Protein AF-0000000087131738 (afdb_homodimer)

Sequence (538 aa):
MLSARPMPAEVEIRDVWETNLEETMKMIREVVTRGCYVAMDTEYPGVVARPIGSFTTSSDYQYQTLRCNVDLLRIIQLGVAFFNEDGSYMEDLPVWQFNFKFSLSEDMYAQDSIEILKQAGIDFAKHEEQGIEVARFGELLVPSGLVLGDHVKWVSFHGSSDFGYLLKVLTCAPLPAEEDTFFDLLHTYFPATYDLKHMGMDFDKVGGLSRLAEDLKVERIGTMHQAGSDALLTAATFFKMVEFFFEGKVENVGKYSGQLYGLGNSIAAMLSARPMPAEVEIRDVWETNLEETMKMIREVVTRGCYVAMDTEYPGVVARPIGSFTTSSDYQYQTLRCNVDLLRIIQLGVAFFNEDGSYMEDLPVWQFNFKFSLSEDMYAQDSIEILKQAGIDFAKHEEQGIEVARFGELLVPSGLVLGDHVKWVSFHGSSDFGYLLKVLTCAPLPAEEDTFFDLLHTYFPATYDLKHMGMDFDKVGGLSRLAEDLKVERIGTMHQAGSDALLTAATFFKMVEFFFEGKVENVGKYSGQLYGLGNSIAA

Organism: NCBI:txid53985

Solvent-accessible surface area (backbone atoms only — not comparable to full-atom values): 28116 Å² total; per-residue (Å²): 113,37,60,74,57,78,74,68,93,74,75,54,72,42,81,31,36,47,89,44,40,67,63,50,43,53,54,46,33,63,57,48,75,70,37,27,32,38,12,36,29,59,37,54,37,62,67,38,43,40,64,56,82,89,63,93,44,71,41,54,45,46,48,46,29,49,42,53,29,50,61,63,41,60,63,38,29,40,6,39,24,55,23,37,81,58,54,36,70,43,80,94,50,61,23,37,24,39,34,24,42,42,42,90,73,64,48,67,61,23,67,69,45,47,51,54,32,44,75,42,64,54,54,54,70,54,19,51,74,43,23,22,54,62,68,61,54,29,66,46,42,59,80,22,52,72,37,63,35,72,51,36,32,37,35,25,63,57,29,52,62,46,50,47,49,48,47,26,41,64,65,74,41,73,57,58,75,45,69,67,58,40,50,53,50,43,46,51,43,42,51,29,27,40,18,49,50,42,59,27,54,81,70,72,53,72,80,54,72,68,52,50,22,51,76,70,70,46,79,77,57,79,51,69,78,30,24,28,25,46,2,43,38,42,42,54,36,49,44,48,44,28,40,72,74,37,77,14,35,73,79,69,50,57,87,48,48,68,47,36,42,66,35,76,85,64,56,79,113,113,35,62,75,57,76,74,69,92,74,74,54,71,42,79,30,36,48,89,45,39,66,62,48,44,55,53,46,33,65,56,47,76,71,36,27,32,37,11,36,28,58,38,55,38,61,68,38,44,41,65,56,82,88,62,93,44,70,42,52,44,47,48,46,31,50,41,54,28,50,61,62,40,61,65,38,30,40,7,39,24,53,23,37,81,60,56,36,70,42,79,92,50,59,23,36,24,40,35,24,43,41,42,87,75,64,48,67,61,23,68,70,45,48,52,54,34,45,74,42,63,55,54,56,68,54,19,51,73,43,23,22,55,61,67,60,54,28,66,44,41,59,80,22,52,72,36,64,35,73,49,38,32,38,34,26,62,57,30,52,61,46,52,46,49,48,49,26,40,64,66,74,43,73,57,57,74,45,68,68,58,41,50,52,50,42,45,51,42,42,50,30,27,39,16,49,51,41,60,27,54,82,69,74,52,71,80,52,72,68,52,51,21,52,75,69,71,48,79,77,59,78,50,69,78,30,24,28,26,45,2,43,39,42,41,56,36,48,44,47,47,29,40,72,74,37,77,14,34,73,79,69,52,57,86,47,48,69,45,36,42,65,36,75,85,63,57,78,111

Nearest PDB structures (foldseek):
  4gmj-assembly2_D  TM=9.550E-01  e=2.743E-32  Homo sapiens
  4gmj-assembly3_F  TM=9.461E-01  e=2.322E-32  Homo sapiens
  3g10-assembly1_A  TM=9.714E-01  e=1.569E-30  Schizosaccharomyces pombe
  4b8c-assembly2_E  TM=9.133E-01  e=2.543E-22  Saccharomyces cerevisiae S288C
  1uoc-assembly1_A  TM=8.845E-01  e=3.341E-20  Saccharomyces cerevisiae

Foldseek 3Di:
DLPLPDDDPDADEAEDWQVCLVVVLVVLLVVLVQQWEKFKDWQWQDQDDADDDDDPDQQLRVVVSLLVRLQQTATAKMWIFIGHPSLHGPRVDHIYMAGAADDPVPTDHDPVSVVVLVVLPDDNVCSNVTHHHLLVSLVSCVVSVCWQDPSYAYFYALCSNVLLNNLCSNVVDRQDSDLVVNLVSCCRTHVWYAYVNLVCVVVVDDDGLVSLCVVLVHDFDGTPSRTNRSRVSRSSSVQSCCVPPVVSDPVSCRVRTSDGPSHDPSPPD/DLPLPDDDPDADEAEDWQVCLVVVLVVLLVVLVQQWEKFKDWQWQDQDDADDDDDPDQQLRVVVSLLVRLQQTATAKMWIFIGHPSLHGPRVDHIYMAGAADDPVPTDHDPVSVVVLVVLPDDNVCSNVTHHHLLVSLVSCVVSVCWQDPSYAYFYALCSNVLLNNLCSNVVDRQDSDLVVNLVSCCRTHVWYAYVNLVCVVVVDDDDLVSLCVVLVHDFDGTPSRTNRSRVSRSSSVQSCCVPPVVSDPVSCRVRTSDGPSHDPSPPD

Radius of gyration: 27.45 Å; Cα contacts (8 Å, |Δi|>4): 1074; chains: 2; bounding box: 44×85×59 Å

Structure (mmCIF, N/CA/C/O backbone):
data_AF-0000000087131738-model_v1
#
loop_
_entity.id
_entity.type
_entity.pdbx_description
1 polymer 'poly(A)-specific ribonuclease'
#
loop_
_atom_site.group_PDB
_atom_site.id
_atom_site.type_symbol
_atom_site.label_atom_id
_atom_site.label_alt_id
_atom_site.label_comp_id
_atom_site.label_asym_id
_atom_site.label_entity_id
_atom_site.label_seq_id
_atom_site.pdbx_PDB_ins_code
_atom_site.Cartn_x
_atom_site.Cartn_y
_atom_site.Cartn_z
_atom_site.occupancy
_atom_site.B_iso_or_equiv
_atom_site.auth_seq_id
_atom_site.auth_comp_id
_atom_site.auth_asym_id
_atom_site.auth_atom_id
_atom_site.pdbx_PDB_model_num
ATOM 1 N N . MET A 1 1 ? 1.944 42.781 17.547 1 39.94 1 MET A N 1
ATOM 2 C CA . MET A 1 1 ? 1.61 41.875 18.641 1 39.94 1 MET A CA 1
ATOM 3 C C . MET A 1 1 ? 0.359 41.062 18.328 1 39.94 1 MET A C 1
ATOM 5 O O . MET A 1 1 ? -0.637 41.625 17.844 1 39.94 1 MET A O 1
ATOM 9 N N . LEU A 1 2 ? 0.578 39.781 18.062 1 53.62 2 LEU A N 1
ATOM 10 C CA . LEU A 1 2 ? -0.597 38.969 17.734 1 53.62 2 LEU A CA 1
ATOM 11 C C . LEU A 1 2 ? -1.648 39.094 18.844 1 53.62 2 LEU A C 1
ATOM 13 O O . LEU A 1 2 ? -1.345 38.875 20.016 1 53.62 2 LEU A O 1
ATOM 17 N N . SER A 1 3 ? -2.367 40.25 18.922 1 47.22 3 SER A N 1
ATOM 18 C CA . SER A 1 3 ? -3.504 40.156 19.828 1 47.22 3 SER A CA 1
ATOM 19 C C . SER A 1 3 ? -4.457 39.031 19.391 1 47.22 3 SER A C 1
ATOM 21 O O . SER A 1 3 ? -4.875 39 18.234 1 47.22 3 SER A O 1
ATOM 23 N N . ALA A 1 4 ? -4.332 37.906 19.984 1 54.97 4 ALA A N 1
ATOM 24 C CA . ALA A 1 4 ? -5.246 36.812 19.672 1 54.97 4 ALA A CA 1
ATOM 25 C C . ALA A 1 4 ? -6.691 37.281 19.625 1 54.97 4 ALA A C 1
ATOM 27 O O . ALA A 1 4 ? -7.266 37.688 20.641 1 54.97 4 ALA A O 1
ATOM 28 N N . ARG A 1 5 ? -7.117 37.906 18.531 1 61.69 5 ARG A N 1
ATOM 29 C CA . ARG A 1 5 ? -8.523 38.25 18.406 1 61.69 5 ARG A CA 1
ATOM 30 C C . ARG A 1 5 ? -9.414 37.031 18.594 1 61.69 5 ARG A C 1
ATOM 32 O O . ARG A 1 5 ? -9.039 35.906 18.219 1 61.69 5 ARG A O 1
ATOM 39 N N . PRO A 1 6 ? -10.375 37.219 19.391 1 66.38 6 PRO A N 1
ATOM 40 C CA . PRO A 1 6 ? -11.32 36.125 19.625 1 66.38 6 PRO A CA 1
ATOM 41 C C . PRO A 1 6 ? -11.914 35.562 18.344 1 66.38 6 PRO A C 1
ATOM 43 O O . PRO A 1 6 ? -12.062 36.281 17.359 1 66.38 6 PRO A O 1
ATOM 46 N N . MET A 1 7 ? -11.984 34.281 18.266 1 75.12 7 MET A N 1
ATOM 47 C CA . MET A 1 7 ? -12.664 33.625 17.156 1 75.12 7 MET A CA 1
ATOM 48 C C . MET A 1 7 ? -14.102 34.125 17.031 1 75.12 7 MET A C 1
ATOM 50 O O . MET A 1 7 ? -14.766 34.344 18.047 1 75.12 7 MET A O 1
ATOM 54 N N . PRO A 1 8 ? -14.422 34.406 15.758 1 75.38 8 PRO A N 1
ATOM 55 C CA . PRO A 1 8 ? -15.836 34.75 15.617 1 75.38 8 PRO A CA 1
ATOM 56 C C . PRO A 1 8 ? -16.766 33.688 16.172 1 75.38 8 PRO A C 1
ATOM 58 O O . PRO A 1 8 ? -16.391 32.5 16.266 1 75.38 8 PRO A O 1
ATOM 61 N N . ALA A 1 9 ? -17.906 34.156 16.656 1 69.06 9 ALA A N 1
ATOM 62 C CA . ALA A 1 9 ? -18.891 33.281 17.297 1 69.06 9 ALA A CA 1
ATOM 63 C C . ALA A 1 9 ? -19.375 32.219 16.312 1 69.06 9 ALA A C 1
ATOM 65 O O . ALA A 1 9 ? -19.672 31.094 16.734 1 69.06 9 ALA A O 1
ATOM 66 N N . GLU A 1 10 ? -19.391 32.688 15.109 1 80.38 10 GLU A N 1
ATOM 67 C CA . GLU A 1 10 ? -19.906 31.719 14.141 1 80.38 10 GLU A CA 1
ATOM 68 C C . GLU A 1 10 ? -18.922 31.516 12.992 1 80.38 10 GLU A C 1
ATOM 70 O O . GLU A 1 10 ? -18.5 32.5 12.359 1 80.38 10 GLU A O 1
ATOM 75 N N . VAL A 1 11 ? -18.406 30.344 12.883 1 88.25 11 VAL A N 1
ATOM 76 C CA . VAL A 1 11 ? -17.531 29.984 11.781 1 88.25 11 VAL A CA 1
ATOM 77 C C . VAL A 1 11 ? -18.188 28.938 10.891 1 88.25 11 VAL A C 1
ATOM 79 O O . VAL A 1 11 ? -18.75 27.953 11.398 1 88.25 11 VAL A O 1
ATOM 82 N N . GLU A 1 12 ? -18.188 29.234 9.656 1 91.38 12 GLU A N 1
ATOM 83 C CA . GLU A 1 12 ? -18.75 28.266 8.719 1 91.38 12 GLU A CA 1
ATOM 84 C C . GLU A 1 12 ? -17.734 27.188 8.352 1 91.38 12 GLU A C 1
ATOM 86 O O . GLU A 1 12 ? -16.625 27.5 7.902 1 91.38 12 GLU A O 1
ATOM 91 N N . ILE A 1 13 ? -18.094 26 8.594 1 94 13 ILE A N 1
ATOM 92 C CA . ILE A 1 13 ? -17.344 24.859 8.062 1 94 13 ILE A CA 1
ATOM 93 C C . ILE A 1 13 ? -18.062 24.297 6.844 1 94 13 ILE A C 1
ATOM 95 O O . ILE A 1 13 ? -19.172 23.781 6.957 1 94 13 ILE A O 1
ATOM 99 N N . ARG A 1 14 ? -17.406 24.406 5.727 1 96.5 14 ARG A N 1
ATOM 100 C CA . ARG A 1 14 ? -18.047 24.062 4.465 1 96.5 14 ARG A CA 1
ATOM 101 C C . ARG A 1 14 ? -17.484 22.75 3.912 1 96.5 14 ARG A C 1
ATOM 103 O O . ARG A 1 14 ? -16.281 22.609 3.74 1 96.5 14 ARG A O 1
ATOM 110 N N . ASP A 1 15 ? -18.375 21.844 3.602 1 97.62 15 ASP A N 1
ATOM 111 C CA . ASP A 1 15 ? -17.984 20.578 2.988 1 97.62 15 ASP A CA 1
ATOM 112 C C . ASP A 1 15 ? -17.594 20.781 1.526 1 97.62 15 ASP A C 1
ATOM 114 O O . ASP A 1 15 ? -18.25 21.531 0.799 1 97.62 15 ASP A O 1
ATOM 118 N N . VAL A 1 16 ? -16.547 20.219 1.163 1 98.69 16 VAL A N 1
ATOM 119 C CA . VAL A 1 16 ? -16.141 20.156 -0.233 1 98.69 16 VAL A CA 1
ATOM 120 C C . VAL A 1 16 ? -16.219 18.719 -0.739 1 98.69 16 VAL A C 1
ATOM 122 O O . VAL A 1 16 ? -15.602 17.812 -0.17 1 98.69 16 VAL A O 1
ATOM 125 N N . TRP A 1 17 ? -17.016 18.5 -1.669 1 98.75 17 TRP A N 1
ATOM 126 C CA . TRP A 1 17 ? -17.188 17.219 -2.346 1 98.75 17 TRP A CA 1
ATOM 127 C C . TRP A 1 17 ? -16.703 17.297 -3.789 1 98.75 17 TRP A C 1
ATOM 129 O O . TRP A 1 17 ? -16.156 18.328 -4.215 1 98.75 17 TRP A O 1
ATOM 139 N N . GLU A 1 18 ? -16.828 16.234 -4.52 1 98.5 18 GLU A N 1
ATOM 140 C CA . GLU A 1 18 ? -16.359 16.219 -5.906 1 98.5 18 GLU A CA 1
ATOM 141 C C . GLU A 1 18 ? -17.016 17.328 -6.719 1 98.5 18 GLU A C 1
ATOM 143 O O . GLU A 1 18 ? -16.359 17.953 -7.562 1 98.5 18 GLU A O 1
ATOM 148 N N . THR A 1 19 ? -18.188 17.703 -6.449 1 98.19 19 THR A N 1
ATOM 149 C CA . THR A 1 19 ? -19 18.609 -7.258 1 98.19 19 THR A CA 1
ATOM 150 C C . THR A 1 19 ? -18.547 20.047 -7.086 1 98.19 19 THR A C 1
ATOM 152 O O . THR A 1 19 ? -18.781 20.891 -7.965 1 98.19 19 THR A O 1
ATOM 155 N N . ASN A 1 20 ? -17.969 20.375 -6.008 1 98.44 20 ASN A N 1
ATOM 156 C CA . ASN A 1 20 ? -17.609 21.766 -5.793 1 98.44 20 ASN A CA 1
ATOM 157 C C . ASN A 1 20 ? -16.109 21.938 -5.543 1 98.44 20 ASN A C 1
ATOM 159 O O . ASN A 1 20 ? -15.68 22.953 -5.012 1 98.44 20 ASN A O 1
ATOM 163 N N . LEU A 1 21 ? -15.359 20.906 -5.879 1 98.56 21 LEU A N 1
ATOM 164 C CA . LEU A 1 21 ? -13.914 20.938 -5.668 1 98.56 21 LEU A CA 1
ATOM 165 C C . LEU A 1 21 ? -13.273 22.062 -6.473 1 98.56 21 LEU A C 1
ATOM 167 O O . LEU A 1 21 ? -12.516 22.875 -5.926 1 98.56 21 LEU A O 1
ATOM 171 N N . GLU A 1 22 ? -13.562 22.188 -7.699 1 97.81 22 GLU A N 1
ATOM 172 C CA . GLU A 1 22 ? -12.93 23.156 -8.586 1 97.81 22 GLU A CA 1
ATOM 173 C C . GLU A 1 22 ? -13.234 24.594 -8.148 1 97.81 22 GLU A C 1
ATOM 175 O O . GLU A 1 22 ? -12.336 25.438 -8.117 1 97.81 22 GLU A O 1
ATOM 180 N N . GLU A 1 23 ? -14.461 24.797 -7.875 1 97.5 23 GLU A N 1
ATOM 181 C CA . GLU A 1 23 ? -14.859 26.109 -7.406 1 97.5 23 GLU A CA 1
ATOM 182 C C . GLU A 1 23 ? -14.133 26.484 -6.113 1 97.5 23 GLU A C 1
ATOM 184 O O . GLU A 1 23 ? -13.672 27.609 -5.953 1 97.5 23 GLU A O 1
ATOM 189 N N . THR A 1 24 ? -14.07 25.547 -5.262 1 97.81 24 THR A N 1
ATOM 190 C CA . THR A 1 24 ? -13.398 25.781 -3.986 1 97.81 24 THR A CA 1
ATOM 191 C C . THR A 1 24 ? -11.922 26.094 -4.199 1 97.81 24 THR A C 1
ATOM 193 O O . THR A 1 24 ? -11.398 27.047 -3.631 1 97.81 24 THR A O 1
ATOM 196 N N . MET A 1 25 ? -11.297 25.344 -5.035 1 97.44 25 MET A N 1
ATOM 197 C CA . MET A 1 25 ? -9.867 25.531 -5.273 1 97.44 25 MET A CA 1
ATOM 198 C C . MET A 1 25 ? -9.594 26.875 -5.949 1 97.44 25 MET A C 1
ATOM 200 O O . MET A 1 25 ? -8.562 27.5 -5.715 1 97.44 25 MET A O 1
ATOM 204 N N . LYS A 1 26 ? -10.492 27.297 -6.73 1 96 26 LYS A N 1
ATOM 205 C CA . LYS A 1 26 ? -10.383 28.625 -7.328 1 96 26 LYS A CA 1
ATOM 206 C C . LYS A 1 26 ? -10.422 29.719 -6.262 1 96 26 LYS A C 1
ATOM 208 O O . LYS A 1 26 ? -9.656 30.672 -6.316 1 96 26 LYS A O 1
ATOM 213 N N . MET A 1 27 ? -11.289 29.547 -5.387 1 95.5 27 MET A N 1
ATOM 214 C CA . MET A 1 27 ? -11.383 30.516 -4.289 1 95.5 27 MET A CA 1
ATOM 215 C C . MET A 1 27 ? -10.094 30.516 -3.465 1 95.5 27 MET A C 1
ATOM 217 O O . MET A 1 27 ? -9.602 31.578 -3.092 1 95.5 27 MET A O 1
ATOM 221 N N . ILE A 1 28 ? -9.625 29.359 -3.201 1 95.5 28 ILE A N 1
ATOM 222 C CA . ILE A 1 28 ? -8.414 29.219 -2.4 1 95.5 28 ILE A CA 1
ATOM 223 C C . ILE A 1 28 ? -7.242 29.906 -3.107 1 95.5 28 ILE A C 1
ATOM 225 O O . ILE A 1 28 ? -6.434 30.578 -2.469 1 95.5 28 ILE A O 1
ATOM 229 N N . ARG A 1 29 ? -7.141 29.781 -4.379 1 94.31 29 ARG A N 1
ATOM 230 C CA . ARG A 1 29 ? -6.078 30.391 -5.172 1 94.31 29 ARG A CA 1
ATOM 231 C C . ARG A 1 29 ? -6.043 31.906 -4.98 1 94.31 29 ARG A C 1
ATOM 233 O O . ARG A 1 29 ? -4.969 32.5 -4.977 1 94.31 29 ARG A O 1
ATOM 240 N N . GLU A 1 30 ? -7.129 32.438 -4.816 1 92.69 30 GLU A N 1
ATOM 241 C CA . GLU A 1 30 ? -7.223 33.906 -4.648 1 92.69 30 GLU A CA 1
ATOM 242 C C . GLU A 1 30 ? -6.805 34.312 -3.24 1 92.69 30 GLU A C 1
ATOM 244 O O . GLU A 1 30 ? -6.191 35.375 -3.059 1 92.69 30 GLU A O 1
ATOM 249 N N . VAL A 1 31 ? -7.078 33.531 -2.328 1 90.81 31 VAL A N 1
ATOM 250 C CA . VAL A 1 31 ? -6.848 33.844 -0.922 1 90.81 31 VAL A CA 1
ATOM 251 C C . VAL A 1 31 ? -5.355 33.75 -0.61 1 90.81 31 VAL A C 1
ATOM 253 O O . VAL A 1 31 ? -4.809 34.562 0.112 1 90.81 31 VAL A O 1
ATOM 256 N N . VAL A 1 32 ? -4.645 32.781 -1.096 1 91 32 VAL A N 1
ATOM 257 C CA . VAL A 1 32 ? -3.295 32.406 -0.671 1 91 32 VAL A CA 1
ATOM 258 C C . VAL A 1 32 ? -2.307 33.469 -1.16 1 91 32 VAL A C 1
ATOM 260 O O . VAL A 1 32 ? -1.191 33.594 -0.642 1 91 32 VAL A O 1
ATOM 263 N N . THR A 1 33 ? -2.652 34.25 -2.158 1 86.5 33 THR A N 1
ATOM 264 C CA . THR A 1 33 ? -1.776 35.312 -2.688 1 86.5 33 THR A CA 1
ATOM 265 C C . THR A 1 33 ? -1.483 36.344 -1.623 1 86.5 33 THR A C 1
ATOM 267 O O . THR A 1 33 ? -0.504 37.094 -1.729 1 86.5 33 THR A O 1
ATOM 270 N N . ARG A 1 34 ? -2.227 36.438 -0.541 1 84.81 34 ARG A N 1
ATOM 271 C CA . ARG A 1 34 ? -2.094 37.406 0.532 1 84.81 34 ARG A CA 1
ATOM 272 C C . ARG A 1 34 ? -1.06 36.969 1.56 1 84.81 34 ARG A C 1
ATOM 274 O O . ARG A 1 34 ? -0.673 37.75 2.438 1 84.81 34 ARG A O 1
ATOM 281 N N . GLY A 1 35 ? -0.497 35.812 1.396 1 88.19 35 GLY A N 1
ATOM 282 C CA . GLY A 1 35 ? 0.264 35.281 2.506 1 88.19 35 GLY A CA 1
ATOM 283 C C . GLY A 1 35 ? -0.594 34.938 3.713 1 88.19 35 GLY A C 1
ATOM 284 O O . GLY A 1 35 ? -1.409 35.75 4.145 1 88.19 35 GLY A O 1
ATOM 285 N N . CYS A 1 36 ? -0.557 33.781 4.195 1 93.25 36 CYS A N 1
ATOM 286 C CA . CYS A 1 36 ? -1.455 33.406 5.273 1 93.25 36 CYS A CA 1
ATOM 287 C C . CYS A 1 36 ? -0.94 32.156 5.988 1 93.25 36 CYS A C 1
ATOM 289 O O . CYS A 1 36 ? 0.063 31.562 5.574 1 93.25 36 CYS A O 1
ATOM 291 N N . TYR A 1 37 ? -1.481 31.953 7.125 1 95.44 37 TYR A N 1
ATOM 292 C CA . TYR A 1 37 ? -1.332 30.672 7.824 1 95.44 37 TYR A CA 1
ATOM 293 C C . TYR A 1 37 ? -2.461 29.719 7.465 1 95.44 37 TYR A C 1
ATOM 295 O O . TYR A 1 37 ? -3.621 30.125 7.359 1 95.44 37 TYR A O 1
ATOM 303 N N . VAL A 1 38 ? -2.078 28.531 7.227 1 97 38 VAL A N 1
ATOM 304 C CA . VAL A 1 38 ? -3.049 27.484 6.926 1 97 38 VAL A CA 1
ATOM 305 C C . VAL A 1 38 ? -2.939 26.375 7.961 1 97 38 VAL A C 1
ATOM 307 O O . VAL A 1 38 ? -1.912 25.688 8.047 1 97 38 VAL A O 1
ATOM 310 N N . ALA A 1 39 ? -3.967 26.234 8.734 1 97.56 39 ALA A N 1
ATOM 311 C CA . ALA A 1 39 ? -4.027 25.109 9.656 1 97.56 39 ALA A CA 1
ATOM 312 C C . ALA A 1 39 ? -4.715 23.906 9.016 1 97.56 39 ALA A C 1
ATOM 314 O O . ALA A 1 39 ? -5.711 24.062 8.305 1 97.56 39 ALA A O 1
ATOM 315 N N . MET A 1 40 ? -4.145 22.719 9.297 1 98.06 40 MET A N 1
ATOM 316 C CA . MET A 1 40 ? -4.746 21.547 8.68 1 98.06 40 MET A CA 1
ATOM 317 C C . MET A 1 40 ? -4.945 20.438 9.703 1 98.06 40 MET A C 1
ATOM 319 O O . MET A 1 40 ? -4.309 20.438 10.758 1 98.06 40 MET A O 1
ATOM 323 N N . ASP A 1 41 ? -5.789 19.594 9.383 1 97.88 41 ASP A N 1
ATOM 324 C CA . ASP A 1 41 ? -5.996 18.297 10.023 1 97.88 41 ASP A CA 1
ATOM 325 C C . ASP A 1 41 ? -6.527 17.266 9.031 1 97.88 41 ASP A C 1
ATOM 327 O O . ASP A 1 41 ? -7.305 17.609 8.133 1 97.88 41 ASP A O 1
ATOM 331 N N . THR A 1 42 ? -6.051 16.078 9.156 1 97.81 42 THR A N 1
ATOM 332 C CA . THR A 1 42 ? -6.512 15 8.281 1 97.81 42 THR A CA 1
ATOM 333 C C . THR A 1 42 ? -7.172 13.891 9.094 1 97.81 42 THR A C 1
ATOM 335 O O . THR A 1 42 ? -6.742 13.586 10.211 1 97.81 42 THR A O 1
ATOM 338 N N . GLU A 1 43 ? -8.25 13.391 8.547 1 97.75 43 GLU A N 1
ATOM 339 C CA . GLU A 1 43 ? -8.805 12.125 9.023 1 97.75 43 GLU A CA 1
ATOM 340 C C . GLU A 1 43 ? -8.438 10.977 8.086 1 97.75 43 GLU A C 1
ATOM 342 O O . GLU A 1 43 ? -8.625 11.07 6.875 1 97.75 43 GLU A O 1
ATOM 347 N N . TYR A 1 44 ? -7.875 9.961 8.664 1 96.56 44 TYR A N 1
ATOM 348 C CA . TYR A 1 44 ? -7.43 8.797 7.906 1 96.56 44 TYR A CA 1
ATOM 349 C C . TYR A 1 44 ? -7.797 7.504 8.625 1 96.56 44 TYR A C 1
ATOM 351 O O . TYR A 1 44 ? -8.242 7.531 9.773 1 96.56 44 TYR A O 1
ATOM 359 N N . PRO A 1 45 ? -7.766 6.332 7.957 1 95.12 45 PRO A N 1
ATOM 360 C CA . PRO A 1 45 ? -8.375 5.094 8.445 1 95.12 45 PRO A CA 1
ATOM 361 C C . PRO A 1 45 ? -7.594 4.461 9.594 1 95.12 45 PRO A C 1
ATOM 363 O O . PRO A 1 45 ? -7.887 3.33 9.992 1 95.12 45 PRO A O 1
ATOM 366 N N . GLY A 1 46 ? -6.598 5.051 10.094 1 94.12 46 GLY A N 1
ATOM 367 C CA . GLY A 1 46 ? -5.867 4.52 11.234 1 94.12 46 GLY A CA 1
ATOM 368 C C . GLY A 1 46 ? -4.578 3.818 10.844 1 94.12 46 GLY A C 1
ATOM 369 O O . GLY A 1 46 ? -3.922 4.211 9.875 1 94.12 46 GLY A O 1
ATOM 370 N N . VAL A 1 47 ? -4.156 2.963 11.719 1 94.5 47 VAL A N 1
ATOM 371 C CA . VAL A 1 47 ? -2.963 2.15 11.523 1 94.5 47 VAL A CA 1
ATOM 372 C C . VAL A 1 47 ? -3.359 0.688 11.328 1 94.5 47 VAL A C 1
ATOM 374 O O . VAL A 1 47 ? -3.996 0.093 12.203 1 94.5 47 VAL A O 1
ATOM 377 N N . VAL A 1 48 ? -2.947 0.137 10.164 1 94.94 48 VAL A N 1
ATOM 378 C CA . VAL A 1 48 ? -3.439 -1.205 9.867 1 94.94 48 VAL A CA 1
ATOM 379 C C . VAL A 1 48 ? -2.27 -2.184 9.805 1 94.94 48 VAL A C 1
ATOM 381 O O . VAL A 1 48 ? -2.469 -3.4 9.797 1 94.94 48 VAL A O 1
ATOM 384 N N . ALA A 1 49 ? -1.056 -1.658 9.781 1 94.88 49 ALA A N 1
ATOM 385 C CA . ALA A 1 49 ? 0.093 -2.547 9.625 1 94.88 49 ALA A CA 1
ATOM 386 C C . ALA A 1 49 ? 1.32 -1.989 10.336 1 94.88 49 ALA A C 1
ATOM 388 O O . ALA A 1 49 ? 1.437 -0.776 10.531 1 94.88 49 ALA A O 1
ATOM 389 N N . ARG A 1 50 ? 2.156 -2.883 10.672 1 95.12 50 ARG A N 1
ATOM 390 C CA . ARG A 1 50 ? 3.455 -2.541 11.242 1 95.12 50 ARG A CA 1
ATOM 391 C C . ARG A 1 50 ? 4.59 -3.127 10.406 1 95.12 50 ARG A C 1
ATOM 393 O O . ARG A 1 50 ? 4.488 -4.25 9.914 1 95.12 50 ARG A O 1
ATOM 400 N N . PRO A 1 51 ? 5.617 -2.301 10.281 1 93.88 51 PRO A N 1
ATOM 401 C CA . PRO A 1 51 ? 6.738 -2.799 9.484 1 93.88 51 PRO A CA 1
ATOM 402 C C . PRO A 1 51 ? 7.5 -3.93 10.172 1 93.88 51 PRO A C 1
ATOM 404 O O . PRO A 1 51 ? 7.613 -3.943 11.398 1 93.88 51 PRO A O 1
ATOM 407 N N . ILE A 1 52 ? 7.961 -4.832 9.312 1 91.19 52 ILE A N 1
ATOM 408 C CA . ILE A 1 52 ? 8.812 -5.926 9.766 1 91.19 52 ILE A CA 1
ATOM 409 C C . ILE A 1 52 ? 10.266 -5.637 9.398 1 91.19 52 ILE A C 1
ATOM 411 O O . ILE A 1 52 ? 10.547 -5.16 8.297 1 91.19 52 ILE A O 1
ATOM 415 N N . GLY A 1 53 ? 11.227 -5.859 10.375 1 83.38 53 GLY A N 1
ATOM 416 C CA . GLY A 1 53 ? 12.633 -5.691 10.07 1 83.38 53 GLY A CA 1
ATOM 417 C C . GLY A 1 53 ? 13.445 -5.164 11.234 1 83.38 53 GLY A C 1
ATOM 418 O O . GLY A 1 53 ? 12.961 -5.141 12.375 1 83.38 53 GLY A O 1
ATOM 419 N N . SER A 1 54 ? 14.656 -4.934 10.891 1 84.81 54 SER A N 1
ATOM 420 C CA . SER A 1 54 ? 15.562 -4.336 11.867 1 84.81 54 SER A CA 1
ATOM 421 C C . SER A 1 54 ? 15.672 -2.826 11.664 1 84.81 54 SER A C 1
ATOM 423 O O . SER A 1 54 ? 15.914 -2.359 10.555 1 84.81 54 SER A O 1
ATOM 425 N N . PHE A 1 55 ? 15.359 -2.135 12.742 1 86.81 55 PHE A N 1
ATOM 426 C CA . PHE A 1 55 ? 15.414 -0.679 12.695 1 86.81 55 PHE A CA 1
ATOM 427 C C . PHE A 1 55 ? 16.5 -0.144 13.617 1 86.81 55 PHE A C 1
ATOM 429 O O . PHE A 1 55 ? 16.625 -0.581 14.758 1 86.81 55 PHE A O 1
ATOM 436 N N . THR A 1 56 ? 17.266 0.742 13.141 1 86.06 56 THR A N 1
ATOM 437 C CA . THR A 1 56 ? 18.438 1.254 13.859 1 86.06 56 THR A CA 1
ATOM 438 C C . THR A 1 56 ? 18.016 2.184 14.992 1 86.06 56 THR A C 1
ATOM 440 O O . THR A 1 56 ? 18.688 2.264 16.016 1 86.06 56 THR A O 1
ATOM 443 N N . THR A 1 57 ? 16.984 2.988 14.82 1 88.31 57 THR A N 1
ATOM 444 C CA . THR A 1 57 ? 16.5 3.947 15.812 1 88.31 57 THR A CA 1
ATOM 445 C C . THR A 1 57 ? 14.984 3.877 15.93 1 88.31 57 THR A C 1
ATOM 447 O O . THR A 1 57 ? 14.312 3.303 15.062 1 88.31 57 THR A O 1
ATOM 450 N N . SER A 1 58 ? 14.469 4.426 16.984 1 88.31 58 SER A N 1
ATOM 451 C CA . SER A 1 58 ? 13.023 4.551 17.156 1 88.31 58 SER A CA 1
ATOM 452 C C . SER A 1 58 ? 12.398 5.414 16.062 1 88.31 58 SER A C 1
ATOM 454 O O . SER A 1 58 ? 11.289 5.141 15.609 1 88.31 58 SER A O 1
ATOM 456 N N . SER A 1 59 ? 13.125 6.465 15.719 1 89.44 59 SER A N 1
ATOM 457 C CA . SER A 1 59 ? 12.641 7.352 14.672 1 89.44 59 SER A CA 1
ATOM 458 C C . SER A 1 59 ? 12.492 6.613 13.344 1 89.44 59 SER A C 1
ATOM 460 O O . SER A 1 59 ? 11.531 6.832 12.609 1 89.44 59 SER A O 1
ATOM 462 N N . ASP A 1 60 ? 13.445 5.766 13.117 1 91.69 60 ASP A N 1
ATOM 463 C CA . ASP A 1 60 ? 13.383 4.973 11.891 1 91.69 60 ASP A CA 1
ATOM 464 C C . ASP A 1 60 ? 12.164 4.051 11.898 1 91.69 60 ASP A C 1
ATOM 466 O O . ASP A 1 60 ? 11.469 3.93 10.883 1 91.69 60 ASP A O 1
ATOM 470 N N . TYR A 1 61 ? 11.969 3.473 12.969 1 93.75 61 TYR A N 1
ATOM 471 C CA . TYR A 1 61 ? 10.805 2.611 13.117 1 93.75 61 TYR A CA 1
ATOM 472 C C . TYR A 1 61 ? 9.516 3.404 12.93 1 93.75 61 TYR A C 1
ATOM 474 O O . TYR A 1 61 ? 8.594 2.953 12.25 1 93.75 61 TYR A O 1
ATOM 482 N N . GLN A 1 62 ? 9.445 4.535 13.508 1 94.5 62 GLN A N 1
ATOM 483 C CA . GLN A 1 62 ? 8.258 5.383 13.414 1 94.5 62 GLN A CA 1
ATOM 484 C C . GLN A 1 62 ? 8.016 5.816 11.969 1 94.5 62 GLN A C 1
ATOM 486 O O . GLN A 1 62 ? 6.879 5.805 11.5 1 94.5 62 GLN A O 1
ATOM 491 N N . TYR A 1 63 ? 9.094 6.211 11.328 1 96.19 63 TYR A N 1
ATOM 492 C CA . TYR A 1 63 ? 8.938 6.648 9.945 1 96.19 63 TYR A CA 1
ATOM 493 C C . TYR A 1 63 ? 8.461 5.504 9.062 1 96.19 63 TYR A C 1
ATOM 495 O O . TYR A 1 63 ? 7.598 5.691 8.195 1 96.19 63 TYR A O 1
ATOM 503 N N . GLN A 1 64 ? 9.016 4.336 9.219 1 95.19 64 GLN A N 1
ATOM 504 C CA . GLN A 1 64 ? 8.602 3.203 8.398 1 95.19 64 GLN A CA 1
ATOM 505 C C . GLN A 1 64 ? 7.152 2.814 8.688 1 95.19 64 GLN A C 1
ATOM 507 O O . GLN A 1 64 ? 6.434 2.377 7.785 1 95.19 64 GLN A O 1
ATOM 512 N N . THR A 1 65 ? 6.77 2.936 9.922 1 96.06 65 THR A N 1
ATOM 513 C CA . THR A 1 65 ? 5.367 2.707 10.273 1 96.06 65 THR A CA 1
ATOM 514 C C . THR A 1 65 ? 4.465 3.701 9.547 1 96.06 65 THR A C 1
ATOM 516 O O . THR A 1 65 ? 3.441 3.316 8.977 1 96.06 65 THR A O 1
ATOM 519 N N . LEU A 1 66 ? 4.879 4.957 9.609 1 97.19 66 LEU A N 1
ATOM 520 C CA . LEU A 1 66 ? 4.145 5.992 8.891 1 97.19 66 LEU A CA 1
ATOM 521 C C . LEU A 1 66 ? 4.074 5.668 7.398 1 97.19 66 LEU A C 1
ATOM 523 O O . LEU A 1 66 ? 2.994 5.684 6.805 1 97.19 66 LEU A O 1
ATOM 527 N N . ARG A 1 67 ? 5.215 5.387 6.82 1 96.44 67 ARG A N 1
ATOM 528 C CA . ARG A 1 67 ? 5.34 5.125 5.387 1 96.44 67 ARG A CA 1
ATOM 529 C C . ARG A 1 67 ? 4.449 3.961 4.965 1 96.44 67 ARG A C 1
ATOM 531 O O . ARG A 1 67 ? 3.682 4.074 4.008 1 96.44 67 ARG A O 1
ATOM 538 N N . CYS A 1 68 ? 4.473 2.863 5.688 1 95.5 68 CYS A N 1
ATOM 539 C CA . CYS A 1 68 ? 3.703 1.674 5.348 1 95.5 68 CYS A CA 1
ATOM 540 C C . CYS A 1 68 ? 2.209 1.972 5.352 1 95.5 68 CYS A C 1
ATOM 542 O O . CYS A 1 68 ? 1.49 1.585 4.43 1 95.5 68 CYS A O 1
ATOM 544 N N . ASN A 1 69 ? 1.77 2.611 6.336 1 97.25 69 ASN A N 1
ATOM 545 C CA . ASN A 1 69 ? 0.336 2.848 6.473 1 97.25 69 ASN A CA 1
ATOM 546 C C . ASN A 1 69 ? -0.151 3.914 5.496 1 97.25 69 ASN A C 1
ATOM 548 O O . ASN A 1 69 ? -1.218 3.771 4.895 1 97.25 69 ASN A O 1
ATOM 552 N N . VAL A 1 70 ? 0.646 4.969 5.336 1 97.62 70 VAL A N 1
ATOM 553 C CA . VAL A 1 70 ? 0.266 6.008 4.383 1 97.62 70 VAL A CA 1
ATOM 554 C C . VAL A 1 70 ? 0.189 5.418 2.977 1 97.62 70 VAL A C 1
ATOM 556 O O . VAL A 1 70 ? -0.73 5.73 2.217 1 97.62 70 VAL A O 1
ATOM 559 N N . ASP A 1 71 ? 1.097 4.578 2.676 1 95.38 71 ASP A N 1
ATOM 560 C CA . ASP A 1 71 ? 1.147 4.012 1.332 1 95.38 71 ASP A CA 1
ATOM 561 C C . ASP A 1 71 ? 0.01 3.02 1.111 1 95.38 71 ASP A C 1
ATOM 563 O O . ASP A 1 71 ? -0.459 2.844 -0.016 1 95.38 71 ASP A O 1
ATOM 567 N N . LEU A 1 72 ? -0.4 2.387 2.193 1 94.62 72 LEU A N 1
ATOM 568 C CA . LEU A 1 72 ? -1.442 1.368 2.109 1 94.62 72 LEU A CA 1
ATOM 569 C C . LEU A 1 72 ? -2.828 2.006 2.125 1 94.62 72 LEU A C 1
ATOM 571 O O . LEU A 1 72 ? -3.76 1.488 1.507 1 94.62 72 LEU A O 1
ATOM 575 N N . LEU A 1 73 ? -2.965 3.07 2.824 1 96.56 73 LEU A N 1
ATOM 576 C CA . LEU A 1 73 ? -4.297 3.574 3.143 1 96.56 73 LEU A CA 1
ATOM 577 C C . LEU A 1 73 ? -4.609 4.836 2.344 1 96.56 73 LEU A C 1
ATOM 579 O O . LEU A 1 73 ? -3.736 5.371 1.655 1 96.56 73 LEU A O 1
ATOM 583 N N . ARG A 1 74 ? -5.887 5.23 2.436 1 95.88 74 ARG A N 1
ATOM 584 C CA . ARG A 1 74 ? -6.367 6.418 1.744 1 95.88 74 ARG A CA 1
ATOM 585 C C . ARG A 1 74 ? -6.855 7.469 2.736 1 95.88 74 ARG A C 1
ATOM 587 O O . ARG A 1 74 ? -7.496 7.141 3.734 1 95.88 74 ARG A O 1
ATOM 594 N N . ILE A 1 75 ? -6.504 8.664 2.43 1 97.94 75 ILE A N 1
ATOM 595 C CA . ILE A 1 75 ? -6.984 9.773 3.24 1 97.94 75 ILE A CA 1
ATOM 596 C C . ILE A 1 75 ? -8.508 9.867 3.137 1 97.94 75 ILE A C 1
ATOM 598 O O . ILE A 1 75 ? -9.078 9.617 2.074 1 97.94 75 ILE A O 1
ATOM 602 N N . ILE A 1 76 ? -9.18 10.258 4.207 1 98.44 76 ILE A N 1
ATOM 603 C CA . ILE A 1 76 ? -10.641 10.297 4.238 1 98.44 76 ILE A CA 1
ATOM 604 C C . ILE A 1 76 ? -11.117 11.742 4.188 1 98.44 76 ILE A C 1
ATOM 606 O O . ILE A 1 76 ? -12.031 12.07 3.426 1 98.44 76 ILE A O 1
ATOM 610 N N . GLN A 1 77 ? -10.516 12.555 4.98 1 98.69 77 GLN A N 1
ATOM 611 C CA . GLN A 1 77 ? -10.938 13.953 5.055 1 98.69 77 GLN A CA 1
ATOM 612 C C . GLN A 1 77 ? -9.758 14.867 5.34 1 98.69 77 GLN A C 1
ATOM 614 O O . GLN A 1 77 ? -8.812 14.484 6.035 1 98.69 77 GLN A O 1
ATOM 619 N N . LEU A 1 78 ? -9.766 16.062 4.824 1 98.56 78 LEU A N 1
ATOM 620 C CA . LEU A 1 78 ? -8.781 17.109 5.078 1 98.56 78 LEU A CA 1
ATOM 621 C C . LEU A 1 78 ? -9.469 18.422 5.434 1 98.56 78 LEU A C 1
ATOM 623 O O . LEU A 1 78 ? -10.305 18.922 4.672 1 98.56 78 LEU A O 1
ATOM 627 N N . GLY A 1 79 ? -9.219 18.953 6.59 1 98.19 79 GLY A N 1
ATOM 628 C CA . GLY A 1 79 ? -9.664 20.281 6.98 1 98.19 79 GLY A CA 1
ATOM 629 C C . GLY A 1 79 ? -8.594 21.344 6.82 1 98.19 79 GLY A C 1
ATOM 630 O O . GLY A 1 79 ? -7.422 21.094 7.113 1 98.19 79 GLY A O 1
ATOM 631 N N . VAL A 1 80 ? -9.062 22.516 6.328 1 97.69 80 VAL A N 1
ATOM 632 C CA . VAL A 1 80 ? -8.133 23.625 6.176 1 97.69 80 VAL A CA 1
ATOM 633 C C . VAL A 1 80 ? -8.789 24.906 6.676 1 97.69 80 VAL A C 1
ATOM 635 O O . VAL A 1 80 ? -9.914 25.234 6.293 1 97.69 80 VAL A O 1
ATOM 638 N N . ALA A 1 81 ? -8.125 25.594 7.512 1 95.94 81 ALA A N 1
ATOM 639 C CA . ALA A 1 81 ? -8.547 26.891 8.023 1 95.94 81 ALA A CA 1
ATOM 640 C C . ALA A 1 81 ? -7.508 27.969 7.723 1 95.94 81 ALA A C 1
ATOM 642 O O . ALA A 1 81 ? -6.305 27.734 7.871 1 95.94 81 ALA A O 1
ATOM 643 N N . PHE A 1 82 ? -7.945 29.109 7.332 1 95.25 82 PHE A N 1
ATOM 644 C CA . PHE A 1 82 ? -7.059 30.188 6.902 1 95.25 82 PHE A CA 1
ATOM 645 C C . PHE A 1 82 ? -7.02 31.297 7.938 1 95.25 82 PHE A C 1
ATOM 647 O O . PHE A 1 82 ? -8.062 31.703 8.461 1 95.25 82 PHE A O 1
ATOM 654 N N . PHE A 1 83 ? -5.863 31.734 8.188 1 92.75 83 PHE A N 1
ATOM 655 C CA . PHE A 1 83 ? -5.625 32.844 9.117 1 92.75 83 PHE A CA 1
ATOM 656 C C . PHE A 1 83 ? -4.664 33.844 8.523 1 92.75 83 PHE A C 1
ATOM 658 O O . PHE A 1 83 ? -3.758 33.5 7.77 1 92.75 83 PHE A O 1
ATOM 665 N N . ASN A 1 84 ? -4.891 35.031 8.906 1 89.75 84 ASN A N 1
ATOM 666 C CA . ASN A 1 84 ? -3.975 36.094 8.492 1 89.75 84 ASN A CA 1
ATOM 667 C C . ASN A 1 84 ? -2.623 35.969 9.195 1 89.75 84 ASN A C 1
ATOM 669 O O . ASN A 1 84 ? -2.496 35.25 10.188 1 89.75 84 ASN A O 1
ATOM 673 N N . GLU A 1 85 ? -1.657 36.656 8.719 1 83.44 85 GLU A N 1
ATOM 674 C CA . GLU A 1 85 ? -0.31 36.625 9.281 1 83.44 85 GLU A CA 1
ATOM 675 C C . GLU A 1 85 ? -0.296 37.156 10.719 1 83.44 85 GLU A C 1
ATOM 677 O O . GLU A 1 85 ? 0.562 36.75 11.516 1 83.44 85 GLU A O 1
ATOM 682 N N . ASP A 1 86 ? -1.251 37.969 11.016 1 81.19 86 ASP A N 1
ATOM 683 C CA . ASP A 1 86 ? -1.276 38.531 12.352 1 81.19 86 ASP A CA 1
ATOM 684 C C . ASP A 1 86 ? -1.998 37.625 13.336 1 81.19 86 ASP A C 1
ATOM 686 O O . ASP A 1 86 ? -2.158 37.969 14.516 1 81.19 86 ASP A O 1
ATOM 690 N N . GLY A 1 87 ? -2.51 36.469 12.766 1 81.44 87 GLY A N 1
ATOM 691 C CA . GLY A 1 87 ? -3.119 35.5 13.648 1 81.44 87 GLY A CA 1
ATOM 692 C C . GLY A 1 87 ? -4.633 35.594 13.695 1 81.44 87 GLY A C 1
ATOM 693 O O . GLY A 1 87 ? -5.293 34.781 14.344 1 81.44 87 GLY A O 1
ATOM 694 N N . SER A 1 88 ? -5.117 36.562 13.023 1 86.5 88 SER A N 1
ATOM 695 C CA . SER A 1 88 ? -6.57 36.719 13.016 1 86.5 88 SER A CA 1
ATOM 696 C C . SER A 1 88 ? -7.207 35.781 12 1 86.5 88 SER A C 1
ATOM 698 O O . SER A 1 88 ? -6.641 35.531 10.938 1 86.5 88 SER A O 1
ATOM 700 N N . TYR A 1 89 ? -8.32 35.25 12.383 1 88.31 89 TYR A N 1
ATOM 701 C CA . TYR A 1 89 ? -9.094 34.375 11.508 1 88.31 89 TYR A CA 1
ATOM 702 C C . TYR A 1 89 ? -9.609 35.156 10.289 1 88.31 89 TYR A C 1
ATOM 704 O O . TYR A 1 89 ? -10.055 36.281 10.414 1 88.31 89 TYR A O 1
ATOM 712 N N . MET A 1 90 ? -9.5 34.562 9.133 1 89.56 90 MET A N 1
ATOM 713 C CA . MET A 1 90 ? -10.055 35.156 7.93 1 89.56 90 MET A CA 1
ATOM 714 C C . MET A 1 90 ? -11.57 34.969 7.879 1 89.56 90 MET A C 1
ATOM 716 O O . MET A 1 90 ? -12.055 34 7.289 1 89.56 90 MET A O 1
ATOM 720 N N . GLU A 1 91 ? -12.273 35.875 8.266 1 85.06 91 GLU A N 1
ATOM 721 C CA . GLU A 1 91 ? -13.703 35.75 8.5 1 85.06 91 GLU A CA 1
ATOM 722 C C . GLU A 1 91 ? -14.477 35.656 7.188 1 85.06 91 GLU A C 1
ATOM 724 O O . GLU A 1 91 ? -15.617 35.188 7.168 1 85.06 91 GLU A O 1
ATOM 729 N N . ASP A 1 92 ? -13.938 36.094 6.16 1 84.12 92 ASP A N 1
ATOM 730 C CA . ASP A 1 92 ? -14.633 36.094 4.879 1 84.12 92 ASP A CA 1
ATOM 731 C C . ASP A 1 92 ? -14.547 34.75 4.199 1 84.12 92 ASP A C 1
ATOM 733 O O . ASP A 1 92 ? -15.156 34.5 3.152 1 84.12 92 ASP A O 1
ATOM 737 N N . LEU A 1 93 ? -13.797 33.906 4.844 1 89.88 93 LEU A N 1
ATOM 738 C CA . LEU A 1 93 ? -13.625 32.562 4.266 1 89.88 93 LEU A CA 1
ATOM 739 C C . LEU A 1 93 ? -14.172 31.484 5.203 1 89.88 93 LEU A C 1
ATOM 741 O O . LEU A 1 93 ? -14.086 31.625 6.426 1 89.88 93 LEU A O 1
ATOM 745 N N . PRO A 1 94 ? -14.766 30.531 4.652 1 91.56 94 PRO A N 1
ATOM 746 C CA . PRO A 1 94 ? -15.109 29.391 5.5 1 91.56 94 PRO A CA 1
ATOM 747 C C . PRO A 1 94 ? -13.906 28.5 5.809 1 91.56 94 PRO A C 1
ATOM 749 O O . PRO A 1 94 ? -12.836 28.688 5.23 1 91.56 94 PRO A O 1
ATOM 752 N N . VAL A 1 95 ? -14.055 27.641 6.797 1 95.25 95 VAL A N 1
ATOM 753 C CA . VAL A 1 95 ? -13.188 26.484 6.945 1 95.25 95 VAL A CA 1
ATOM 754 C C . VAL A 1 95 ? -13.617 25.375 5.977 1 95.25 95 VAL A C 1
ATOM 756 O O . VAL A 1 95 ? -14.797 25.016 5.93 1 95.25 95 VAL A O 1
ATOM 759 N N . TRP A 1 96 ? -12.711 24.984 5.215 1 97.31 96 TRP A N 1
ATOM 760 C CA . TRP A 1 96 ? -13.094 23.969 4.227 1 97.31 96 TRP A CA 1
ATOM 761 C C . TRP A 1 96 ? -12.773 22.562 4.73 1 97.31 96 TRP A C 1
ATOM 763 O O . TRP A 1 96 ? -11.742 22.344 5.367 1 97.31 96 TRP A O 1
ATOM 773 N N . GLN A 1 97 ? -13.633 21.703 4.473 1 97.62 97 GLN A N 1
ATOM 774 C CA . GLN A 1 97 ? -13.508 20.281 4.781 1 97.62 97 GLN A CA 1
ATOM 775 C C . GLN A 1 97 ? -13.633 19.422 3.521 1 97.62 97 GLN A C 1
ATOM 777 O O . GLN A 1 97 ? -14.742 19.172 3.049 1 97.62 97 GLN A O 1
ATOM 782 N N . PHE A 1 98 ? -12.508 18.969 3.014 1 98.75 98 PHE A N 1
ATOM 783 C CA . PHE A 1 98 ? -12.484 18.156 1.81 1 98.75 98 PHE A CA 1
ATOM 784 C C . PHE A 1 98 ? -12.805 16.703 2.137 1 98.75 98 PHE A C 1
ATOM 786 O O . PHE A 1 98 ? -12.148 16.094 2.984 1 98.75 98 PHE A O 1
ATOM 793 N N . ASN A 1 99 ? -13.82 16.156 1.488 1 98.81 99 ASN A N 1
ATOM 794 C CA . ASN A 1 99 ? -14.242 14.773 1.686 1 98.81 99 ASN A CA 1
ATOM 795 C C . ASN A 1 99 ? -13.812 13.883 0.52 1 98.81 99 ASN A C 1
ATOM 797 O O . ASN A 1 99 ? -14.32 14.031 -0.596 1 98.81 99 ASN A O 1
ATOM 801 N N . PHE A 1 100 ? -12.93 12.914 0.82 1 98.81 100 PHE A N 1
ATOM 802 C CA . PHE A 1 100 ? -12.352 12.117 -0.256 1 98.81 100 PHE A CA 1
ATOM 803 C C . PHE A 1 100 ? -13.125 10.812 -0.434 1 98.81 100 PHE A C 1
ATOM 805 O O . PHE A 1 100 ? -13.758 10.328 0.506 1 98.81 100 PHE A O 1
ATOM 812 N N . LYS A 1 101 ? -13.031 10.336 -1.61 1 98.56 101 LYS A N 1
ATOM 813 C CA . LYS A 1 101 ? -13.656 9.055 -1.912 1 98.56 101 LYS A CA 1
ATOM 814 C C . LYS A 1 101 ? -13.07 7.938 -1.051 1 98.56 101 LYS A C 1
ATOM 816 O O . LYS A 1 101 ? -11.844 7.812 -0.938 1 98.56 101 LYS A O 1
ATOM 821 N N . PHE A 1 102 ? -13.922 7.125 -0.45 1 97.81 102 PHE A N 1
ATOM 822 C CA . PHE A 1 102 ? -13.523 6.039 0.439 1 97.81 102 PHE A CA 1
ATOM 823 C C . PHE A 1 102 ? -14.609 4.969 0.506 1 97.81 102 PHE A C 1
ATOM 825 O O . PHE A 1 102 ? -15.789 5.281 0.629 1 97.81 102 PHE A O 1
ATOM 832 N N . SER A 1 103 ? -14.188 3.754 0.409 1 96.06 103 SER A N 1
ATOM 833 C CA . SER A 1 103 ? -15.109 2.627 0.417 1 96.06 103 SER A CA 1
ATOM 834 C C . SER A 1 103 ? -14.789 1.657 1.55 1 96.06 103 SER A C 1
ATOM 836 O O . SER A 1 103 ? -13.688 1.106 1.609 1 96.06 103 SER A O 1
ATOM 838 N N . LEU A 1 104 ? -15.789 1.413 2.371 1 94.06 104 LEU A N 1
ATOM 839 C CA . LEU A 1 104 ? -15.602 0.478 3.475 1 94.06 104 LEU A CA 1
ATOM 840 C C . LEU A 1 104 ? -15.484 -0.953 2.961 1 94.06 104 LEU A C 1
ATOM 842 O O . LEU A 1 104 ? -15 -1.835 3.672 1 94.06 104 LEU A O 1
ATOM 846 N N . SER A 1 105 ? -15.898 -1.189 1.745 1 90.06 105 SER A N 1
ATOM 847 C CA . SER A 1 105 ? -15.852 -2.537 1.187 1 90.06 105 SER A CA 1
ATOM 848 C C . SER A 1 105 ? -14.555 -2.773 0.426 1 90.06 105 SER A C 1
ATOM 850 O O . SER A 1 105 ? -14.086 -3.908 0.326 1 90.06 105 SER A O 1
ATOM 852 N N . GLU A 1 106 ? -13.922 -1.702 -0.02 1 88.06 106 GLU A N 1
ATOM 853 C CA . GLU A 1 106 ? -12.766 -1.854 -0.903 1 88.06 106 GLU A CA 1
ATOM 854 C C . GLU A 1 106 ? -11.477 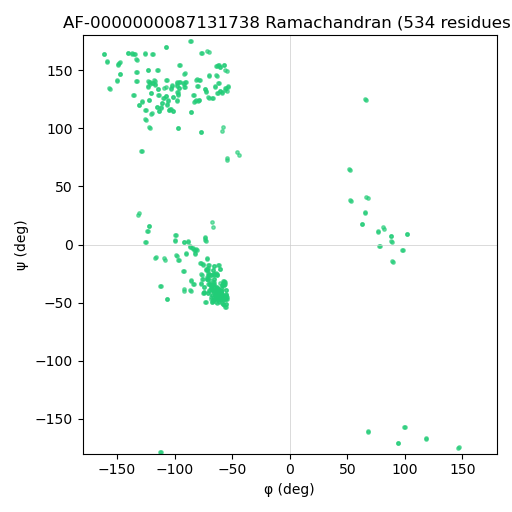-1.411 -0.213 1 88.06 106 GLU A C 1
ATOM 856 O O . GLU A 1 106 ? -10.43 -2.031 -0.39 1 88.06 106 GLU A O 1
ATOM 861 N N . ASP A 1 107 ? -11.633 -0.405 0.576 1 93.56 107 ASP A N 1
ATOM 862 C CA . ASP A 1 107 ? -10.438 0.194 1.156 1 93.56 107 ASP A CA 1
ATOM 863 C C . ASP A 1 107 ? -10.102 -0.446 2.5 1 93.56 107 ASP A C 1
ATOM 865 O O . ASP A 1 107 ? -10.984 -0.953 3.193 1 93.56 107 ASP A O 1
ATOM 869 N N . MET A 1 108 ? -8.781 -0.513 2.785 1 91.88 108 MET A N 1
ATOM 870 C CA . MET A 1 108 ? -8.305 -1.019 4.07 1 91.88 108 MET A CA 1
ATOM 871 C C . MET A 1 108 ? -8.438 0.042 5.156 1 91.88 108 MET A C 1
ATOM 873 O O . MET A 1 108 ? -8.234 1.229 4.902 1 91.88 108 MET A O 1
ATOM 877 N N . TYR A 1 109 ? -8.805 -0.436 6.312 1 94.69 109 TYR A N 1
ATOM 878 C CA . TYR A 1 109 ? -8.953 0.477 7.441 1 94.69 109 TYR A CA 1
ATOM 879 C C . TYR A 1 109 ? -8.875 -0.274 8.766 1 94.69 109 TYR A C 1
ATOM 881 O O . TYR A 1 109 ? -9.055 -1.492 8.805 1 94.69 109 TYR A O 1
ATOM 889 N N . ALA A 1 110 ? -8.531 0.458 9.812 1 93.69 110 ALA A N 1
ATOM 890 C CA . ALA A 1 110 ? -8.664 -0.044 11.172 1 93.69 110 ALA A CA 1
ATOM 891 C C . ALA A 1 110 ? -10.086 0.149 11.695 1 93.69 110 ALA A C 1
ATOM 893 O O . ALA A 1 110 ? -10.602 1.27 11.711 1 93.69 110 ALA A O 1
ATOM 894 N N . GLN A 1 111 ? -10.656 -0.854 12.188 1 91.56 111 GLN A N 1
ATOM 895 C CA . GLN A 1 111 ? -12.062 -0.845 12.586 1 91.56 111 GLN A CA 1
ATOM 896 C C . GLN A 1 111 ? -12.32 0.217 13.648 1 91.56 111 GLN A C 1
ATOM 898 O O . GLN A 1 111 ? -13.305 0.955 13.57 1 91.56 111 GLN A O 1
ATOM 903 N N . ASP A 1 112 ? -11.492 0.31 14.633 1 93.25 112 ASP A N 1
ATOM 904 C CA . ASP A 1 112 ? -11.664 1.264 15.719 1 93.25 112 ASP A CA 1
ATOM 905 C C . ASP A 1 112 ? -11.664 2.699 15.203 1 93.25 112 ASP A C 1
ATOM 907 O O . ASP A 1 112 ? -12.445 3.533 15.664 1 93.25 112 ASP A O 1
ATOM 911 N N . SER A 1 113 ? -10.773 2.953 14.297 1 93.94 113 SER A N 1
ATOM 912 C CA . SER A 1 113 ? -10.695 4.293 13.719 1 93.94 113 SER A CA 1
ATOM 913 C C . SER A 1 113 ? -11.977 4.652 12.969 1 93.94 113 SER A C 1
ATOM 915 O O . SER A 1 113 ? -12.477 5.77 13.094 1 93.94 113 SER A O 1
ATOM 917 N N . ILE A 1 114 ? -12.539 3.746 12.219 1 95.56 114 ILE A N 1
ATOM 918 C CA . ILE A 1 114 ? -13.742 3.988 11.43 1 95.56 114 ILE A CA 1
ATOM 919 C C . ILE A 1 114 ? -14.93 4.219 12.359 1 95.56 114 ILE A C 1
ATOM 921 O O . ILE A 1 114 ? -15.773 5.078 12.102 1 95.56 114 ILE A O 1
ATOM 925 N N . GLU A 1 115 ? -14.961 3.465 13.414 1 96 115 GLU A N 1
ATOM 926 C CA . GLU A 1 115 ? -16.047 3.645 14.375 1 96 115 GLU A CA 1
ATOM 927 C C . GLU A 1 115 ? -16.016 5.043 14.984 1 96 115 GLU A C 1
ATOM 929 O O . GLU A 1 115 ? -17.062 5.676 15.156 1 96 115 GLU A O 1
ATOM 934 N N . ILE A 1 116 ? -14.883 5.484 15.297 1 95.81 116 ILE A N 1
ATOM 935 C CA . ILE A 1 116 ? -14.711 6.828 15.844 1 95.81 116 ILE A CA 1
ATOM 936 C C . ILE A 1 116 ? -15.195 7.863 14.828 1 95.81 116 ILE A C 1
ATOM 938 O O . ILE A 1 116 ? -15.906 8.805 15.188 1 95.81 116 ILE A O 1
ATOM 942 N N . LEU A 1 117 ? -14.836 7.684 13.594 1 96.88 117 LEU A N 1
ATOM 943 C CA . LEU A 1 117 ? -15.195 8.633 12.555 1 96.88 117 LEU A CA 1
ATOM 944 C C . LEU A 1 117 ? -16.703 8.602 12.289 1 96.88 117 LEU A C 1
ATOM 946 O O . LEU A 1 117 ? -17.312 9.648 12.047 1 96.88 117 LEU A O 1
ATOM 950 N N . LYS A 1 118 ? -17.281 7.418 12.328 1 96.38 118 LYS A N 1
ATOM 951 C CA . LYS A 1 118 ? -18.734 7.305 12.188 1 96.38 118 LYS A CA 1
ATOM 952 C C . LYS A 1 118 ? -19.453 8.055 13.305 1 96.38 118 LYS A C 1
ATOM 954 O O . LYS A 1 118 ? -20.406 8.781 13.055 1 96.38 118 LYS A O 1
ATOM 959 N N . GLN A 1 119 ? -18.953 7.91 14.469 1 96.19 119 GLN A N 1
ATOM 960 C CA . GLN A 1 119 ? -19.547 8.586 15.625 1 96.19 119 GLN A CA 1
ATOM 961 C C . GLN A 1 119 ? -19.406 10.102 15.5 1 96.19 119 GLN A C 1
ATOM 963 O O . GLN A 1 119 ? -20.266 10.844 15.977 1 96.19 119 GLN A O 1
ATOM 968 N N . ALA A 1 120 ? -18.359 10.492 14.836 1 94.94 120 ALA A N 1
ATOM 969 C CA . ALA A 1 120 ? -18.109 11.922 14.656 1 94.94 120 ALA A CA 1
ATOM 970 C C . ALA A 1 120 ? -18.938 12.492 13.516 1 94.94 120 ALA A C 1
ATOM 972 O O . ALA A 1 120 ? -18.906 13.688 13.25 1 94.94 120 ALA A O 1
ATOM 973 N N . GLY A 1 121 ? -19.672 11.594 12.852 1 95.12 121 GLY A N 1
ATOM 974 C CA . GLY A 1 121 ? -20.625 12.078 11.867 1 95.12 121 GLY A CA 1
ATOM 975 C C . GLY A 1 121 ? -20.141 11.938 10.438 1 95.12 121 GLY A C 1
ATOM 976 O O . GLY A 1 121 ? -20.766 12.453 9.508 1 95.12 121 GLY A O 1
ATOM 977 N N . ILE A 1 122 ? -19.062 11.266 10.242 1 96.31 122 ILE A N 1
ATOM 978 C CA . ILE A 1 122 ? -18.578 11.031 8.883 1 96.31 122 ILE A CA 1
ATOM 979 C C . ILE A 1 122 ? -19.516 10.055 8.172 1 96.31 122 ILE A C 1
ATOM 981 O O . ILE A 1 122 ? -19.812 8.977 8.695 1 96.31 122 ILE A O 1
ATOM 985 N N . ASP A 1 123 ? -19.969 10.469 7.043 1 97 123 ASP A N 1
ATOM 986 C CA . ASP A 1 123 ? -20.875 9.664 6.227 1 97 123 ASP A CA 1
ATOM 987 C C . ASP A 1 123 ? -20.109 8.906 5.145 1 97 123 ASP A C 1
ATOM 989 O O . ASP A 1 123 ? -19.953 9.398 4.023 1 97 123 ASP A O 1
ATOM 993 N N . PHE A 1 124 ? -19.875 7.66 5.402 1 97.69 124 PHE A N 1
ATOM 994 C CA . PHE A 1 124 ? -19.016 6.895 4.5 1 97.69 124 PHE A CA 1
ATOM 995 C C . PHE A 1 124 ? -19.766 6.531 3.225 1 97.69 124 PHE A C 1
ATOM 997 O O . PHE A 1 124 ? -19.156 6.352 2.168 1 97.69 124 PHE A O 1
ATOM 1004 N N . ALA A 1 125 ? -21.031 6.383 3.324 1 97.94 125 ALA A N 1
ATOM 1005 C CA . ALA A 1 125 ? -21.812 6.176 2.104 1 97.94 125 ALA A CA 1
ATOM 1006 C C . ALA A 1 125 ? -21.672 7.359 1.154 1 97.94 125 ALA A C 1
ATOM 1008 O O . ALA A 1 125 ? -21.516 7.18 -0.055 1 97.94 125 ALA A O 1
ATOM 1009 N N . LYS A 1 126 ? -21.781 8.539 1.707 1 98.31 126 LYS A N 1
ATOM 1010 C CA . LYS A 1 126 ? -21.625 9.742 0.898 1 98.31 126 LYS A CA 1
ATOM 1011 C C . LYS A 1 126 ? -20.203 9.859 0.36 1 98.31 126 LYS A C 1
ATOM 1013 O O . LYS A 1 126 ? -20 10.289 -0.777 1 98.31 126 LYS A O 1
ATOM 1018 N N . HIS A 1 127 ? -19.188 9.539 1.183 1 98.5 127 HIS A N 1
ATOM 1019 C CA . HIS A 1 127 ? -17.812 9.508 0.72 1 98.5 127 HIS A CA 1
ATOM 1020 C C . HIS A 1 127 ? -17.656 8.602 -0.495 1 98.5 127 HIS A C 1
ATOM 1022 O O . HIS A 1 127 ? -16.953 8.945 -1.449 1 98.5 127 HIS A O 1
ATOM 1028 N N . GLU A 1 128 ? -18.234 7.477 -0.448 1 97.75 128 GLU A N 1
ATOM 1029 C CA . GLU A 1 128 ? -18.125 6.512 -1.538 1 97.75 128 GLU A CA 1
ATOM 1030 C C . GLU A 1 128 ? -18.797 7.027 -2.805 1 97.75 128 GLU A C 1
ATOM 1032 O O . GLU A 1 128 ? -18.281 6.836 -3.91 1 97.75 128 GLU A O 1
ATOM 1037 N N . GLU A 1 129 ? -19.828 7.738 -2.707 1 98.12 129 GLU A N 1
ATOM 1038 C CA . GLU A 1 129 ? -20.641 8.148 -3.848 1 98.12 129 GLU A CA 1
ATOM 1039 C C . GLU A 1 129 ? -20.188 9.5 -4.391 1 98.12 129 GLU A C 1
ATOM 1041 O O . GLU A 1 129 ? -20.156 9.703 -5.605 1 98.12 129 GLU A O 1
ATOM 1046 N N . GLN A 1 130 ? -19.828 10.383 -3.514 1 98.62 130 GLN A N 1
ATOM 1047 C CA . GLN A 1 130 ? -19.625 11.766 -3.932 1 98.62 130 GLN A CA 1
ATOM 1048 C C . GLN A 1 130 ? -18.234 12.258 -3.539 1 98.62 130 GLN A C 1
ATOM 1050 O O . GLN A 1 130 ? -17.906 13.43 -3.752 1 98.62 130 GLN A O 1
ATOM 1055 N N . GLY A 1 131 ? -17.453 11.406 -2.965 1 98.75 131 GLY A N 1
ATOM 1056 C CA . GLY A 1 131 ? -16.141 11.812 -2.494 1 98.75 131 GLY A CA 1
ATOM 1057 C C . GLY A 1 131 ? -15.234 12.289 -3.609 1 98.75 131 GLY A C 1
ATOM 1058 O O . GLY A 1 131 ? -15.406 11.906 -4.77 1 98.75 131 GLY A O 1
ATOM 1059 N N . ILE A 1 132 ? -14.297 13.109 -3.25 1 98.81 132 ILE A N 1
ATOM 1060 C CA . ILE A 1 132 ? -13.297 13.656 -4.156 1 98.81 132 ILE A CA 1
ATOM 1061 C C . ILE A 1 132 ? -12.289 12.57 -4.523 1 98.81 132 ILE A C 1
ATOM 1063 O O . ILE A 1 132 ? -11.773 11.867 -3.65 1 98.81 132 ILE A O 1
ATOM 1067 N N . GLU A 1 133 ? -12.016 12.445 -5.781 1 97.88 133 GLU A N 1
ATOM 1068 C CA . GLU A 1 133 ? -10.875 11.625 -6.188 1 97.88 133 GLU A CA 1
ATOM 1069 C C . GLU A 1 133 ? -9.555 12.266 -5.758 1 97.88 133 GLU A C 1
ATOM 1071 O O . GLU A 1 133 ? -9.258 13.398 -6.141 1 97.88 133 GLU A O 1
ATOM 1076 N N . VAL A 1 134 ? -8.797 11.484 -5.062 1 96.75 134 VAL A N 1
ATOM 1077 C CA . VAL A 1 134 ? -7.562 12 -4.473 1 96.75 134 VAL A CA 1
ATOM 1078 C C . VAL A 1 134 ? -6.641 12.523 -5.574 1 96.75 134 VAL A C 1
ATOM 1080 O O . VAL A 1 134 ? -5.977 13.547 -5.402 1 96.75 134 VAL A O 1
ATOM 1083 N N . ALA A 1 135 ? -6.562 11.836 -6.672 1 95.19 135 ALA A N 1
ATOM 1084 C CA . ALA A 1 135 ? -5.727 12.25 -7.793 1 95.19 135 ALA A CA 1
ATOM 1085 C C . ALA A 1 135 ? -6.148 13.617 -8.32 1 95.19 135 ALA A C 1
ATOM 1087 O O . ALA A 1 135 ? -5.305 14.438 -8.68 1 95.19 135 ALA A O 1
ATOM 1088 N N . ARG A 1 136 ? -7.391 13.828 -8.422 1 97.25 136 ARG A N 1
ATOM 1089 C CA . ARG A 1 136 ? -7.902 15.109 -8.898 1 97.25 136 ARG A CA 1
ATOM 1090 C C . ARG A 1 136 ? -7.539 16.234 -7.941 1 97.25 136 ARG A C 1
ATOM 1092 O O . ARG A 1 136 ? -7.133 17.312 -8.375 1 97.25 136 ARG A O 1
ATOM 1099 N N . PHE A 1 137 ? -7.742 16 -6.695 1 98 137 PHE A N 1
ATOM 1100 C CA . PHE A 1 137 ? -7.32 16.969 -5.688 1 98 137 PHE A CA 1
ATOM 1101 C C . PHE A 1 137 ? -5.836 17.281 -5.828 1 98 137 PHE A C 1
ATOM 1103 O O . PHE A 1 137 ? -5.441 18.453 -5.793 1 98 137 PHE A O 1
ATOM 1110 N N . GLY A 1 138 ? -5.039 16.25 -5.957 1 97 138 GLY A N 1
ATOM 1111 C CA . GLY A 1 138 ? -3.605 16.422 -6.129 1 97 138 GLY A CA 1
ATOM 1112 C C . GLY A 1 138 ? -3.25 17.312 -7.301 1 97 138 GLY A C 1
ATOM 1113 O O . GLY A 1 138 ? -2.336 18.141 -7.207 1 97 138 GLY A O 1
ATOM 1114 N N . GLU A 1 139 ? -3.951 17.172 -8.328 1 96.69 139 GLU A N 1
ATOM 1115 C CA . GLU A 1 139 ? -3.723 17.953 -9.539 1 96.69 139 GLU A CA 1
ATOM 1116 C C . GLU A 1 139 ? -3.959 19.453 -9.281 1 96.69 139 GLU A C 1
ATOM 1118 O O . GLU A 1 139 ? -3.342 20.297 -9.922 1 96.69 139 GLU A O 1
ATOM 1123 N N . LEU A 1 140 ? -4.754 19.75 -8.352 1 97.38 140 LEU A N 1
ATOM 1124 C CA . LEU A 1 140 ? -5.184 21.125 -8.141 1 97.38 140 LEU A CA 1
ATOM 1125 C C . LEU A 1 140 ? -4.371 21.781 -7.035 1 97.38 140 LEU A C 1
ATOM 1127 O O . LEU A 1 140 ? -4.422 23 -6.863 1 97.38 140 LEU A O 1
ATOM 1131 N N . LEU A 1 141 ? -3.564 21.016 -6.316 1 95.88 141 LEU A N 1
ATOM 1132 C CA . LEU A 1 141 ? -2.844 21.547 -5.164 1 95.88 141 LEU A CA 1
ATOM 1133 C C . LEU A 1 141 ? -1.776 22.547 -5.605 1 95.88 141 LEU A C 1
ATOM 1135 O O . LEU A 1 141 ? -1.712 23.656 -5.09 1 95.88 141 LEU A O 1
ATOM 1139 N N . VAL A 1 142 ? -1.011 22.203 -6.59 1 94.31 142 VAL A N 1
ATOM 1140 C CA . VAL A 1 142 ? 0.077 23.078 -7.027 1 94.31 142 VAL A CA 1
ATOM 1141 C C . VAL A 1 142 ? -0.495 24.344 -7.648 1 94.31 142 VAL A C 1
ATOM 1143 O O . VAL A 1 142 ? -0.166 25.453 -7.219 1 94.31 142 VAL A O 1
ATOM 1146 N N . PRO A 1 143 ? -1.439 24.219 -8.562 1 95.06 143 PRO A N 1
ATOM 1147 C CA . PRO A 1 143 ? -1.996 25.438 -9.164 1 95.06 143 PRO A CA 1
ATOM 1148 C C . PRO A 1 143 ? -2.764 26.297 -8.156 1 95.06 143 PRO A C 1
ATOM 1150 O O . PRO A 1 143 ? -3.023 27.469 -8.406 1 95.06 143 PRO A O 1
ATOM 1153 N N . SER A 1 144 ? -3.152 25.734 -7.074 1 94.38 144 SER A N 1
ATOM 1154 C CA . SER A 1 144 ? -3.881 26.484 -6.062 1 94.38 144 SER A CA 1
ATOM 1155 C C . SER A 1 144 ? -2.973 27.5 -5.371 1 94.38 144 SER A C 1
ATOM 1157 O O . SER A 1 144 ? -3.453 28.422 -4.719 1 94.38 144 SER A O 1
ATOM 1159 N N . GLY A 1 145 ? -1.632 27.219 -5.363 1 94.44 145 GLY A N 1
ATOM 1160 C CA . GLY A 1 145 ? -0.692 28.094 -4.684 1 94.44 145 GLY A CA 1
ATOM 1161 C C . GLY A 1 145 ? -0.481 27.734 -3.227 1 94.44 145 GLY A C 1
ATOM 1162 O O . GLY A 1 145 ? 0.314 28.359 -2.529 1 94.44 145 GLY A O 1
ATOM 1163 N N . LEU A 1 146 ? -1.102 26.688 -2.752 1 95.81 146 LEU A N 1
ATOM 1164 C CA . LEU A 1 146 ? -1.028 26.281 -1.354 1 95.81 146 LEU A CA 1
ATOM 1165 C C . LEU A 1 146 ? 0.341 25.688 -1.033 1 95.81 146 LEU A C 1
ATOM 1167 O O . LEU A 1 146 ? 0.732 25.625 0.134 1 95.81 146 LEU A O 1
ATOM 1171 N N . VAL A 1 147 ? 1.022 25.25 -2.066 1 96.69 147 VAL A N 1
ATOM 1172 C CA . VAL A 1 147 ? 2.273 24.547 -1.834 1 96.69 147 VAL A CA 1
ATOM 1173 C C . VAL A 1 147 ? 3.402 25.203 -2.619 1 96.69 147 VAL A C 1
ATOM 1175 O O . VAL A 1 147 ? 3.16 26.109 -3.426 1 96.69 147 VAL A O 1
ATOM 1178 N N . LEU A 1 148 ? 4.676 24.906 -2.285 1 94.88 148 LEU A N 1
ATOM 1179 C CA . LEU A 1 148 ? 5.895 25.297 -2.986 1 94.88 148 LEU A CA 1
ATOM 1180 C C . LEU A 1 148 ? 6.266 26.734 -2.676 1 94.88 148 LEU A C 1
ATOM 1182 O O . LEU A 1 148 ? 7.285 27.234 -3.158 1 94.88 148 LEU A O 1
ATOM 1186 N N . GLY A 1 149 ? 5.492 27.453 -1.882 1 91.38 149 GLY A N 1
ATOM 1187 C CA . GLY A 1 149 ? 5.797 28.828 -1.532 1 91.38 149 GLY A CA 1
ATOM 1188 C C . GLY A 1 149 ? 5.898 29.062 -0.036 1 91.38 149 GLY A C 1
ATOM 1189 O O . GLY A 1 149 ? 5.184 28.438 0.744 1 91.38 149 GLY A O 1
ATOM 1190 N N . ASP A 1 150 ? 6.73 30.031 0.283 1 88.06 150 ASP A N 1
ATOM 1191 C CA . ASP A 1 150 ? 6.914 30.297 1.706 1 88.06 150 ASP A CA 1
ATOM 1192 C C . ASP A 1 150 ? 5.934 31.359 2.197 1 88.06 150 ASP A C 1
ATOM 1194 O O . ASP A 1 150 ? 5.934 31.703 3.379 1 88.06 150 ASP A O 1
ATOM 1198 N N . HIS A 1 151 ? 5.066 31.828 1.286 1 91.25 151 HIS A N 1
ATOM 1199 C CA . HIS A 1 151 ? 4.051 32.781 1.691 1 91.25 151 HIS A CA 1
ATOM 1200 C C . HIS A 1 151 ? 2.906 32.094 2.43 1 91.25 151 HIS A C 1
ATOM 1202 O O . HIS A 1 151 ? 2.076 32.781 3.053 1 91.25 151 HIS A O 1
ATOM 1208 N N . VAL A 1 152 ? 2.824 30.828 2.311 1 94.88 152 VAL A N 1
ATOM 1209 C CA . VAL A 1 152 ? 1.856 30.031 3.057 1 94.88 152 VAL A CA 1
ATOM 1210 C C . VAL A 1 152 ? 2.566 29.25 4.168 1 94.88 152 VAL A C 1
ATOM 1212 O O . VAL A 1 152 ? 3.514 28.516 3.904 1 94.88 152 VAL A O 1
ATOM 1215 N N . LYS A 1 153 ? 2.178 29.484 5.371 1 96.19 153 LYS A N 1
ATOM 1216 C CA . LYS A 1 153 ? 2.721 28.766 6.523 1 96.19 153 LYS A CA 1
ATOM 1217 C C . LYS A 1 153 ? 1.724 27.75 7.059 1 96.19 153 LYS A C 1
ATOM 1219 O O . LYS A 1 153 ? 0.61 28.094 7.449 1 96.19 153 LYS A O 1
ATOM 1224 N N . TRP A 1 154 ? 2.16 26.5 7.133 1 97.75 154 TRP A N 1
ATOM 1225 C CA . TRP A 1 154 ? 1.264 25.422 7.516 1 97.75 154 TRP A CA 1
ATOM 1226 C C . TRP A 1 154 ? 1.389 25.109 9 1 97.75 154 TRP A C 1
ATOM 1228 O O . TRP A 1 154 ? 2.494 25.078 9.547 1 97.75 154 TRP A O 1
ATOM 1238 N N . VAL A 1 155 ? 0.26 24.969 9.617 1 97.56 155 VAL A N 1
ATOM 1239 C CA . VAL A 1 155 ? 0.2 24.625 11.031 1 97.56 155 VAL A CA 1
ATOM 1240 C C . VAL A 1 155 ? -0.554 23.312 11.219 1 97.56 155 VAL A C 1
ATOM 1242 O O . VAL A 1 155 ? -1.616 23.109 10.625 1 97.56 155 VAL A O 1
ATOM 1245 N N . SER A 1 156 ? 0.006 22.391 11.969 1 97.94 156 SER A N 1
ATOM 1246 C CA . SER A 1 156 ? -0.616 21.094 12.234 1 97.94 156 SER A CA 1
ATOM 1247 C C . SER A 1 156 ? -0.395 20.672 13.68 1 97.94 156 SER A C 1
ATOM 1249 O O . SER A 1 156 ? 0.327 21.328 14.43 1 97.94 156 SER A O 1
ATOM 1251 N N . PHE A 1 157 ? -1.117 19.719 14.133 1 97.38 157 PHE A N 1
ATOM 1252 C CA . PHE A 1 157 ? -0.886 19.016 15.391 1 97.38 157 PHE A CA 1
ATOM 1253 C C . PHE A 1 157 ? -0.551 17.547 15.141 1 97.38 157 PHE A C 1
ATOM 1255 O O . PHE A 1 157 ? -1.395 16.781 14.672 1 97.38 157 PHE A O 1
ATOM 1262 N N . HIS A 1 158 ? 0.667 17.141 15.555 1 94.56 158 HIS A N 1
ATOM 1263 C CA . HIS A 1 158 ? 1.135 15.805 15.203 1 94.56 158 HIS A CA 1
ATOM 1264 C C . HIS A 1 158 ? 1.016 15.562 13.695 1 94.56 158 HIS A C 1
ATOM 1266 O O . HIS A 1 158 ? 0.378 14.602 13.266 1 94.56 158 HIS A O 1
ATOM 1272 N N . GLY A 1 159 ? 1.772 16.328 12.961 1 96.81 159 GLY A N 1
ATOM 1273 C CA . GLY A 1 159 ? 1.511 16.562 11.547 1 96.81 159 GLY A CA 1
ATOM 1274 C C . GLY A 1 159 ? 2.176 15.531 10.648 1 96.81 159 GLY A C 1
ATOM 1275 O O . GLY A 1 159 ? 2.018 15.57 9.43 1 96.81 159 GLY A O 1
ATOM 1276 N N . SER A 1 160 ? 2.865 14.539 11.156 1 96.69 160 SER A N 1
ATOM 1277 C CA . SER A 1 160 ? 3.58 13.578 10.32 1 96.69 160 SER A CA 1
ATOM 1278 C C . SER A 1 160 ? 2.631 12.852 9.375 1 96.69 160 SER A C 1
ATOM 1280 O O . SER A 1 160 ? 2.916 12.727 8.18 1 96.69 160 SER A O 1
ATOM 1282 N N . SER A 1 161 ? 1.517 12.445 9.883 1 96.81 161 SER A N 1
ATOM 1283 C CA . SER A 1 161 ? 0.547 11.742 9.047 1 96.81 161 SER A CA 1
ATOM 1284 C C . SER A 1 161 ? -0.113 12.695 8.055 1 96.81 161 SER A C 1
ATOM 1286 O O . SER A 1 161 ? -0.297 12.352 6.887 1 96.81 161 SER A O 1
ATOM 1288 N N . ASP A 1 162 ? -0.427 13.844 8.555 1 98 162 ASP A N 1
ATOM 1289 C CA . ASP A 1 162 ? -1.045 14.828 7.668 1 98 162 ASP A CA 1
ATOM 1290 C C . ASP A 1 162 ? -0.177 15.086 6.438 1 98 162 ASP A C 1
ATOM 1292 O O . ASP A 1 162 ? -0.642 14.953 5.305 1 98 162 ASP A O 1
ATOM 1296 N N . PHE A 1 163 ? 1.04 15.414 6.688 1 98.31 163 PHE A N 1
ATOM 1297 C CA . PHE A 1 163 ? 1.946 15.75 5.594 1 98.31 163 PHE A CA 1
ATOM 1298 C C . PHE A 1 163 ? 2.301 14.508 4.785 1 98.31 163 PHE A C 1
ATOM 1300 O O . PHE A 1 163 ? 2.512 14.594 3.574 1 98.31 163 PHE A O 1
ATOM 1307 N N . GLY A 1 164 ? 2.387 13.359 5.477 1 98.19 164 GLY A N 1
ATOM 1308 C CA . GLY A 1 164 ? 2.602 12.117 4.738 1 98.19 164 GLY A CA 1
ATOM 1309 C C . GLY A 1 164 ? 1.561 11.875 3.662 1 98.19 164 GLY A C 1
ATOM 1310 O O . GLY A 1 164 ? 1.903 11.633 2.504 1 98.19 164 GLY A O 1
ATOM 1311 N N . TYR A 1 165 ? 0.281 11.961 4.02 1 98.31 165 TYR A N 1
ATOM 1312 C CA . TYR A 1 165 ? -0.8 11.75 3.062 1 98.31 165 TYR A CA 1
ATOM 1313 C C . TYR A 1 165 ? -0.772 12.805 1.962 1 98.31 165 TYR A C 1
ATOM 1315 O O . TYR A 1 165 ? -0.988 12.492 0.789 1 98.31 165 TYR A O 1
ATOM 1323 N N . LEU A 1 166 ? -0.47 14.062 2.326 1 98.19 166 LEU A N 1
ATOM 1324 C CA . LEU A 1 166 ? -0.479 15.125 1.328 1 98.19 166 LEU A CA 1
ATOM 1325 C C . LEU A 1 166 ? 0.685 14.969 0.355 1 98.19 166 LEU A C 1
ATOM 1327 O O . LEU A 1 166 ? 0.544 15.25 -0.838 1 98.19 166 LEU A O 1
ATOM 1331 N N . LEU A 1 167 ? 1.846 14.578 0.875 1 98.12 167 LEU A N 1
ATOM 1332 C CA . LEU A 1 167 ? 2.988 14.367 -0.005 1 98.12 167 LEU A CA 1
ATOM 1333 C C . LEU A 1 167 ? 2.723 13.227 -0.976 1 98.12 167 LEU A C 1
ATOM 1335 O O . LEU A 1 167 ? 3.096 13.297 -2.148 1 98.12 167 LEU A O 1
ATOM 1339 N N . LYS A 1 168 ? 2.131 12.156 -0.448 1 97.12 168 LYS A N 1
ATOM 1340 C CA . LYS A 1 168 ? 1.737 11.062 -1.328 1 97.12 168 LYS A CA 1
ATOM 1341 C C . LYS A 1 168 ? 0.831 11.562 -2.451 1 97.12 168 LYS A C 1
ATOM 1343 O O . LYS A 1 168 ? 1.02 11.195 -3.615 1 97.12 168 LYS A O 1
ATOM 1348 N N . VAL A 1 169 ? -0.097 12.406 -2.102 1 96.75 169 VAL A N 1
ATOM 1349 C CA . VAL A 1 169 ? -1.054 12.945 -3.061 1 96.75 169 VAL A CA 1
ATOM 1350 C C . VAL A 1 169 ? -0.331 13.852 -4.059 1 96.75 169 VAL A C 1
ATOM 1352 O O . VAL A 1 169 ? -0.576 13.773 -5.266 1 96.75 169 VAL A O 1
ATOM 1355 N N . LEU A 1 170 ? 0.556 14.68 -3.568 1 96.44 170 LEU A N 1
ATOM 1356 C CA . LEU A 1 170 ? 1.255 15.68 -4.371 1 96.44 170 LEU A CA 1
ATOM 1357 C C . LEU A 1 170 ? 2.215 15.016 -5.352 1 96.44 170 LEU A C 1
ATOM 1359 O O . LEU A 1 170 ? 2.354 15.461 -6.492 1 96.44 170 LEU A O 1
ATOM 1363 N N . THR A 1 171 ? 2.818 13.969 -4.93 1 94.88 171 THR A N 1
ATOM 1364 C CA . THR A 1 171 ? 3.867 13.367 -5.746 1 94.88 171 THR A CA 1
ATOM 1365 C C . THR A 1 171 ? 3.309 12.211 -6.566 1 94.88 171 THR A C 1
ATOM 1367 O O . THR A 1 171 ? 3.969 11.719 -7.488 1 94.88 171 THR A O 1
ATOM 1370 N N . CYS A 1 172 ? 2.066 11.734 -6.227 1 91.94 172 CYS A N 1
ATOM 1371 C CA . CYS A 1 172 ? 1.465 10.57 -6.875 1 91.94 172 CYS A CA 1
ATOM 1372 C C . CYS A 1 172 ? 2.402 9.367 -6.828 1 91.94 172 CYS A C 1
ATOM 1374 O O . CYS A 1 172 ? 2.576 8.672 -7.828 1 91.94 172 CYS A O 1
ATOM 1376 N N . ALA A 1 173 ? 3.074 9.25 -5.734 1 91.44 173 ALA A N 1
ATOM 1377 C CA . ALA A 1 173 ? 4.047 8.18 -5.512 1 91.44 173 ALA A CA 1
ATOM 1378 C C . ALA A 1 173 ? 4.09 7.77 -4.043 1 91.44 173 ALA A C 1
ATOM 1380 O O . ALA A 1 173 ? 3.654 8.523 -3.17 1 91.44 173 ALA A O 1
ATOM 1381 N N . PRO A 1 174 ? 4.547 6.523 -3.775 1 93 174 PRO A N 1
ATOM 1382 C CA . PRO A 1 174 ? 4.773 6.156 -2.377 1 93 174 PRO A CA 1
ATOM 1383 C C . PRO A 1 174 ? 5.754 7.09 -1.671 1 93 174 PRO A C 1
ATOM 1385 O O . PRO A 1 174 ? 6.562 7.754 -2.326 1 93 174 PRO A O 1
ATOM 1388 N N . LEU A 1 175 ? 5.621 7.168 -0.381 1 96.94 175 LEU A N 1
ATOM 1389 C CA . LEU A 1 175 ? 6.574 7.949 0.401 1 96.94 175 LEU A CA 1
ATOM 1390 C C . LEU A 1 175 ? 7.984 7.398 0.243 1 96.94 175 LEU A C 1
ATOM 1392 O O . LEU A 1 175 ? 8.164 6.199 0.017 1 96.94 175 LEU A O 1
ATOM 1396 N N . PRO A 1 176 ? 8.977 8.281 0.398 1 95.62 176 PRO A N 1
ATOM 1397 C CA . PRO A 1 176 ? 10.367 7.848 0.238 1 95.62 176 PRO A CA 1
ATOM 1398 C C . PRO A 1 176 ? 10.789 6.816 1.283 1 95.62 176 PRO A C 1
ATOM 1400 O O . PRO A 1 176 ? 10.266 6.82 2.402 1 95.62 176 PRO A O 1
ATOM 1403 N N . ALA A 1 177 ? 11.758 6.012 0.921 1 92.19 177 ALA A N 1
ATOM 1404 C CA . ALA A 1 177 ? 12.281 4.988 1.823 1 92.19 177 ALA A CA 1
ATOM 1405 C C . ALA A 1 177 ? 13.031 5.621 2.99 1 92.19 177 ALA A C 1
ATOM 1407 O O . ALA A 1 177 ? 12.969 5.129 4.117 1 92.19 177 ALA A O 1
ATOM 1408 N N . GLU A 1 178 ? 13.672 6.699 2.658 1 92.75 178 GLU A N 1
ATOM 1409 C CA . GLU A 1 178 ? 14.5 7.348 3.672 1 92.75 178 GLU A CA 1
ATOM 1410 C C . GLU A 1 178 ? 13.797 8.57 4.258 1 92.75 178 GLU A C 1
ATOM 1412 O O . GLU A 1 178 ? 13.289 9.414 3.52 1 92.75 178 GLU A O 1
ATOM 1417 N N . GLU A 1 179 ? 13.875 8.672 5.52 1 94.75 179 GLU A N 1
ATOM 1418 C CA . GLU A 1 179 ? 13.258 9.781 6.23 1 94.75 179 GLU A CA 1
ATOM 1419 C C . GLU A 1 179 ? 13.812 11.125 5.75 1 94.75 179 GLU A C 1
ATOM 1421 O O . GLU A 1 179 ? 13.07 12.094 5.625 1 94.75 179 GLU A O 1
ATOM 1426 N N . ASP A 1 180 ? 15.109 11.195 5.469 1 95.06 180 ASP A N 1
ATOM 1427 C CA . ASP A 1 180 ? 15.727 12.438 5.016 1 95.06 180 ASP A CA 1
ATOM 1428 C C . ASP A 1 180 ? 15.102 12.914 3.703 1 95.06 180 ASP A C 1
ATOM 1430 O O . ASP A 1 180 ? 14.883 14.117 3.518 1 95.06 180 ASP A O 1
ATOM 1434 N N . THR A 1 181 ? 14.867 11.984 2.828 1 95.94 181 THR A N 1
ATOM 1435 C CA . THR A 1 181 ? 14.258 12.336 1.551 1 95.94 181 THR A CA 1
ATOM 1436 C C . THR A 1 181 ? 12.828 12.82 1.752 1 95.94 181 THR A C 1
ATOM 1438 O O . THR A 1 181 ? 12.359 13.711 1.033 1 95.94 181 THR A O 1
ATOM 1441 N N . PHE A 1 182 ? 12.203 12.195 2.742 1 97.25 182 PHE A N 1
ATOM 1442 C CA . PHE A 1 182 ? 10.875 12.672 3.121 1 97.25 182 PHE A CA 1
ATOM 1443 C C . PHE A 1 182 ? 10.922 14.133 3.537 1 97.25 182 PHE A C 1
ATOM 1445 O O . PHE A 1 182 ? 10.109 14.938 3.082 1 97.25 182 PHE A O 1
ATOM 1452 N N . PHE A 1 183 ? 11.828 14.531 4.324 1 97.12 183 PHE A N 1
ATOM 1453 C CA . PHE A 1 183 ? 11.938 15.898 4.805 1 97.12 183 PHE A CA 1
ATOM 1454 C C . PHE A 1 183 ? 12.336 16.844 3.674 1 97.12 183 PHE A C 1
ATOM 1456 O O . PHE A 1 183 ? 11.906 18 3.645 1 97.12 183 PHE A O 1
ATOM 1463 N N . ASP A 1 184 ? 13.141 16.344 2.764 1 97.25 184 ASP A N 1
ATOM 1464 C CA . ASP A 1 184 ? 13.445 17.156 1.59 1 97.25 184 ASP A CA 1
ATOM 1465 C C . ASP A 1 184 ? 12.18 17.516 0.828 1 97.25 184 ASP A C 1
ATOM 1467 O O . ASP A 1 184 ? 12 18.672 0.428 1 97.25 184 ASP A O 1
ATOM 1471 N N . LEU A 1 185 ? 11.359 16.516 0.668 1 97.44 185 LEU A N 1
ATOM 1472 C CA . LEU A 1 185 ? 10.086 16.766 -0.009 1 97.44 185 LEU A CA 1
ATOM 1473 C C . LEU A 1 185 ? 9.211 17.703 0.802 1 97.44 185 LEU A C 1
ATOM 1475 O O . LEU A 1 185 ? 8.594 18.625 0.246 1 97.44 185 LEU A O 1
ATOM 1479 N N . LEU A 1 186 ? 9.18 17.438 2.092 1 97.56 186 LEU A N 1
ATOM 1480 C CA . LEU A 1 186 ? 8.398 18.297 2.975 1 97.56 186 LEU A CA 1
ATOM 1481 C C . LEU A 1 186 ? 8.836 19.75 2.836 1 97.56 186 LEU A C 1
ATOM 1483 O O . LEU A 1 186 ? 7.992 20.641 2.65 1 97.56 186 LEU A O 1
ATOM 1487 N N . HIS A 1 187 ? 10.086 20 2.842 1 97.12 187 HIS A N 1
ATOM 1488 C CA . HIS A 1 187 ? 10.617 21.359 2.797 1 97.12 187 HIS A CA 1
ATOM 1489 C C . HIS A 1 187 ? 10.422 21.984 1.417 1 97.12 187 HIS A C 1
ATOM 1491 O O . HIS A 1 187 ? 10.266 23.203 1.296 1 97.12 187 HIS A O 1
ATOM 1497 N N . THR A 1 188 ? 10.391 21.125 0.471 1 97.5 188 THR A N 1
ATOM 1498 C CA . THR A 1 188 ? 10.18 21.609 -0.889 1 97.5 188 THR A CA 1
ATOM 1499 C C . THR A 1 188 ? 8.727 22.031 -1.093 1 97.5 188 THR A C 1
ATOM 1501 O O . THR A 1 188 ? 8.453 23.141 -1.539 1 97.5 188 THR A O 1
ATOM 1504 N N . TYR A 1 189 ? 7.793 21.219 -0.734 1 97.69 189 TYR A N 1
ATOM 1505 C CA . TYR A 1 189 ? 6.383 21.453 -1.02 1 97.69 189 TYR A CA 1
ATOM 1506 C C . TYR A 1 189 ? 5.746 22.328 0.054 1 97.69 189 TYR A C 1
ATOM 1508 O O . TYR A 1 189 ? 4.785 23.047 -0.215 1 97.69 189 TYR A O 1
ATOM 1516 N N . PHE A 1 190 ? 6.266 22.188 1.223 1 97.81 190 PHE A N 1
ATOM 1517 C CA . PHE A 1 190 ? 5.797 22.953 2.371 1 97.81 190 PHE A CA 1
ATOM 1518 C C . PHE A 1 190 ? 6.961 23.625 3.08 1 97.81 190 PHE A C 1
ATOM 1520 O O . PHE A 1 190 ? 7.328 23.234 4.191 1 97.81 190 PHE A O 1
ATOM 1527 N N . PRO A 1 191 ? 7.422 24.703 2.594 1 96.06 191 PRO A N 1
ATOM 1528 C CA . PRO A 1 191 ? 8.672 25.297 3.084 1 96.06 191 PRO A CA 1
ATOM 1529 C C . PRO A 1 191 ? 8.547 25.828 4.512 1 96.06 191 PRO A C 1
ATOM 1531 O O . PRO A 1 191 ? 9.555 25.953 5.215 1 96.06 191 PRO A O 1
ATOM 1534 N N . ALA A 1 192 ? 7.367 26.203 4.945 1 95.25 192 ALA A N 1
ATOM 1535 C CA . ALA A 1 192 ? 7.145 26.688 6.305 1 95.25 192 ALA A CA 1
ATOM 1536 C C . ALA A 1 192 ? 6.047 25.875 6.996 1 95.25 192 ALA A C 1
ATOM 1538 O O . ALA A 1 192 ? 4.867 26.016 6.66 1 95.25 192 ALA A O 1
ATOM 1539 N N . THR A 1 193 ? 6.465 25.031 7.949 1 97 193 THR A N 1
ATOM 1540 C CA . THR A 1 193 ? 5.512 24.188 8.664 1 97 193 THR A CA 1
ATOM 1541 C C . THR A 1 193 ? 5.762 24.25 10.164 1 97 193 THR A C 1
ATOM 1543 O O . THR A 1 193 ? 6.91 24.312 10.609 1 97 193 THR A O 1
ATOM 1546 N N . TYR A 1 194 ? 4.715 24.281 10.953 1 96.62 194 TYR A N 1
ATOM 1547 C CA . TYR A 1 194 ? 4.789 24.281 12.406 1 96.62 194 TYR A CA 1
ATOM 1548 C C . TYR A 1 194 ? 3.902 23.188 13 1 96.62 194 TYR A C 1
ATOM 1550 O O . TYR A 1 194 ? 2.703 23.141 12.719 1 96.62 194 TYR A O 1
ATOM 1558 N N . ASP A 1 195 ? 4.488 22.328 13.75 1 97.12 195 ASP A N 1
ATOM 1559 C CA . ASP A 1 195 ? 3.787 21.266 14.453 1 97.12 195 ASP A CA 1
ATOM 1560 C C . ASP A 1 195 ? 3.623 21.594 15.938 1 97.12 195 ASP A C 1
ATOM 1562 O O . ASP A 1 195 ? 4.598 21.578 16.688 1 97.12 195 ASP A O 1
ATOM 1566 N N . LEU A 1 196 ? 2.387 21.719 16.344 1 96.38 196 LEU A N 1
ATOM 1567 C CA . LEU A 1 196 ? 2.092 22.156 17.703 1 96.38 196 LEU A CA 1
ATOM 1568 C C . LEU A 1 196 ? 2.625 21.156 18.719 1 96.38 196 LEU A C 1
ATOM 1570 O O . LEU A 1 196 ? 3.053 21.531 19.812 1 96.38 196 LEU A O 1
ATOM 1574 N N . LYS A 1 197 ? 2.479 19.906 18.344 1 95.56 197 LYS A N 1
ATOM 1575 C CA . LYS A 1 197 ? 2.943 18.891 19.281 1 95.56 197 LYS A CA 1
ATOM 1576 C C . LYS A 1 197 ? 4.453 18.984 19.484 1 95.56 197 LYS A C 1
ATOM 1578 O O . LYS A 1 197 ? 4.941 18.812 20.609 1 95.56 197 LYS A O 1
ATOM 1583 N N . HIS A 1 198 ? 5.172 19.219 18.469 1 94.25 198 HIS A N 1
ATOM 1584 C CA . HIS A 1 198 ? 6.609 19.438 18.578 1 94.25 198 HIS A CA 1
ATOM 1585 C C . HIS A 1 198 ? 6.922 20.688 19.391 1 94.25 198 HIS A C 1
ATOM 1587 O O . HIS A 1 198 ? 7.789 20.672 20.266 1 94.25 198 HIS A O 1
ATOM 1593 N N . MET A 1 199 ? 6.262 21.781 19.109 1 93.88 199 MET A N 1
ATOM 1594 C CA . MET A 1 199 ? 6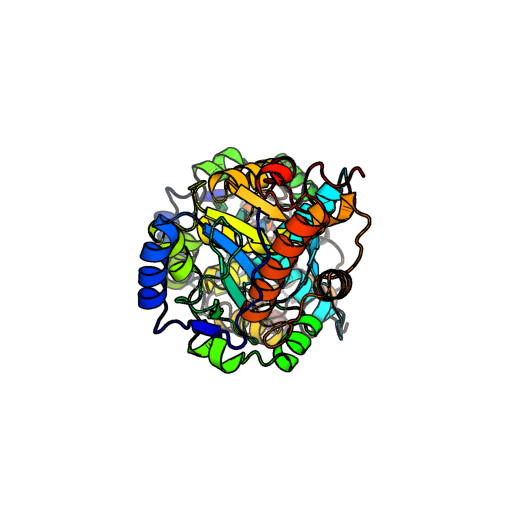.445 23.047 19.828 1 93.88 199 MET A CA 1
ATOM 1595 C C . MET A 1 199 ? 6.141 22.891 21.312 1 93.88 199 MET A C 1
ATOM 1597 O O . MET A 1 199 ? 6.863 23.406 22.156 1 93.88 199 MET A O 1
ATOM 1601 N N . GLY A 1 200 ? 5.102 22.141 21.578 1 92.56 200 GLY A N 1
ATOM 1602 C CA . GLY A 1 200 ? 4.641 21.969 22.938 1 92.56 200 GLY A CA 1
ATOM 1603 C C . GLY A 1 200 ? 5.645 21.234 23.812 1 92.56 200 GLY A C 1
ATOM 1604 O O . GLY A 1 200 ? 5.625 21.375 25.047 1 92.56 200 GLY A O 1
ATOM 1605 N N . MET A 1 201 ? 6.477 20.438 23.203 1 90.19 201 MET A N 1
ATOM 1606 C CA . MET A 1 201 ? 7.473 19.688 23.953 1 90.19 201 MET A CA 1
ATOM 1607 C C . MET A 1 201 ? 8.375 20.609 24.766 1 90.19 201 MET A C 1
ATOM 1609 O O . MET A 1 201 ? 8.773 20.281 25.875 1 90.19 201 MET A O 1
ATOM 1613 N N . ASP A 1 202 ? 8.68 21.75 24.266 1 91.5 202 ASP A N 1
ATOM 1614 C CA . ASP A 1 202 ? 9.562 22.703 24.922 1 91.5 202 ASP A CA 1
ATOM 1615 C C . ASP A 1 202 ? 8.883 23.328 26.125 1 91.5 202 ASP A C 1
ATOM 1617 O O . ASP A 1 202 ? 9.539 23.953 26.969 1 91.5 202 ASP A O 1
ATOM 1621 N N . PHE A 1 203 ? 7.641 23.156 26.281 1 91.88 203 PHE A N 1
ATOM 1622 C CA . PHE A 1 203 ? 6.902 23.812 27.359 1 91.88 203 PHE A CA 1
ATOM 1623 C C . PHE A 1 203 ? 6.184 22.781 28.219 1 91.88 203 PHE A C 1
ATOM 1625 O O . PHE A 1 203 ? 5.219 23.109 28.906 1 91.88 203 PHE A O 1
ATOM 1632 N N . ASP A 1 204 ? 6.523 21.516 28.016 1 88.56 204 ASP A N 1
ATOM 1633 C CA . ASP A 1 204 ? 6.039 20.391 28.812 1 88.56 204 ASP A CA 1
ATOM 1634 C C . ASP A 1 204 ? 4.535 20.203 28.625 1 88.56 204 ASP A C 1
ATOM 1636 O O . ASP A 1 204 ? 3.814 19.922 29.594 1 88.56 204 ASP A O 1
ATOM 1640 N N . LYS A 1 205 ? 4.078 20.578 27.562 1 84.19 205 LYS A N 1
ATOM 1641 C CA . LYS A 1 205 ? 2.686 20.297 27.219 1 84.19 205 LYS A CA 1
ATOM 1642 C C . LYS A 1 205 ? 2.549 18.922 26.578 1 84.19 205 LYS A C 1
ATOM 1644 O O . LYS A 1 205 ? 3.176 18.641 25.547 1 84.19 205 LYS A O 1
ATOM 1649 N N . VAL A 1 206 ? 1.828 18.078 27.375 1 79.62 206 VAL A N 1
ATOM 1650 C CA . VAL A 1 206 ? 1.682 16.703 26.922 1 79.62 206 VAL A CA 1
ATOM 1651 C C . VAL A 1 206 ? 0.215 16.422 26.609 1 79.62 206 VAL A C 1
ATOM 1653 O O . VAL A 1 206 ? -0.676 17.141 27.062 1 79.62 206 VAL A O 1
ATOM 1656 N N . GLY A 1 207 ? 0.026 15.531 25.672 1 83.5 207 GLY A N 1
ATOM 1657 C CA . GLY A 1 207 ? -1.337 15.094 25.391 1 83.5 207 GLY A CA 1
ATOM 1658 C C . GLY A 1 207 ? -1.791 15.391 23.984 1 83.5 207 GLY A C 1
ATOM 1659 O O . GLY A 1 207 ? -0.968 15.648 23.094 1 83.5 207 GLY A O 1
ATOM 1660 N N . GLY A 1 208 ? -3.094 15.258 23.797 1 91.69 208 GLY A N 1
ATOM 1661 C CA . GLY A 1 208 ? -3.707 15.469 22.5 1 91.69 208 GLY A CA 1
ATOM 1662 C C . GLY A 1 208 ? -4.062 16.922 22.234 1 91.69 208 GLY A C 1
ATOM 1663 O O . GLY A 1 208 ? -3.83 17.781 23.078 1 91.69 208 GLY A O 1
ATOM 1664 N N . LEU A 1 209 ? -4.527 17.156 21.047 1 93.12 209 LEU A N 1
ATOM 1665 C CA . LEU A 1 209 ? -4.895 18.5 20.625 1 93.12 209 LEU A CA 1
ATOM 1666 C C . LEU A 1 209 ? -5.926 19.109 21.562 1 93.12 209 LEU A C 1
ATOM 1668 O O . LEU A 1 209 ? -5.797 20.266 21.969 1 93.12 209 LEU A O 1
ATOM 1672 N N . SER A 1 210 ? -6.945 18.328 21.922 1 92.19 210 SER A N 1
ATOM 1673 C CA . SER A 1 210 ? -8.008 18.828 22.797 1 92.19 210 SER A CA 1
ATOM 1674 C C . SER A 1 210 ? -7.465 19.234 24.156 1 92.19 210 SER A C 1
ATOM 1676 O O . SER A 1 210 ? -7.863 20.281 24.703 1 92.19 210 SER A O 1
ATOM 1678 N N . ARG A 1 211 ? -6.59 18.5 24.672 1 92.06 211 ARG A N 1
ATOM 1679 C CA . ARG A 1 211 ? -6.004 18.812 25.969 1 92.06 211 ARG A CA 1
ATOM 1680 C C . ARG A 1 211 ? -5.168 20.078 25.906 1 92.06 211 ARG A C 1
ATOM 1682 O O . ARG A 1 211 ? -5.25 20.938 26.797 1 92.06 211 ARG A O 1
ATOM 1689 N N . LEU A 1 212 ? -4.344 20.172 24.938 1 93.19 212 LEU A N 1
ATOM 1690 C CA . LEU A 1 212 ? -3.527 21.375 24.75 1 93.19 212 LEU A CA 1
ATOM 1691 C C . LEU A 1 212 ? -4.406 22.609 24.609 1 93.19 212 LEU A C 1
ATOM 1693 O O . LEU A 1 212 ? -4.105 23.641 25.203 1 93.19 212 LEU A O 1
ATOM 1697 N N . ALA A 1 213 ? -5.469 22.5 23.812 1 93.81 213 ALA A N 1
ATOM 1698 C CA . ALA A 1 213 ? -6.41 23.594 23.641 1 93.81 213 ALA A CA 1
ATOM 1699 C C . ALA A 1 213 ? -7.062 23.984 24.969 1 93.81 213 ALA A C 1
ATOM 1701 O O . ALA A 1 213 ? -7.188 25.172 25.281 1 93.81 213 ALA A O 1
ATOM 1702 N N . GLU A 1 214 ? -7.434 23.016 25.734 1 92.62 214 GLU A N 1
ATOM 1703 C CA . GLU A 1 214 ? -8.047 23.25 27.031 1 92.62 214 GLU A CA 1
ATOM 1704 C C . GLU A 1 214 ? -7.086 23.953 27.984 1 92.62 214 GLU A C 1
ATOM 1706 O O . GLU A 1 214 ? -7.473 24.875 28.688 1 92.62 214 GLU A O 1
ATOM 1711 N N . ASP A 1 215 ? -5.926 23.516 28.016 1 91.94 215 ASP A N 1
ATOM 1712 C CA . ASP A 1 215 ? -4.898 24.109 28.859 1 91.94 215 ASP A CA 1
ATOM 1713 C C . ASP A 1 215 ? -4.711 25.594 28.531 1 91.94 215 ASP A C 1
ATOM 1715 O O . ASP A 1 215 ? -4.398 26.391 29.422 1 91.94 215 ASP A O 1
ATOM 1719 N N . LEU A 1 216 ? -4.875 25.953 27.328 1 91.75 216 LEU A N 1
ATOM 1720 C CA . LEU A 1 216 ? -4.652 27.328 26.891 1 91.75 216 LEU A CA 1
ATOM 1721 C C . LEU A 1 216 ? -5.977 28.078 26.781 1 91.75 216 LEU A C 1
ATOM 1723 O O . LEU A 1 216 ? -6.012 29.203 26.266 1 91.75 216 LEU A O 1
ATOM 1727 N N . LYS A 1 217 ? -7.07 27.453 27.141 1 91.12 217 LYS A N 1
ATOM 1728 C CA . LYS A 1 217 ? -8.406 28.031 27.219 1 91.12 217 LYS A CA 1
ATOM 1729 C C . LYS A 1 217 ? -8.914 28.422 25.828 1 91.12 217 LYS A C 1
ATOM 1731 O O . LYS A 1 217 ? -9.422 29.531 25.625 1 91.12 217 LYS A O 1
ATOM 1736 N N . VAL A 1 218 ? -8.617 27.547 24.938 1 90.56 218 VAL A N 1
ATOM 1737 C CA . VAL A 1 218 ? -9.141 27.688 23.578 1 90.56 218 VAL A CA 1
ATOM 1738 C C . VAL A 1 218 ? -10.391 26.828 23.406 1 90.56 218 VAL A C 1
ATOM 1740 O O . VAL A 1 218 ? -10.367 25.625 23.703 1 90.56 218 VAL A O 1
ATOM 1743 N N . GLU A 1 219 ? -11.438 27.438 22.922 1 88.94 219 GLU A N 1
ATOM 1744 C CA . GLU A 1 219 ? -12.695 26.719 22.75 1 88.94 219 GLU A CA 1
ATOM 1745 C C . GLU A 1 219 ? -12.797 26.109 21.359 1 88.94 219 GLU A C 1
ATOM 1747 O O . GLU A 1 219 ? -12.422 26.734 20.375 1 88.94 219 GLU A O 1
ATOM 1752 N N . ARG A 1 220 ? -13.281 24.906 21.328 1 89.38 220 ARG A N 1
ATOM 1753 C CA . ARG A 1 220 ? -13.484 24.203 20.047 1 89.38 220 ARG A CA 1
ATOM 1754 C C . ARG A 1 220 ? -14.773 24.672 19.375 1 89.38 220 ARG A C 1
ATOM 1756 O O . ARG A 1 220 ? -15.789 24.891 20.047 1 89.38 220 ARG A O 1
ATOM 1763 N N . ILE A 1 221 ? -14.695 24.891 18.156 1 86.31 221 ILE A N 1
ATOM 1764 C CA . ILE A 1 221 ? -15.859 25.109 17.297 1 86.31 221 ILE A CA 1
ATOM 1765 C C . ILE A 1 221 ? -16.047 23.906 16.375 1 86.31 221 ILE A C 1
ATOM 1767 O O . ILE A 1 221 ? -15.117 23.5 15.672 1 86.31 221 ILE A O 1
ATOM 1771 N N . GLY A 1 222 ? -17.312 23.312 16.406 1 86.38 222 GLY A N 1
ATOM 1772 C CA . GLY A 1 222 ? -17.578 22.156 15.562 1 86.38 222 GLY A CA 1
ATOM 1773 C C . GLY A 1 222 ? -17.359 20.844 16.281 1 86.38 222 GLY A C 1
ATOM 1774 O O . GLY A 1 222 ? -17.156 20.812 17.5 1 86.38 222 GLY A O 1
ATOM 1775 N N . THR A 1 223 ? -17.406 19.75 15.461 1 86.06 223 THR A N 1
ATOM 1776 C CA . THR A 1 223 ? -17.375 18.406 16.031 1 86.06 223 THR A CA 1
ATOM 1777 C C . THR A 1 223 ? -15.969 17.828 15.977 1 86.06 223 THR A C 1
ATOM 1779 O O . THR A 1 223 ? -15.289 17.922 14.953 1 86.06 223 THR A O 1
ATOM 1782 N N . MET A 1 224 ? -15.617 17.203 17.141 1 85.69 224 MET A N 1
ATOM 1783 C CA . MET A 1 224 ? -14.328 16.516 17.219 1 85.69 224 MET A CA 1
ATOM 1784 C C . MET A 1 224 ? -14.25 15.383 16.203 1 85.69 224 MET A C 1
ATOM 1786 O O . MET A 1 224 ? -15.219 14.648 15.992 1 85.69 224 MET A O 1
ATOM 1790 N N . HIS A 1 225 ? -13.078 15.25 15.57 1 86.75 225 HIS A N 1
ATOM 1791 C CA . HIS A 1 225 ? -12.781 14.219 14.578 1 86.75 225 HIS A CA 1
ATOM 1792 C C . HIS A 1 225 ? -13.414 14.547 13.234 1 86.75 225 HIS A C 1
ATOM 1794 O O . HIS A 1 225 ? -13.516 13.68 12.359 1 86.75 225 HIS A O 1
ATOM 1800 N N . GLN A 1 226 ? -13.875 15.648 13.094 1 89.31 226 GLN A N 1
ATOM 1801 C CA . GLN A 1 226 ? -14.062 16.25 11.781 1 89.31 226 GLN A CA 1
ATOM 1802 C C . GLN A 1 226 ? -12.898 17.188 11.43 1 89.31 226 GLN A C 1
ATOM 1804 O O . GLN A 1 226 ? -12.523 18.031 12.234 1 89.31 226 GLN A O 1
ATOM 1809 N N . ALA A 1 227 ? -12.391 17.031 10.305 1 95.25 227 ALA A N 1
ATOM 1810 C CA . ALA A 1 227 ? -11.109 17.641 9.953 1 95.25 227 ALA A CA 1
ATOM 1811 C C . ALA A 1 227 ? -11.188 19.156 10.008 1 95.25 227 ALA A C 1
ATOM 1813 O O . ALA A 1 227 ? -10.234 19.828 10.422 1 95.25 227 ALA A O 1
ATOM 1814 N N . GLY A 1 228 ? -12.312 19.719 9.586 1 94.19 228 GLY A N 1
ATOM 1815 C CA . GLY A 1 228 ? -12.461 21.172 9.617 1 94.19 228 GLY A CA 1
ATOM 1816 C C . GLY A 1 228 ? -12.414 21.734 11.023 1 94.19 228 GLY A C 1
ATOM 1817 O O . GLY A 1 228 ? -11.719 22.719 11.281 1 94.19 228 GLY A O 1
ATOM 1818 N N . SER A 1 229 ? -13.188 21.156 11.859 1 93.19 229 SER A N 1
ATOM 1819 C CA . SER A 1 229 ? -13.195 21.578 13.258 1 93.19 229 SER A CA 1
ATOM 1820 C C . SER A 1 229 ? -11.82 21.438 13.891 1 93.19 229 SER A C 1
ATOM 1822 O O . SER A 1 229 ? -11.352 22.344 14.578 1 93.19 229 SER A O 1
ATOM 1824 N N . ASP A 1 230 ? -11.203 20.281 13.648 1 95.12 230 ASP A N 1
ATOM 1825 C CA . ASP A 1 230 ? -9.883 20.031 14.211 1 95.12 230 ASP A CA 1
ATOM 1826 C C . ASP A 1 230 ? -8.852 21.016 13.664 1 95.12 230 ASP A C 1
ATOM 1828 O O . ASP A 1 230 ? -7.945 21.438 14.383 1 95.12 230 ASP A O 1
ATOM 1832 N N . ALA A 1 231 ? -8.969 21.375 12.406 1 96.38 231 ALA A N 1
ATOM 1833 C CA . ALA A 1 231 ? -8.07 22.359 11.805 1 96.38 231 ALA A CA 1
ATOM 1834 C C . ALA A 1 231 ? -8.234 23.719 12.469 1 96.38 231 ALA A C 1
ATOM 1836 O O . ALA A 1 231 ? -7.242 24.391 12.773 1 96.38 231 ALA A O 1
ATOM 1837 N N . LEU A 1 232 ? -9.445 24.094 12.656 1 93.38 232 LEU A N 1
ATOM 1838 C CA . LEU A 1 232 ? -9.742 25.375 13.305 1 93.38 232 LEU A CA 1
ATOM 1839 C C . LEU A 1 232 ? -9.172 25.406 14.719 1 93.38 232 LEU A C 1
ATOM 1841 O O . LEU A 1 232 ? -8.555 26.406 15.117 1 93.38 232 LEU A O 1
ATOM 1845 N N . LEU A 1 233 ? -9.375 24.359 15.414 1 93.56 233 LEU A N 1
ATOM 1846 C CA . LEU A 1 233 ? -8.836 24.281 16.766 1 93.56 233 LEU A CA 1
ATOM 1847 C C . LEU A 1 233 ? -7.312 24.344 16.75 1 93.56 233 LEU A C 1
ATOM 1849 O O . LEU A 1 233 ? -6.711 24.969 17.625 1 93.56 233 LEU A O 1
ATOM 1853 N N . THR A 1 234 ? -6.719 23.656 15.82 1 95.94 234 THR A N 1
ATOM 1854 C CA . THR A 1 234 ? -5.27 23.656 15.664 1 95.94 234 THR A CA 1
ATOM 1855 C C . THR A 1 234 ? -4.746 25.078 15.477 1 95.94 234 THR A C 1
ATOM 1857 O O . THR A 1 234 ? -3.803 25.5 16.156 1 95.94 234 THR A O 1
ATOM 1860 N N . ALA A 1 235 ? -5.352 25.859 14.641 1 93.88 235 ALA A N 1
ATOM 1861 C CA . ALA A 1 235 ? -4.914 27.234 14.375 1 93.88 235 ALA A CA 1
ATOM 1862 C C . ALA A 1 235 ? -5.094 28.109 15.609 1 93.88 235 ALA A C 1
ATOM 1864 O O . ALA A 1 235 ? -4.188 28.859 15.984 1 93.88 235 ALA A O 1
ATOM 1865 N N . ALA A 1 236 ? -6.246 28.016 16.172 1 91.56 236 ALA A N 1
ATOM 1866 C CA . ALA A 1 236 ? -6.523 28.828 17.359 1 91.56 236 ALA A CA 1
ATOM 1867 C C . ALA A 1 236 ? -5.531 28.516 18.469 1 91.56 236 ALA A C 1
ATOM 1869 O O . ALA A 1 236 ? -5.039 29.438 19.141 1 91.56 236 ALA A O 1
ATOM 1870 N N . THR A 1 237 ? -5.281 27.281 18.625 1 93.69 237 THR A N 1
ATOM 1871 C CA . THR A 1 237 ? -4.344 26.859 19.656 1 93.69 237 THR A CA 1
ATOM 1872 C C . THR A 1 237 ? -2.93 27.328 19.328 1 93.69 237 THR A C 1
ATOM 1874 O O . THR A 1 237 ? -2.188 27.75 20.219 1 93.69 237 THR A O 1
ATOM 1877 N N . PHE A 1 238 ? -2.535 27.297 18.125 1 95.5 238 PHE A N 1
ATOM 1878 C CA . PHE A 1 238 ? -1.229 27.766 17.688 1 95.5 238 PHE A CA 1
ATOM 1879 C C . PHE A 1 238 ? -1.03 29.234 18.047 1 95.5 238 PHE A C 1
ATOM 1881 O O . PHE A 1 238 ? -0.021 29.594 18.656 1 95.5 238 PHE A O 1
ATOM 1888 N N . PHE A 1 239 ? -1.934 30.047 17.734 1 93.25 239 PHE A N 1
ATOM 1889 C CA . PHE A 1 239 ? -1.786 31.469 17.953 1 93.25 239 PHE A CA 1
ATOM 1890 C C . PHE A 1 239 ? -1.858 31.797 19.438 1 93.25 239 PHE A C 1
ATOM 1892 O O . PHE A 1 239 ? -1.201 32.719 19.906 1 93.25 239 PHE A O 1
ATOM 1899 N N . LYS A 1 240 ? -2.639 30.969 20.156 1 92.12 240 LYS A N 1
ATOM 1900 C CA . LYS A 1 240 ? -2.633 31.141 21.594 1 92.12 240 LYS A CA 1
ATOM 1901 C C . LYS A 1 240 ? -1.273 30.781 22.188 1 92.12 240 LYS A C 1
ATOM 1903 O O . LYS A 1 240 ? -0.815 31.406 23.141 1 92.12 240 LYS A O 1
ATOM 1908 N N . MET A 1 241 ? -0.681 29.734 21.672 1 93.56 241 MET A N 1
ATOM 1909 C CA . MET A 1 241 ? 0.67 29.375 22.094 1 93.56 241 MET A CA 1
ATOM 1910 C C . MET A 1 241 ? 1.649 30.5 21.812 1 93.56 241 MET A C 1
ATOM 1912 O O . MET A 1 241 ? 2.502 30.812 22.641 1 93.56 241 MET A O 1
ATOM 1916 N N . VAL A 1 242 ? 1.54 31.094 20.656 1 93.19 242 VAL A N 1
ATOM 1917 C CA . VAL A 1 242 ? 2.404 32.219 20.281 1 93.19 242 VAL A CA 1
ATOM 1918 C C . VAL A 1 242 ? 2.227 33.344 21.266 1 93.19 242 VAL A C 1
ATOM 1920 O O . VAL A 1 242 ? 3.207 33.969 21.719 1 93.19 242 VAL A O 1
ATOM 1923 N N . GLU A 1 243 ? 1.009 33.625 21.625 1 90.94 243 GLU A N 1
ATOM 1924 C CA . GLU A 1 243 ? 0.695 34.719 22.562 1 90.94 243 GLU A CA 1
ATOM 1925 C C . GLU A 1 243 ? 1.299 34.438 23.938 1 90.94 243 GLU A C 1
ATOM 1927 O O . GLU A 1 243 ? 1.899 35.312 24.547 1 90.94 243 GLU A O 1
ATOM 1932 N N . PHE A 1 244 ? 1.19 33.219 24.344 1 90.94 244 PHE A N 1
ATOM 1933 C CA . PHE A 1 244 ? 1.524 32.875 25.719 1 90.94 244 PHE A CA 1
ATOM 1934 C C . PHE A 1 244 ? 3.016 32.594 25.859 1 90.94 244 PHE A C 1
ATOM 1936 O O . PHE A 1 244 ? 3.637 32.969 26.844 1 90.94 244 PHE A O 1
ATOM 1943 N N . PHE A 1 245 ? 3.572 31.938 24.891 1 92.75 245 PHE A N 1
ATOM 1944 C CA . PHE A 1 245 ? 4.922 31.406 25.078 1 92.75 245 PHE A CA 1
ATOM 1945 C C . PHE A 1 245 ? 5.93 32.188 24.25 1 92.75 245 PHE A C 1
ATOM 1947 O O . PHE A 1 245 ? 7.133 32.125 24.5 1 92.75 245 PHE A O 1
ATOM 1954 N N . PHE A 1 246 ? 5.48 32.969 23.344 1 92.88 246 PHE A N 1
ATOM 1955 C CA . PHE A 1 246 ? 6.418 33.625 22.422 1 92.88 246 PHE A CA 1
ATOM 1956 C C . PHE A 1 246 ? 6.148 35.125 22.312 1 92.88 246 PHE A C 1
ATOM 1958 O O . PHE A 1 246 ? 6.324 35.719 21.25 1 92.88 246 PHE A O 1
ATOM 1965 N N . GLU A 1 247 ? 5.605 35.719 23.297 1 90.12 247 GLU A N 1
ATOM 1966 C CA . GLU A 1 247 ? 5.406 37.156 23.453 1 90.12 247 GLU A CA 1
ATOM 1967 C C . GLU A 1 247 ? 4.492 37.688 22.375 1 90.12 247 GLU A C 1
ATOM 1969 O O . GLU A 1 247 ? 4.641 38.844 21.953 1 90.12 247 GLU A O 1
ATOM 1974 N N . GLY A 1 248 ? 3.797 36.812 21.766 1 88.5 248 GLY A N 1
ATOM 1975 C CA . GLY A 1 248 ? 2.828 37.25 20.781 1 88.5 248 GLY A CA 1
ATOM 1976 C C . GLY A 1 248 ? 3.449 37.531 19.422 1 88.5 248 GLY A C 1
ATOM 1977 O O . GLY A 1 248 ? 2.846 38.219 18.594 1 88.5 248 GLY A O 1
ATOM 1978 N N . LYS A 1 249 ? 4.656 37.094 19.25 1 90.25 249 LYS A N 1
ATOM 1979 C CA . LYS A 1 249 ? 5.367 37.344 18 1 90.25 249 LYS A CA 1
ATOM 1980 C C . LYS A 1 249 ? 5.605 36.031 17.25 1 90.25 249 LYS A C 1
ATOM 1982 O O . LYS A 1 249 ? 6.395 35.188 17.688 1 90.25 249 LYS A O 1
ATOM 1987 N N . VAL A 1 250 ? 4.984 35.906 16.078 1 88.69 250 VAL A N 1
ATOM 1988 C CA . VAL A 1 250 ? 5.09 34.656 15.289 1 88.69 250 VAL A CA 1
ATOM 1989 C C . VAL A 1 250 ? 6.527 34.5 14.812 1 88.69 250 VAL A C 1
ATOM 1991 O O . VAL A 1 250 ? 6.961 33.375 14.539 1 88.69 250 VAL A O 1
ATOM 1994 N N . GLU A 1 251 ? 7.309 35.531 14.664 1 87.56 251 GLU A N 1
ATOM 1995 C CA . GLU A 1 251 ? 8.703 35.469 14.242 1 87.56 251 GLU A CA 1
ATOM 1996 C C . GLU A 1 251 ? 9.539 34.656 15.227 1 87.56 251 GLU A C 1
ATOM 1998 O O . GLU A 1 251 ? 10.586 34.125 14.859 1 87.56 251 GLU A O 1
ATOM 2003 N N . ASN A 1 252 ? 9.047 34.531 16.406 1 91 252 ASN A N 1
ATOM 2004 C CA . ASN A 1 252 ? 9.797 33.875 17.469 1 91 252 ASN A CA 1
ATOM 2005 C C . ASN A 1 252 ? 9.648 32.344 17.375 1 91 252 ASN A C 1
ATOM 2007 O O . ASN A 1 252 ? 10.344 31.609 18.078 1 91 252 ASN A O 1
ATOM 2011 N N . VAL A 1 253 ? 8.805 31.875 16.516 1 92.31 253 VAL A N 1
ATOM 2012 C CA . VAL A 1 253 ? 8.586 30.438 16.453 1 92.31 253 VAL A CA 1
ATOM 2013 C C . VAL A 1 253 ? 9.391 29.844 15.305 1 92.31 253 VAL A C 1
ATOM 2015 O O . VAL A 1 253 ? 9.297 28.656 15.023 1 92.31 253 VAL A O 1
ATOM 2018 N N . GLY A 1 254 ? 10.258 30.578 14.656 1 92.06 254 GLY A N 1
ATOM 2019 C CA . GLY A 1 254 ? 11 30.188 13.469 1 92.06 254 GLY A CA 1
ATOM 2020 C C . GLY A 1 254 ? 11.844 28.938 13.688 1 92.06 254 GLY A C 1
ATOM 2021 O O . GLY A 1 254 ? 12.047 28.156 12.758 1 92.06 254 GLY A O 1
ATOM 2022 N N . LYS A 1 255 ? 12.312 28.734 14.852 1 92.44 255 LYS A N 1
ATOM 2023 C CA . LYS A 1 255 ? 13.203 27.625 15.141 1 92.44 255 LYS A CA 1
ATOM 2024 C C . LYS A 1 255 ? 12.477 26.281 14.992 1 92.44 255 LYS A C 1
ATOM 2026 O O . LYS A 1 255 ? 13.117 25.234 14.844 1 92.44 255 LYS A O 1
ATOM 2031 N N . TYR A 1 256 ? 11.195 26.344 15.086 1 94.44 256 TYR A N 1
ATOM 2032 C CA . TYR A 1 256 ? 10.414 25.125 15.047 1 94.44 256 TYR A CA 1
ATOM 2033 C C . TYR A 1 256 ? 10.008 24.766 13.617 1 94.44 256 TYR A C 1
ATOM 2035 O O . TYR A 1 256 ? 9.492 23.688 13.359 1 94.44 256 TYR A O 1
ATOM 2043 N N . SER A 1 257 ? 10.258 25.641 12.688 1 94.88 257 SER A N 1
ATOM 2044 C CA . SER A 1 257 ? 9.805 25.453 11.32 1 94.88 257 SER A CA 1
ATOM 2045 C C . SER A 1 257 ? 10.43 24.203 10.688 1 94.88 257 SER A C 1
ATOM 2047 O O . SER A 1 257 ? 11.641 24 10.797 1 94.88 257 SER A O 1
ATOM 2049 N N . GLY A 1 258 ? 9.57 23.406 10.109 1 94.38 258 GLY A N 1
ATOM 2050 C CA . GLY A 1 258 ? 10.047 22.266 9.336 1 94.38 258 GLY A CA 1
ATOM 2051 C C . GLY A 1 258 ? 10.25 21.016 10.18 1 94.38 258 GLY A C 1
ATOM 2052 O O . GLY A 1 258 ? 10.727 20 9.68 1 94.38 258 GLY A O 1
ATOM 2053 N N . GLN A 1 259 ? 9.828 21.125 11.406 1 94.25 259 GLN A N 1
ATOM 2054 C CA . GLN A 1 259 ? 9.992 19.984 12.312 1 94.25 259 GLN A CA 1
ATOM 2055 C C . GLN A 1 259 ? 8.656 19.297 12.586 1 94.25 259 GLN A C 1
ATOM 2057 O O . GLN A 1 259 ? 7.629 19.969 12.703 1 94.25 259 GLN A O 1
ATOM 2062 N N . LEU A 1 260 ? 8.719 18.016 12.648 1 95.19 260 LEU A N 1
ATOM 2063 C CA . LEU A 1 260 ? 7.531 17.219 12.953 1 95.19 260 LEU A CA 1
ATOM 2064 C C . LEU A 1 260 ? 7.762 16.344 14.18 1 95.19 260 LEU A C 1
ATOM 2066 O O . LEU A 1 260 ? 8.812 15.711 14.305 1 95.19 260 LEU A O 1
ATOM 2070 N N . TYR A 1 261 ? 6.785 16.359 14.984 1 93.31 261 TYR A N 1
ATOM 2071 C CA . TYR A 1 261 ? 6.859 15.523 16.188 1 93.31 261 TYR A CA 1
ATOM 2072 C C . TYR A 1 261 ? 7.031 14.055 15.82 1 93.31 261 TYR A C 1
ATOM 2074 O O . TYR A 1 261 ? 6.312 13.531 14.961 1 93.31 261 TYR A O 1
ATOM 2082 N N . GLY A 1 262 ? 7.969 13.352 16.422 1 88.5 262 GLY A N 1
ATOM 2083 C CA . GLY A 1 262 ? 8.156 11.922 16.266 1 88.5 262 GLY A CA 1
ATOM 2084 C C . GLY A 1 262 ? 9.062 11.547 15.109 1 88.5 262 GLY A C 1
ATOM 2085 O O . GLY A 1 262 ? 9.422 10.383 14.945 1 88.5 262 GLY A O 1
ATOM 2086 N N . LEU A 1 263 ? 9.32 12.461 14.273 1 92.38 263 LEU A N 1
ATOM 2087 C CA . LEU A 1 263 ? 10.219 12.211 13.156 1 92.38 263 LEU A CA 1
ATOM 2088 C C . LEU A 1 263 ? 11.422 13.141 13.203 1 92.38 263 LEU A C 1
ATOM 2090 O O . LEU A 1 263 ? 11.391 14.164 13.898 1 92.38 263 LEU A O 1
ATOM 2094 N N . GLY A 1 264 ? 12.43 12.797 12.461 1 78.56 264 GLY A N 1
ATOM 2095 C CA . GLY A 1 264 ? 13.617 13.633 12.383 1 78.56 264 GLY A CA 1
ATOM 2096 C C . GLY A 1 264 ? 14.406 13.68 13.672 1 78.56 264 GLY A C 1
ATOM 2097 O O . GLY A 1 264 ? 14.414 12.711 14.438 1 78.56 264 GLY A O 1
ATOM 2098 N N . ASN A 1 265 ? 15.258 14.734 13.766 1 65.19 265 ASN A N 1
ATOM 2099 C CA . ASN A 1 265 ? 16.109 14.93 14.93 1 65.19 265 ASN A CA 1
ATOM 2100 C C . ASN A 1 265 ? 15.312 15.398 16.141 1 65.19 265 ASN A C 1
ATOM 2102 O O . ASN A 1 265 ? 15.883 15.711 17.188 1 65.19 265 ASN A O 1
ATOM 2106 N N . SER A 1 266 ? 14.023 15.508 16.062 1 53.66 266 SER A N 1
ATOM 2107 C CA . SER A 1 266 ? 13.211 16.062 17.156 1 53.66 266 SER A CA 1
ATOM 2108 C C . SER A 1 266 ? 13.07 15.07 18.297 1 53.66 266 SER A C 1
ATOM 2110 O O . SER A 1 266 ? 12.453 15.375 19.328 1 53.66 266 SER A O 1
ATOM 2112 N N . ILE A 1 267 ? 13.297 13.742 18.219 1 48.22 267 ILE A N 1
ATOM 2113 C CA . ILE A 1 267 ? 13.109 12.852 19.359 1 48.22 267 ILE A CA 1
ATOM 2114 C C . ILE A 1 267 ? 14.195 13.109 20.391 1 48.22 267 ILE A C 1
ATOM 2116 O O . ILE A 1 267 ? 14.219 12.484 21.453 1 48.22 267 ILE A O 1
ATOM 2120 N N . ALA A 1 268 ? 15.344 13.57 20.172 1 36.97 268 ALA A N 1
ATOM 2121 C CA . ALA A 1 268 ? 16.328 13.438 21.25 1 36.97 268 ALA A CA 1
ATOM 2122 C C . ALA A 1 268 ? 15.961 14.297 22.453 1 36.97 268 ALA A C 1
ATOM 2124 O O . ALA A 1 268 ? 16.781 14.516 23.344 1 36.97 268 ALA A O 1
ATOM 2125 N N . ALA A 1 269 ? 14.734 14.656 22.5 1 30.8 269 ALA A N 1
ATOM 2126 C CA . ALA A 1 269 ? 14.727 15.219 23.844 1 30.8 269 ALA A CA 1
ATOM 2127 C C . ALA A 1 269 ? 14.609 14.117 24.906 1 30.8 269 ALA A C 1
ATOM 2129 O O . ALA A 1 269 ? 13.859 13.156 24.719 1 30.8 269 ALA A O 1
ATOM 2130 N N . MET B 1 1 ? -2.148 -42.188 -20.156 1 39.12 1 MET B N 1
ATOM 2131 C CA . MET B 1 1 ? -1.268 -42.281 -18.984 1 39.12 1 MET B CA 1
ATOM 2132 C C . MET B 1 1 ? -0.123 -41.281 -19.078 1 39.12 1 MET B C 1
ATOM 2134 O O . MET B 1 1 ? 0.502 -41.125 -20.141 1 39.12 1 MET B O 1
ATOM 2138 N N . LEU B 1 2 ? -0.217 -40.25 -18.234 1 52.91 2 LEU B N 1
ATOM 2139 C CA . LEU B 1 2 ? 0.858 -39.281 -18.312 1 52.91 2 LEU B CA 1
ATOM 2140 C C . LEU B 1 2 ? 2.219 -39.938 -18.156 1 52.91 2 LEU B C 1
ATOM 2142 O O . LEU B 1 2 ? 2.441 -40.688 -17.188 1 52.91 2 LEU B O 1
ATOM 2146 N N . SER B 1 3 ? 2.686 -40.688 -19.203 1 46.41 3 SER B N 1
ATOM 2147 C CA . SER B 1 3 ? 4.082 -41.094 -19.031 1 46.41 3 SER B CA 1
ATOM 2148 C C . SER B 1 3 ? 4.973 -39.844 -18.859 1 46.41 3 SER B C 1
ATOM 2150 O O . SER B 1 3 ? 4.895 -38.906 -19.641 1 46.41 3 SER B O 1
ATOM 2152 N N . ALA B 1 4 ? 5.352 -39.531 -17.641 1 55.06 4 ALA B N 1
ATOM 2153 C CA . ALA B 1 4 ? 6.266 -38.438 -17.391 1 55.06 4 ALA B CA 1
ATOM 2154 C C . ALA B 1 4 ? 7.441 -38.438 -18.359 1 55.06 4 ALA B C 1
ATOM 2156 O O . ALA B 1 4 ? 8.312 -39.312 -18.266 1 55.06 4 ALA B O 1
ATOM 2157 N N . ARG B 1 5 ? 7.266 -38 -19.578 1 61.69 5 ARG B N 1
ATOM 2158 C CA . ARG B 1 5 ? 8.414 -37.906 -20.469 1 61.69 5 ARG B CA 1
ATOM 2159 C C . ARG B 1 5 ? 9.516 -37.031 -19.844 1 61.69 5 ARG B C 1
ATOM 2161 O O . ARG B 1 5 ? 9.227 -36.094 -19.109 1 61.69 5 ARG B O 1
ATOM 2168 N N . PRO B 1 6 ? 10.664 -37.562 -19.922 1 66.19 6 PRO B N 1
ATOM 2169 C CA . PRO B 1 6 ? 11.812 -36.812 -19.375 1 66.19 6 PRO B CA 1
ATOM 2170 C C . PRO B 1 6 ? 11.938 -35.406 -19.938 1 66.19 6 PRO B C 1
ATOM 2172 O O . PRO B 1 6 ? 11.555 -35.156 -21.078 1 66.19 6 PRO B O 1
ATOM 2175 N N . MET B 1 7 ? 12.195 -34.469 -19.078 1 74.88 7 MET B N 1
ATOM 2176 C CA . MET B 1 7 ? 12.484 -33.125 -19.516 1 74.88 7 MET B CA 1
ATOM 2177 C C . MET B 1 7 ? 13.656 -33.094 -20.484 1 74.88 7 MET B C 1
ATOM 2179 O O . MET B 1 7 ? 14.609 -33.875 -20.344 1 74.88 7 MET B O 1
ATOM 2183 N N . PRO B 1 8 ? 13.391 -32.312 -21.547 1 75.19 8 PRO B N 1
ATOM 2184 C CA . PRO B 1 8 ? 14.555 -32.219 -22.438 1 75.19 8 PRO B CA 1
ATOM 2185 C C . PRO B 1 8 ? 15.805 -31.719 -21.703 1 75.19 8 PRO B C 1
ATOM 2187 O O . PRO B 1 8 ? 15.695 -31.047 -20.672 1 75.19 8 PRO B O 1
ATOM 2190 N N . ALA B 1 9 ? 16.922 -32.188 -22.203 1 68.62 9 ALA B N 1
ATOM 2191 C CA . ALA B 1 9 ? 18.219 -31.875 -21.594 1 68.62 9 ALA B CA 1
ATOM 2192 C C . ALA B 1 9 ? 18.453 -30.375 -21.562 1 68.62 9 ALA B C 1
ATOM 2194 O O . ALA B 1 9 ? 19.078 -29.844 -20.641 1 68.62 9 ALA B O 1
ATOM 2195 N N . GLU B 1 10 ? 17.938 -29.828 -22.625 1 80.31 10 GLU B N 1
ATOM 2196 C CA . GLU B 1 10 ? 18.203 -28.391 -22.688 1 80.31 10 GLU B CA 1
ATOM 2197 C C . GLU B 1 10 ? 16.906 -27.609 -22.828 1 80.31 10 GLU B C 1
ATOM 2199 O O . GLU B 1 10 ? 16.094 -27.875 -23.734 1 80.31 10 GLU B O 1
ATOM 2204 N N . VAL B 1 11 ? 16.594 -26.828 -21.844 1 88.19 11 VAL B N 1
ATOM 2205 C CA . VAL B 1 11 ? 15.43 -25.953 -21.891 1 88.19 11 VAL B CA 1
ATOM 2206 C C . VAL B 1 11 ? 15.867 -24.5 -21.891 1 88.19 11 VAL B C 1
ATOM 2208 O O . VAL B 1 11 ? 16.734 -24.109 -21.109 1 88.19 11 VAL B O 1
ATOM 2211 N N . GLU B 1 12 ? 15.344 -23.797 -22.828 1 91.31 12 GLU B N 1
ATOM 2212 C CA . GLU B 1 12 ? 15.664 -22.375 -22.891 1 91.31 12 GLU B CA 1
ATOM 2213 C C . GLU B 1 12 ? 14.789 -21.578 -21.938 1 91.31 12 GLU B C 1
ATOM 2215 O O . GLU B 1 12 ? 13.562 -21.656 -21.984 1 91.31 12 GLU B O 1
ATOM 2220 N N . ILE B 1 13 ? 15.422 -20.875 -21.078 1 94 13 ILE B N 1
ATOM 2221 C CA . ILE B 1 13 ? 14.742 -19.875 -20.266 1 94 13 ILE B CA 1
ATOM 2222 C C . ILE B 1 13 ? 15.016 -18.484 -20.844 1 94 13 ILE B C 1
ATOM 2224 O O . ILE B 1 13 ? 16.156 -18.016 -20.844 1 94 13 ILE B O 1
ATOM 2228 N N . ARG B 1 14 ? 13.969 -17.875 -21.312 1 96.5 14 ARG B N 1
ATOM 2229 C CA . ARG B 1 14 ? 14.117 -16.609 -22.047 1 96.5 14 ARG B CA 1
ATOM 2230 C C . ARG B 1 14 ? 13.625 -15.438 -21.203 1 96.5 14 ARG B C 1
ATOM 2232 O O . ARG B 1 14 ? 12.484 -15.438 -20.734 1 96.5 14 ARG B O 1
ATOM 2239 N N . ASP B 1 15 ? 14.461 -14.445 -21.078 1 97.62 15 ASP B N 1
ATOM 2240 C CA . ASP B 1 15 ? 14.102 -13.227 -20.375 1 97.62 15 ASP B CA 1
ATOM 2241 C C . ASP B 1 15 ? 13.141 -12.367 -21.203 1 97.62 15 ASP B C 1
ATOM 2243 O O . ASP B 1 15 ? 13.305 -12.242 -22.406 1 97.62 15 ASP B O 1
ATOM 2247 N N . VAL B 1 16 ? 12.156 -11.922 -20.594 1 98.69 16 VAL B N 1
ATOM 2248 C CA . VAL B 1 16 ? 11.25 -10.953 -21.203 1 98.69 16 VAL B CA 1
ATOM 2249 C C . VAL B 1 16 ? 11.391 -9.602 -20.484 1 98.69 16 VAL B C 1
ATOM 2251 O O . VAL B 1 16 ? 11.211 -9.516 -19.266 1 98.69 16 VAL B O 1
ATOM 2254 N N . TRP B 1 17 ? 11.773 -8.648 -21.172 1 98.75 17 TRP B N 1
ATOM 2255 C CA . TRP B 1 17 ? 11.891 -7.27 -20.719 1 98.75 17 TRP B CA 1
ATOM 2256 C C . TRP B 1 17 ? 10.883 -6.371 -21.406 1 98.75 17 TRP B C 1
ATOM 2258 O O . TRP B 1 17 ? 10.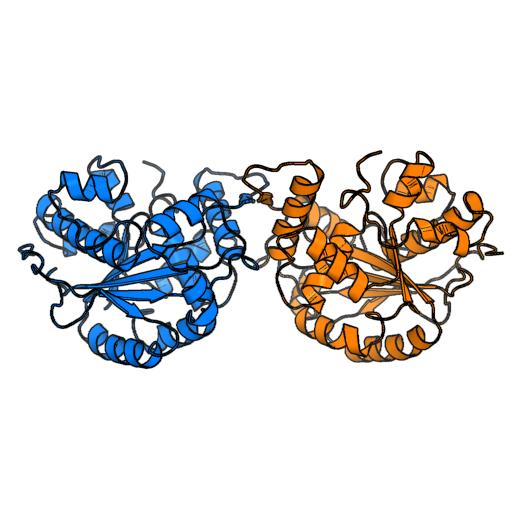039 -6.848 -22.172 1 98.75 17 TRP B O 1
ATOM 2268 N N . GLU B 1 18 ? 10.891 -5.105 -21.125 1 98.5 18 GLU B N 1
ATOM 2269 C CA . GLU B 1 18 ? 9.938 -4.18 -21.734 1 98.5 18 GLU B CA 1
ATOM 2270 C C . GLU B 1 18 ? 10.008 -4.234 -23.25 1 98.5 18 GLU B C 1
ATOM 2272 O O . GLU B 1 18 ? 8.984 -4.164 -23.922 1 98.5 18 GLU B O 1
ATOM 2277 N N . THR B 1 19 ? 11.109 -4.473 -23.828 1 98.19 19 THR B N 1
ATOM 2278 C CA . THR B 1 19 ? 11.375 -4.348 -25.25 1 98.19 19 THR B CA 1
ATOM 2279 C C . THR B 1 19 ? 10.781 -5.523 -26.016 1 98.19 19 THR B C 1
ATOM 2281 O O . THR B 1 19 ? 10.492 -5.414 -27.219 1 98.19 19 THR B O 1
ATOM 2284 N N . ASN B 1 20 ? 10.617 -6.625 -25.391 1 98.44 20 ASN B N 1
ATOM 2285 C CA . ASN B 1 20 ? 10.125 -7.781 -26.141 1 98.44 20 ASN B CA 1
ATOM 2286 C C . ASN B 1 20 ? 8.836 -8.328 -25.531 1 98.44 20 ASN B C 1
ATOM 2288 O O . ASN B 1 20 ? 8.461 -9.477 -25.781 1 98.44 20 ASN B O 1
ATOM 2292 N N . LEU B 1 21 ? 8.211 -7.535 -24.688 1 98.56 21 LEU B N 1
ATOM 2293 C CA . LEU B 1 21 ? 6.98 -7.961 -24.031 1 98.56 21 LEU B CA 1
ATOM 2294 C C . LEU B 1 21 ? 5.887 -8.25 -25.047 1 98.56 21 LEU B C 1
ATOM 2296 O O . LEU B 1 21 ? 5.273 -9.32 -25.016 1 98.56 21 LEU B O 1
ATOM 2300 N N . GLU B 1 22 ? 5.641 -7.398 -25.953 1 97.81 22 GLU B N 1
ATOM 2301 C CA . GLU B 1 22 ? 4.551 -7.523 -26.922 1 97.81 22 GLU B CA 1
ATOM 2302 C C . GLU B 1 22 ? 4.738 -8.75 -27.812 1 97.81 22 GLU B C 1
ATOM 2304 O O . GLU B 1 22 ? 3.791 -9.5 -28.047 1 97.81 22 GLU B O 1
ATOM 2309 N N . GLU B 1 23 ? 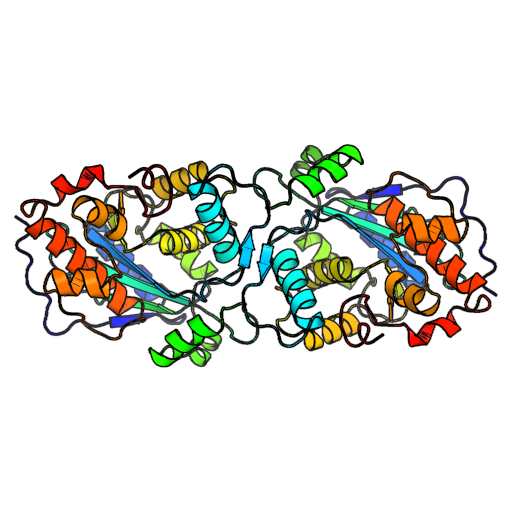5.93 -8.867 -28.281 1 97.5 23 GLU B N 1
ATOM 2310 C CA . GLU B 1 23 ? 6.23 -10.023 -29.109 1 97.5 23 GLU B CA 1
ATOM 2311 C C . GLU B 1 23 ? 6.016 -11.328 -28.344 1 97.5 23 GLU B C 1
ATOM 2313 O O . GLU B 1 23 ? 5.461 -12.281 -28.891 1 97.5 23 GLU B O 1
ATOM 2318 N N . THR B 1 24 ? 6.449 -11.336 -27.172 1 97.81 24 THR B N 1
ATOM 2319 C CA . THR B 1 24 ? 6.301 -12.516 -26.328 1 97.81 24 THR B CA 1
ATOM 2320 C C . THR B 1 24 ? 4.828 -12.836 -26.109 1 97.81 24 THR B C 1
ATOM 2322 O O . THR B 1 24 ? 4.402 -13.984 -26.266 1 97.81 24 THR B O 1
ATOM 2325 N N . MET B 1 25 ? 4.066 -11.852 -25.797 1 97.44 25 MET B N 1
ATOM 2326 C CA . MET B 1 25 ? 2.65 -12.055 -25.516 1 97.44 25 MET B CA 1
ATOM 2327 C C . MET B 1 25 ? 1.905 -12.516 -26.766 1 97.44 25 MET B C 1
ATOM 2329 O O . MET B 1 25 ? 0.95 -13.281 -26.672 1 97.44 25 MET B O 1
ATOM 2333 N N . LYS B 1 26 ? 2.326 -12.078 -27.875 1 96.06 26 LYS B N 1
ATOM 2334 C CA . LYS B 1 26 ? 1.761 -12.562 -29.125 1 96.06 26 LYS B CA 1
ATOM 2335 C C . LYS B 1 26 ? 2.02 -14.055 -29.312 1 96.06 26 LYS B C 1
ATOM 2337 O O . LYS B 1 26 ? 1.131 -14.797 -29.734 1 96.06 26 LYS B O 1
ATOM 2342 N N . MET B 1 27 ? 3.174 -14.422 -29.031 1 95.56 27 MET B N 1
ATOM 2343 C CA . MET B 1 27 ? 3.514 -15.836 -29.125 1 95.56 27 MET B CA 1
ATOM 2344 C C . MET B 1 27 ? 2.674 -16.656 -28.156 1 95.56 27 MET B C 1
ATOM 2346 O O . MET B 1 27 ? 2.18 -17.734 -28.516 1 95.56 27 MET B O 1
ATOM 2350 N N . ILE B 1 28 ? 2.551 -16.172 -26.984 1 95.56 28 ILE B N 1
ATOM 2351 C CA . ILE B 1 28 ? 1.795 -16.859 -25.953 1 95.56 28 ILE B CA 1
ATOM 2352 C C . ILE B 1 28 ? 0.34 -17.016 -26.391 1 95.56 28 ILE B C 1
ATOM 2354 O O . ILE B 1 28 ? -0.263 -18.078 -26.188 1 95.56 28 ILE B O 1
ATOM 2358 N N . ARG B 1 29 ? -0.219 -16.031 -27 1 94.38 29 ARG B N 1
ATOM 2359 C CA . ARG B 1 29 ? -1.599 -16.062 -27.469 1 94.38 29 ARG B CA 1
ATOM 2360 C C . ARG B 1 29 ? -1.826 -17.219 -28.438 1 94.38 29 ARG B C 1
ATOM 2362 O O . ARG B 1 29 ? -2.902 -17.828 -28.453 1 94.38 29 ARG B O 1
ATOM 2369 N N . GLU B 1 30 ? -0.875 -17.5 -29.156 1 92.88 30 GLU B N 1
ATOM 2370 C CA . GLU B 1 30 ? -0.982 -18.578 -30.141 1 92.88 30 GLU B CA 1
ATOM 2371 C C . GLU B 1 30 ? -0.883 -19.953 -29.469 1 92.88 30 GLU B C 1
ATOM 2373 O O . GLU B 1 30 ? -1.562 -20.906 -29.875 1 92.88 30 GLU B O 1
ATOM 2378 N N . VAL B 1 31 ? -0.147 -20.031 -28.469 1 91 31 VAL B N 1
ATOM 2379 C CA . VAL B 1 31 ? 0.138 -21.281 -27.797 1 91 31 VAL B CA 1
ATOM 2380 C C . VAL B 1 31 ? -1.069 -21.719 -26.969 1 91 31 VAL B C 1
ATOM 2382 O O . VAL B 1 31 ? -1.43 -22.891 -26.938 1 91 31 VAL B O 1
ATOM 2385 N N . VAL B 1 32 ? -1.725 -20.828 -26.281 1 91.19 32 VAL B N 1
ATOM 2386 C CA . VAL B 1 32 ? -2.717 -21.141 -25.266 1 91.19 32 VAL B CA 1
ATOM 2387 C C . VAL B 1 32 ? -3.986 -21.688 -25.922 1 91.19 32 VAL B C 1
ATOM 2389 O O . VAL B 1 32 ? -4.809 -22.328 -25.25 1 91.19 32 VAL B O 1
ATOM 2392 N N . THR B 1 33 ? -4.195 -21.438 -27.188 1 86.94 33 THR B N 1
ATOM 2393 C CA . THR B 1 33 ? -5.375 -21.922 -27.906 1 86.94 33 THR B CA 1
ATOM 2394 C C . THR B 1 33 ? -5.406 -23.438 -27.922 1 86.94 33 THR B C 1
ATOM 2396 O O . THR B 1 33 ? -6.457 -24.047 -28.141 1 86.94 33 THR B O 1
ATOM 2399 N N . ARG B 1 34 ? -4.324 -24.141 -27.656 1 85 34 ARG B N 1
ATOM 2400 C CA . ARG B 1 34 ? -4.191 -25.594 -27.688 1 85 34 ARG B CA 1
ATOM 2401 C C . ARG B 1 34 ? -4.648 -26.219 -26.375 1 85 34 ARG B C 1
ATOM 2403 O O . ARG B 1 34 ? -4.785 -27.438 -26.266 1 85 34 ARG B O 1
ATOM 2410 N N . GLY B 1 35 ? -5.023 -25.422 -25.422 1 88.44 35 GLY B N 1
ATOM 2411 C CA . GLY B 1 35 ? -5.188 -25.984 -24.094 1 88.44 35 GLY B CA 1
ATOM 2412 C C . GLY B 1 35 ? -3.887 -26.484 -23.484 1 88.44 35 GLY B C 1
ATOM 2413 O O . GLY B 1 35 ? -3.131 -27.203 -24.141 1 88.44 35 GLY B O 1
ATOM 2414 N N . CYS B 1 36 ? -3.531 -26.062 -22.375 1 93.31 36 CYS B N 1
ATOM 2415 C CA . CYS B 1 36 ? -2.229 -26.422 -21.812 1 93.31 36 CYS B CA 1
ATOM 2416 C C . CYS B 1 36 ? -2.195 -26.188 -20.312 1 93.31 36 CYS B C 1
ATOM 2418 O O . CYS B 1 36 ? -3.16 -25.672 -19.734 1 93.31 36 CYS B O 1
ATOM 2420 N N . TYR B 1 37 ? -1.222 -26.766 -19.719 1 95.44 37 TYR B N 1
ATOM 2421 C CA . TYR B 1 37 ? -0.856 -26.438 -18.344 1 95.44 37 TYR B CA 1
ATOM 2422 C C . TYR B 1 37 ? 0.192 -25.344 -18.312 1 95.44 37 TYR B C 1
ATOM 2424 O O . TYR B 1 37 ? 1.124 -25.328 -19.109 1 95.44 37 TYR B O 1
ATOM 2432 N N . VAL B 1 38 ? -0.034 -24.438 -17.438 1 97 38 VAL B N 1
ATOM 2433 C CA . VAL B 1 38 ? 0.914 -23.344 -17.234 1 97 38 VAL B CA 1
ATOM 2434 C C . VAL B 1 38 ? 1.418 -23.359 -15.797 1 97 38 VAL B C 1
ATOM 2436 O O . VAL B 1 38 ? 0.645 -23.141 -14.867 1 97 38 VAL B O 1
ATOM 2439 N N . ALA B 1 39 ? 2.67 -23.656 -15.656 1 97.56 39 ALA B N 1
ATOM 2440 C CA . ALA B 1 39 ? 3.291 -23.547 -14.344 1 97.56 39 ALA B CA 1
ATOM 2441 C C . ALA B 1 39 ? 3.877 -22.156 -14.117 1 97.56 39 ALA B C 1
ATOM 2443 O O . ALA B 1 39 ? 4.48 -21.578 -15.023 1 97.56 39 ALA B O 1
ATOM 2444 N N . MET B 1 40 ? 3.684 -21.672 -12.883 1 98.06 40 MET B N 1
ATOM 2445 C CA . MET B 1 40 ? 4.195 -20.328 -12.633 1 98.06 40 MET B CA 1
ATOM 2446 C C . MET B 1 40 ? 4.973 -20.281 -11.32 1 98.06 40 MET B C 1
ATOM 2448 O O . MET B 1 40 ? 4.809 -21.156 -10.461 1 98.06 40 MET B O 1
ATOM 2452 N N . ASP B 1 41 ? 5.762 -19.328 -11.227 1 97.88 41 ASP B N 1
ATOM 2453 C CA . ASP B 1 41 ? 6.426 -18.875 -10.008 1 97.88 41 ASP B CA 1
ATOM 2454 C C . ASP B 1 41 ? 6.695 -17.375 -10.047 1 97.88 41 ASP B C 1
ATOM 2456 O O . ASP B 1 41 ? 6.984 -16.828 -11.109 1 97.88 41 ASP B O 1
ATOM 2460 N N . THR B 1 42 ? 6.535 -16.75 -8.922 1 97.75 42 THR B N 1
ATOM 2461 C CA . THR B 1 42 ? 6.797 -15.32 -8.836 1 97.75 42 THR B CA 1
ATOM 2462 C C . THR B 1 42 ? 7.906 -15.031 -7.828 1 97.75 42 THR B C 1
ATOM 2464 O O . THR B 1 42 ? 8.016 -15.711 -6.801 1 97.75 42 THR B O 1
ATOM 2467 N N . GLU B 1 43 ? 8.758 -14.117 -8.203 1 97.69 43 GLU B N 1
ATOM 2468 C CA . GLU B 1 43 ? 9.664 -13.508 -7.238 1 97.69 43 GLU B CA 1
ATOM 2469 C C . GLU B 1 43 ? 9.172 -12.133 -6.805 1 97.69 43 GLU B C 1
ATOM 2471 O O . GLU B 1 43 ? 8.844 -11.289 -7.648 1 97.69 43 GLU B O 1
ATOM 2476 N N . TYR B 1 44 ? 9.07 -11.961 -5.531 1 96.62 44 TYR B N 1
ATOM 2477 C CA . TYR B 1 44 ? 8.578 -10.711 -4.953 1 96.62 44 TYR B CA 1
ATOM 2478 C C . TYR B 1 44 ? 9.422 -10.297 -3.752 1 96.62 44 TYR B C 1
ATOM 2480 O O . TYR B 1 44 ? 10.258 -11.07 -3.279 1 96.62 44 TYR B O 1
ATOM 2488 N N . PRO B 1 45 ? 9.336 -9.039 -3.277 1 95.19 45 PRO B N 1
ATOM 2489 C CA . PRO B 1 45 ? 10.297 -8.453 -2.344 1 95.19 45 PRO B CA 1
ATOM 2490 C C . PRO B 1 45 ? 10.148 -8.992 -0.923 1 95.19 45 PRO B C 1
ATOM 2492 O O . PRO B 1 45 ? 10.742 -8.453 0.012 1 95.19 45 PRO B O 1
ATOM 2495 N N . GLY B 1 46 ? 9.344 -9.945 -0.683 1 94.19 46 GLY B N 1
ATOM 2496 C CA . GLY B 1 46 ? 9.219 -10.531 0.641 1 94.19 46 GLY B CA 1
ATOM 2497 C C . GLY B 1 46 ? 8.031 -10.008 1.418 1 94.19 46 GLY B C 1
ATOM 2498 O O . GLY B 1 46 ? 6.988 -9.695 0.833 1 94.19 46 GLY B O 1
ATOM 2499 N N . VAL B 1 47 ? 8.141 -10.133 2.717 1 94.56 47 VAL B N 1
ATOM 2500 C CA . VAL B 1 47 ? 7.125 -9.656 3.646 1 94.56 47 VAL B CA 1
ATOM 2501 C C . VAL B 1 47 ? 7.668 -8.469 4.438 1 94.56 47 VAL B C 1
ATOM 2503 O O . VAL B 1 47 ? 8.688 -8.578 5.117 1 94.56 47 VAL B O 1
ATOM 2506 N N . VAL B 1 48 ? 6.938 -7.32 4.32 1 95 48 VAL B N 1
ATOM 2507 C CA . VAL B 1 48 ? 7.504 -6.121 4.926 1 95 48 VAL B CA 1
ATOM 2508 C C . VAL B 1 48 ? 6.59 -5.625 6.047 1 95 48 VAL B C 1
ATOM 2510 O O . VAL B 1 48 ? 6.98 -4.762 6.836 1 95 48 VAL B O 1
ATOM 2513 N N . ALA B 1 49 ? 5.387 -6.188 6.125 1 95 49 ALA B N 1
ATOM 2514 C CA . ALA B 1 49 ? 4.445 -5.68 7.117 1 95 49 ALA B CA 1
ATOM 2515 C C . ALA B 1 49 ? 3.518 -6.789 7.609 1 95 49 ALA B C 1
ATOM 2517 O O . ALA B 1 49 ? 3.271 -7.762 6.895 1 95 49 ALA B O 1
ATOM 2518 N N . ARG B 1 50 ? 3.051 -6.574 8.766 1 95.19 50 ARG B N 1
ATOM 2519 C CA . ARG B 1 50 ? 2.039 -7.445 9.359 1 95.19 50 ARG B CA 1
ATOM 2520 C C . ARG B 1 50 ? 0.795 -6.652 9.742 1 95.19 50 ARG B C 1
ATOM 2522 O O . ARG B 1 50 ? 0.898 -5.523 10.227 1 95.19 50 ARG B O 1
ATOM 2529 N N . PRO B 1 51 ? -0.332 -7.309 9.484 1 93.94 51 PRO B N 1
ATOM 2530 C CA . PRO B 1 51 ? -1.567 -6.594 9.812 1 93.94 51 PRO B CA 1
ATOM 2531 C C . PRO B 1 51 ? -1.783 -6.461 11.32 1 93.94 51 PRO B C 1
ATOM 2533 O O . PRO B 1 51 ? -1.401 -7.352 12.086 1 93.94 51 PRO B O 1
ATOM 2536 N N . ILE B 1 52 ? -2.377 -5.316 11.656 1 91.25 52 ILE B N 1
ATOM 2537 C CA . ILE B 1 52 ? -2.775 -5.059 13.031 1 91.25 52 ILE B CA 1
ATOM 2538 C C . ILE B 1 52 ? -4.285 -5.246 13.18 1 91.25 52 ILE B C 1
ATOM 2540 O O . ILE B 1 52 ? -5.055 -4.832 12.312 1 91.25 52 ILE B O 1
ATOM 2544 N N . GLY B 1 53 ? -4.727 -5.984 14.266 1 83.44 53 GLY B N 1
ATOM 2545 C CA . GLY B 1 53 ? -6.152 -6.125 14.523 1 83.44 53 GLY B CA 1
ATOM 2546 C C . GLY B 1 53 ? -6.52 -7.465 15.133 1 83.44 53 GLY B C 1
ATOM 2547 O O . GLY B 1 53 ? -5.645 -8.211 15.578 1 83.44 53 GLY B O 1
ATOM 2548 N N . SER B 1 54 ? -7.797 -7.582 15.227 1 84.94 54 SER B N 1
ATOM 2549 C CA . SER B 1 54 ? -8.336 -8.852 15.711 1 84.94 54 SER B CA 1
ATOM 2550 C C . SER B 1 54 ? -8.781 -9.742 14.555 1 84.94 54 SER B C 1
ATOM 2552 O O . SER B 1 54 ? -9.516 -9.297 13.672 1 84.94 54 SER B O 1
ATOM 2554 N N . PHE B 1 55 ? -8.211 -10.922 14.562 1 86.88 55 PHE B N 1
ATOM 2555 C CA . PHE B 1 55 ? -8.531 -11.875 13.516 1 86.88 55 PHE B CA 1
ATOM 2556 C C . PHE B 1 55 ? -9.25 -13.086 14.086 1 86.88 55 PHE B C 1
ATOM 2558 O O . PHE B 1 55 ? -8.836 -13.641 15.109 1 86.88 55 PHE B O 1
ATOM 2565 N N . THR B 1 56 ? -10.289 -13.477 13.461 1 86.25 56 THR B N 1
ATOM 2566 C CA . THR B 1 56 ? -11.156 -14.539 13.961 1 86.25 56 THR B CA 1
ATOM 2567 C C . THR B 1 56 ? -10.5 -15.906 13.773 1 86.25 56 THR B C 1
ATOM 2569 O O . THR B 1 56 ? -10.719 -16.812 14.57 1 86.25 56 THR B O 1
ATOM 2572 N N . THR B 1 57 ? -9.773 -16.141 12.711 1 88.31 57 THR B N 1
ATOM 2573 C CA . THR B 1 57 ? -9.125 -17.406 12.398 1 88.31 57 THR B CA 1
ATOM 2574 C C . THR B 1 57 ? -7.691 -17.172 11.922 1 88.31 57 THR B C 1
ATOM 2576 O O . THR B 1 57 ? -7.32 -16.047 11.578 1 88.31 57 THR B O 1
ATOM 2579 N N . SER B 1 58 ? -6.918 -18.203 11.93 1 88.44 58 SER B N 1
ATOM 2580 C CA . SER B 1 58 ? -5.562 -18.156 11.383 1 88.44 58 SER B CA 1
ATOM 2581 C C . SER B 1 58 ? -5.578 -17.844 9.891 1 88.44 58 SER B C 1
ATOM 2583 O O . SER B 1 58 ? -4.703 -17.141 9.391 1 88.44 58 SER B O 1
ATOM 2585 N N . SER B 1 59 ? -6.551 -18.438 9.227 1 89.62 59 SER B N 1
ATOM 2586 C CA . SER B 1 59 ? -6.68 -18.188 7.793 1 89.62 59 SER B CA 1
ATOM 2587 C C . SER B 1 59 ? -6.934 -16.719 7.504 1 89.62 59 SER B C 1
ATOM 2589 O O . SER B 1 59 ? -6.383 -16.156 6.547 1 89.62 59 SER B O 1
ATOM 2591 N N . ASP B 1 60 ? -7.73 -16.156 8.344 1 91.62 60 ASP B N 1
ATOM 2592 C CA . ASP B 1 60 ? -8.008 -14.727 8.188 1 91.62 60 ASP B CA 1
ATOM 2593 C C . ASP B 1 60 ? -6.742 -13.891 8.383 1 91.62 60 ASP B C 1
ATOM 2595 O O . ASP B 1 60 ? -6.484 -12.961 7.613 1 91.62 60 ASP B O 1
ATOM 2599 N N . TYR B 1 61 ? -6.043 -14.25 9.344 1 93.69 61 TYR B N 1
ATOM 2600 C CA . TYR B 1 61 ? -4.777 -13.57 9.594 1 93.69 61 TYR B CA 1
ATOM 2601 C C . TYR B 1 61 ? -3.824 -13.742 8.414 1 93.69 61 TYR B C 1
ATOM 2603 O O . TYR B 1 61 ? -3.18 -12.781 7.988 1 93.69 61 TYR B O 1
ATOM 2611 N N . GLN B 1 62 ? -3.734 -14.906 7.914 1 94.56 62 GLN B N 1
ATOM 2612 C CA . GLN B 1 62 ? -2.854 -15.195 6.789 1 94.56 62 GLN B CA 1
ATOM 2613 C C . GLN B 1 62 ? -3.27 -14.406 5.547 1 94.56 62 GLN B C 1
ATOM 2615 O O . GLN B 1 62 ? -2.422 -13.852 4.844 1 94.56 62 GLN B O 1
ATOM 2620 N N . TYR B 1 63 ? -4.566 -14.391 5.316 1 96.25 63 TYR B N 1
ATOM 2621 C CA . TYR B 1 63 ? -5.035 -13.664 4.141 1 96.25 63 TYR B CA 1
ATOM 2622 C C . TYR B 1 63 ? -4.746 -12.172 4.27 1 96.25 63 TYR B C 1
ATOM 2624 O O . TYR B 1 63 ? -4.34 -11.523 3.301 1 96.25 63 TYR B O 1
ATOM 2632 N N . GLN B 1 64 ? -4.977 -11.602 5.41 1 95.25 64 GLN B N 1
ATOM 2633 C CA . GLN B 1 64 ? -4.723 -10.172 5.59 1 95.25 64 GLN B CA 1
ATOM 2634 C C . GLN B 1 64 ? -3.232 -9.867 5.473 1 95.25 64 GLN B C 1
ATOM 2636 O O . GLN B 1 64 ? -2.854 -8.797 4.988 1 95.25 64 GLN B O 1
ATOM 2641 N N . THR B 1 65 ? -2.422 -10.766 5.965 1 96.12 65 THR B N 1
ATOM 2642 C CA . THR B 1 65 ? -0.983 -10.609 5.785 1 96.12 65 THR B CA 1
ATOM 2643 C C . THR B 1 65 ? -0.624 -10.602 4.301 1 96.12 65 THR B C 1
ATOM 2645 O O . THR B 1 65 ? 0.144 -9.742 3.852 1 96.12 65 THR B O 1
ATOM 2648 N N . LEU B 1 66 ? -1.201 -11.562 3.59 1 97.19 66 LEU B N 1
ATOM 2649 C CA . LEU B 1 66 ? -1.005 -11.609 2.145 1 97.19 66 LEU B CA 1
ATOM 2650 C C . LEU B 1 66 ? -1.465 -10.305 1.493 1 97.19 66 LEU B C 1
ATOM 2652 O O . LEU B 1 66 ? -0.721 -9.695 0.721 1 97.19 66 LEU B O 1
ATOM 2656 N N . ARG B 1 67 ? -2.664 -9.898 1.806 1 96.44 67 ARG B N 1
ATOM 2657 C CA . ARG B 1 67 ? -3.289 -8.719 1.218 1 96.44 67 ARG B CA 1
ATOM 2658 C C . ARG B 1 67 ? -2.447 -7.477 1.464 1 96.44 67 ARG B C 1
ATOM 2660 O O . ARG B 1 67 ? -2.146 -6.727 0.53 1 96.44 67 ARG B O 1
ATOM 2667 N N . CYS B 1 68 ? -1.992 -7.254 2.68 1 95.5 68 CYS B N 1
ATOM 2668 C CA . CYS B 1 68 ? -1.222 -6.07 3.035 1 95.5 68 CYS B CA 1
ATOM 2669 C C . CYS B 1 68 ? 0.081 -6.008 2.246 1 95.5 68 CYS B C 1
ATOM 2671 O O . CYS B 1 68 ? 0.442 -4.957 1.717 1 95.5 68 CYS B O 1
ATOM 2673 N N . ASN B 1 69 ? 0.754 -7.07 2.174 1 97.25 69 ASN B N 1
ATOM 2674 C CA . ASN B 1 69 ? 2.061 -7.074 1.523 1 97.25 69 ASN B CA 1
ATOM 2675 C C . ASN B 1 69 ? 1.931 -7 0.005 1 97.25 69 ASN B C 1
ATOM 2677 O O . ASN B 1 69 ? 2.682 -6.277 -0.653 1 97.25 69 ASN B O 1
ATOM 2681 N N . VAL B 1 70 ? 0.96 -7.734 -0.538 1 97.62 70 VAL B N 1
ATOM 2682 C CA . VAL B 1 70 ? 0.746 -7.684 -1.98 1 97.62 70 VAL B CA 1
ATOM 2683 C C . VAL B 1 70 ? 0.369 -6.266 -2.396 1 97.62 70 VAL B C 1
ATOM 2685 O O . VAL B 1 70 ? 0.846 -5.762 -3.418 1 97.62 70 VAL B O 1
ATOM 2688 N N . ASP B 1 71 ? -0.424 -5.645 -1.614 1 95.44 71 ASP B N 1
ATOM 2689 C CA . ASP B 1 71 ? -0.896 -4.309 -1.959 1 95.44 71 ASP B CA 1
ATOM 2690 C C . ASP B 1 71 ? 0.223 -3.279 -1.818 1 95.44 71 ASP B C 1
ATOM 2692 O O . ASP B 1 71 ? 0.238 -2.27 -2.525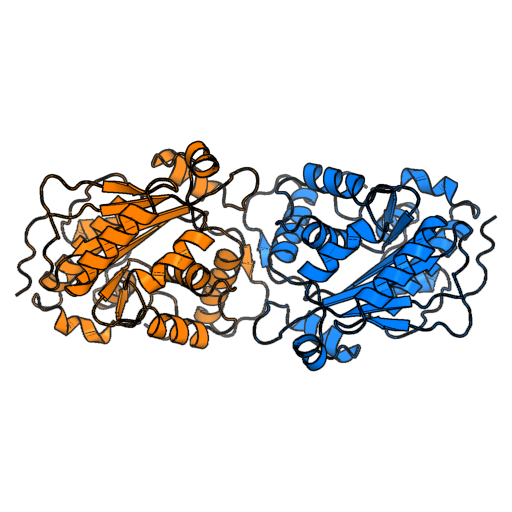 1 95.44 71 ASP B O 1
ATOM 2696 N N . LEU B 1 72 ? 1.125 -3.562 -0.9 1 94.75 72 LEU B N 1
ATOM 2697 C CA . LEU B 1 72 ? 2.211 -2.629 -0.621 1 94.75 72 LEU B CA 1
ATOM 2698 C C . LEU B 1 72 ? 3.357 -2.82 -1.606 1 94.75 72 LEU B C 1
ATOM 2700 O O . LEU B 1 72 ? 4.051 -1.86 -1.955 1 94.75 72 LEU B O 1
ATOM 2704 N N . LEU B 1 73 ? 3.574 -4.016 -2.025 1 96.56 73 LEU B N 1
ATOM 2705 C CA . LEU B 1 73 ? 4.816 -4.344 -2.719 1 96.56 73 LEU B CA 1
ATOM 2706 C C . LEU B 1 73 ? 4.566 -4.559 -4.207 1 96.56 73 LEU B C 1
ATOM 2708 O O . LEU B 1 73 ? 3.414 -4.582 -4.652 1 96.56 73 LEU B O 1
ATOM 2712 N N . ARG B 1 74 ? 5.691 -4.66 -4.934 1 95.94 74 ARG B N 1
ATOM 2713 C CA . ARG B 1 74 ? 5.652 -4.871 -6.375 1 95.94 74 ARG B CA 1
ATOM 2714 C C . ARG B 1 74 ? 6.289 -6.203 -6.754 1 95.94 74 ARG B C 1
ATOM 2716 O O . ARG B 1 74 ? 7.32 -6.582 -6.195 1 95.94 74 ARG B O 1
ATOM 2723 N N . ILE B 1 75 ? 5.629 -6.844 -7.641 1 97.94 75 ILE B N 1
ATOM 2724 C CA . ILE B 1 75 ? 6.176 -8.094 -8.164 1 97.94 75 ILE B CA 1
ATOM 2725 C C . ILE B 1 75 ? 7.496 -7.812 -8.883 1 97.94 75 ILE B C 1
ATOM 2727 O O . ILE B 1 75 ? 7.645 -6.777 -9.539 1 97.94 75 ILE B O 1
ATOM 2731 N N . ILE B 1 76 ? 8.453 -8.727 -8.812 1 98.5 76 ILE B N 1
ATOM 2732 C CA . ILE B 1 76 ? 9.781 -8.516 -9.391 1 98.5 76 ILE B CA 1
ATOM 2733 C C . ILE B 1 76 ? 9.93 -9.367 -10.648 1 98.5 76 ILE B C 1
ATOM 2735 O O . ILE B 1 76 ? 10.406 -8.883 -11.68 1 98.5 76 ILE B O 1
ATOM 2739 N N . GLN B 1 77 ? 9.547 -10.594 -10.539 1 98.69 77 GLN B N 1
ATOM 2740 C CA . GLN B 1 77 ? 9.711 -11.508 -11.664 1 98.69 77 GLN B CA 1
ATOM 2741 C C . GLN B 1 77 ? 8.586 -12.547 -11.695 1 98.69 77 GLN B C 1
ATOM 2743 O O . GLN B 1 77 ? 8.078 -12.945 -10.648 1 98.69 77 GLN B O 1
ATOM 2748 N N . LEU B 1 78 ? 8.18 -12.977 -12.859 1 98.56 78 LEU B N 1
ATOM 2749 C CA . LEU B 1 78 ? 7.211 -14.039 -13.086 1 98.56 78 LEU B CA 1
ATOM 2750 C C . LEU B 1 78 ? 7.742 -15.055 -14.102 1 98.56 78 LEU B C 1
ATOM 2752 O O . LEU B 1 78 ? 8.109 -14.688 -15.219 1 98.56 78 LEU B O 1
ATOM 2756 N N . GLY B 1 79 ? 7.875 -16.281 -13.711 1 98.19 79 GLY B N 1
ATOM 2757 C CA . GLY B 1 79 ? 8.195 -17.375 -14.617 1 98.19 79 GLY B CA 1
ATOM 2758 C C . GLY B 1 79 ? 6.98 -18.156 -15.047 1 98.19 79 GLY B C 1
ATOM 2759 O O . GLY B 1 79 ? 6.078 -18.422 -14.25 1 98.19 79 GLY B O 1
ATOM 2760 N N . VAL B 1 80 ? 7 -18.5 -16.359 1 97.69 80 VAL B N 1
ATOM 2761 C CA . VAL B 1 80 ? 5.906 -19.312 -16.891 1 97.69 80 VAL B CA 1
ATOM 2762 C C . VAL B 1 80 ? 6.461 -20.422 -17.781 1 97.69 80 VAL B C 1
ATOM 2764 O O . VAL B 1 80 ? 7.277 -20.156 -18.672 1 97.69 80 VAL B O 1
ATOM 2767 N N . ALA B 1 81 ? 6.066 -21.609 -17.531 1 95.94 81 ALA B N 1
ATOM 2768 C CA . ALA B 1 81 ? 6.414 -22.766 -18.344 1 95.94 81 ALA B CA 1
ATOM 2769 C C . ALA B 1 81 ? 5.164 -23.453 -18.875 1 95.94 81 ALA B C 1
ATOM 2771 O O . ALA B 1 81 ? 4.176 -23.625 -18.156 1 95.94 81 ALA B O 1
ATOM 2772 N N . PHE B 1 82 ? 5.207 -23.875 -20.094 1 95.31 82 PHE B N 1
ATOM 2773 C CA . PHE B 1 82 ? 4.043 -24.438 -20.766 1 95.31 82 PHE B CA 1
ATOM 2774 C C . PHE B 1 82 ? 4.211 -25.938 -20.969 1 95.31 82 PHE B C 1
ATOM 2776 O O . PHE B 1 82 ? 5.281 -26.406 -21.359 1 95.31 82 PHE B O 1
ATOM 2783 N N . PHE B 1 83 ? 3.188 -26.609 -20.672 1 92.88 83 PHE B N 1
ATOM 2784 C CA . PHE B 1 83 ? 3.143 -28.062 -20.828 1 92.88 83 PHE B CA 1
ATOM 2785 C C . PHE B 1 83 ? 1.857 -28.484 -21.531 1 92.88 83 PHE B C 1
ATOM 2787 O O . PHE B 1 83 ? 0.809 -27.859 -21.344 1 92.88 83 PHE B O 1
ATOM 2794 N N . ASN B 1 84 ? 1.986 -29.531 -22.25 1 89.81 84 ASN B N 1
ATOM 2795 C CA . ASN B 1 84 ? 0.808 -30.094 -22.891 1 89.81 84 ASN B CA 1
ATOM 2796 C C . ASN B 1 84 ? -0.117 -30.766 -21.875 1 89.81 84 ASN B C 1
ATOM 2798 O O . ASN B 1 84 ? 0.283 -31.016 -20.734 1 89.81 84 ASN B O 1
ATOM 2802 N N . GLU B 1 85 ? -1.303 -31.062 -22.266 1 83.25 85 GLU B N 1
ATOM 2803 C CA . GLU B 1 85 ? -2.299 -31.672 -21.391 1 83.25 85 GLU B CA 1
ATOM 2804 C C . GLU B 1 85 ? -1.846 -33.062 -20.938 1 83.25 85 GLU B C 1
ATOM 2806 O O . GLU B 1 85 ? -2.24 -33.531 -19.859 1 83.25 85 GLU B O 1
ATOM 2811 N N . ASP B 1 86 ? -1.004 -33.656 -21.719 1 81.06 86 ASP B N 1
ATOM 2812 C CA . ASP B 1 86 ? -0.567 -35 -21.391 1 81.06 86 ASP B CA 1
ATOM 2813 C C . ASP B 1 86 ? 0.632 -34.969 -20.438 1 81.06 86 ASP B C 1
ATOM 2815 O O . ASP B 1 86 ? 1.173 -36 -20.078 1 81.06 86 ASP B O 1
ATOM 2819 N N . GLY B 1 87 ? 1.075 -33.688 -20.125 1 81.31 87 GLY B N 1
ATOM 2820 C CA . GLY B 1 87 ? 2.145 -33.562 -19.156 1 81.31 87 GLY B CA 1
ATOM 2821 C C . GLY B 1 87 ? 3.514 -33.406 -19.797 1 81.31 87 GLY B C 1
ATOM 2822 O O . GLY B 1 87 ? 4.508 -33.188 -19.094 1 81.31 87 GLY B O 1
ATOM 2823 N N . SER B 1 88 ? 3.521 -33.5 -21.078 1 86.44 88 SER B N 1
ATOM 2824 C CA . SER B 1 88 ? 4.805 -33.312 -21.75 1 86.44 88 SER B CA 1
ATOM 2825 C C . SER B 1 88 ? 5.156 -31.844 -21.906 1 86.44 88 SER B C 1
ATOM 2827 O O . SER B 1 88 ? 4.273 -31 -22.125 1 86.44 88 SER B O 1
ATOM 2829 N N . TYR B 1 89 ? 6.398 -31.562 -21.75 1 88.31 89 TYR B N 1
ATOM 2830 C CA . TYR B 1 89 ? 6.918 -30.219 -21.938 1 88.31 89 TYR B CA 1
ATOM 2831 C C . TYR B 1 89 ? 6.773 -29.766 -23.375 1 88.31 89 TYR B C 1
ATOM 2833 O O . TYR B 1 89 ? 7.02 -30.547 -24.312 1 88.31 89 TYR B O 1
ATOM 2841 N N . MET B 1 90 ? 6.332 -28.547 -23.562 1 89.56 90 MET B N 1
ATOM 2842 C CA . MET B 1 90 ? 6.266 -27.984 -24.906 1 89.56 90 MET B CA 1
ATOM 2843 C C . MET B 1 90 ? 7.648 -27.547 -25.391 1 89.56 90 MET B C 1
ATOM 2845 O O . MET B 1 90 ? 8.039 -26.391 -25.203 1 89.56 90 MET B O 1
ATOM 2849 N N . GLU B 1 91 ? 8.266 -28.328 -26.094 1 85.06 91 GLU B N 1
ATOM 2850 C CA . GLU B 1 91 ? 9.68 -28.156 -26.438 1 85.06 91 GLU B CA 1
ATOM 2851 C C . GLU B 1 91 ? 9.883 -27.016 -27.406 1 85.06 91 GLU B C 1
ATOM 2853 O O . GLU B 1 91 ? 10.992 -26.484 -27.531 1 85.06 91 GLU B O 1
ATOM 2858 N N . ASP B 1 92 ? 8.914 -26.641 -28.109 1 84.12 92 ASP B N 1
ATOM 2859 C CA . ASP B 1 92 ? 9.047 -25.609 -29.125 1 84.12 92 ASP B CA 1
ATOM 2860 C C . ASP B 1 92 ? 8.938 -24.219 -28.5 1 84.12 92 ASP B C 1
ATOM 2862 O O . ASP B 1 92 ? 9.117 -23.203 -29.172 1 84.12 92 ASP B O 1
ATOM 2866 N N . LEU B 1 93 ? 8.664 -24.25 -27.234 1 89.81 93 LEU B N 1
ATOM 2867 C CA . LEU B 1 93 ? 8.523 -22.984 -26.531 1 89.81 93 LEU B CA 1
ATOM 2868 C C . LEU B 1 93 ? 9.578 -22.828 -25.438 1 89.81 93 LEU B C 1
ATOM 2870 O O . LEU B 1 93 ? 9.945 -23.812 -24.797 1 89.81 93 LEU B O 1
ATOM 2874 N N . PRO B 1 94 ? 10.07 -21.688 -25.297 1 91.62 94 PRO B N 1
ATOM 2875 C CA . PRO B 1 94 ? 10.914 -21.469 -24.125 1 91.62 94 PRO B CA 1
ATOM 2876 C C . PRO B 1 94 ? 10.109 -21.297 -22.844 1 91.62 94 PRO B C 1
ATOM 2878 O O . PRO B 1 94 ? 8.875 -21.203 -22.891 1 91.62 94 PRO B O 1
ATOM 2881 N N . VAL B 1 95 ? 10.781 -21.406 -21.719 1 95.25 95 VAL B N 1
ATOM 2882 C CA . VAL B 1 95 ? 10.258 -20.891 -20.453 1 95.25 95 VAL B CA 1
ATOM 2883 C C . VAL B 1 95 ? 10.469 -19.375 -20.391 1 95.25 95 VAL B C 1
ATOM 2885 O O . VAL B 1 95 ? 11.578 -18.891 -20.609 1 95.25 95 VAL B O 1
ATOM 2888 N N . TRP B 1 96 ? 9.422 -18.703 -20.188 1 97.31 96 TRP B N 1
ATOM 2889 C CA . TRP B 1 96 ? 9.562 -17.266 -20.188 1 97.31 96 TRP B CA 1
ATOM 2890 C C . TRP B 1 96 ? 9.719 -16.734 -18.766 1 97.31 96 TRP B C 1
ATOM 2892 O O . TRP B 1 96 ? 9.07 -17.234 -17.844 1 97.31 96 TRP B O 1
ATOM 2902 N N . GLN B 1 97 ? 10.555 -15.82 -18.625 1 97.62 97 GLN B N 1
ATOM 2903 C CA . GLN B 1 97 ? 10.812 -15.109 -17.375 1 97.62 97 GLN B CA 1
ATOM 2904 C C . GLN B 1 97 ? 10.586 -13.609 -17.531 1 97.62 97 GLN B C 1
ATOM 2906 O O . GLN B 1 97 ? 11.445 -12.891 -18.047 1 97.62 97 GLN B O 1
ATOM 2911 N N . PHE B 1 98 ? 9.445 -13.141 -17.078 1 98.75 98 PHE B N 1
ATOM 2912 C CA . PHE B 1 98 ? 9.094 -11.727 -17.156 1 98.75 98 PHE B CA 1
ATOM 2913 C C . PHE B 1 98 ? 9.773 -10.93 -16.047 1 98.75 98 PHE B C 1
ATOM 2915 O O . PHE B 1 98 ? 9.617 -11.242 -14.875 1 98.75 98 PHE B O 1
ATOM 2922 N N . ASN B 1 99 ? 10.539 -9.914 -16.422 1 98.81 99 ASN B N 1
ATOM 2923 C CA . ASN B 1 99 ? 11.242 -9.055 -15.477 1 98.81 99 ASN B CA 1
ATOM 2924 C C . ASN B 1 99 ? 10.562 -7.695 -15.344 1 98.81 99 ASN B C 1
ATOM 2926 O O . ASN B 1 99 ? 10.555 -6.902 -16.281 1 98.81 99 ASN B O 1
ATOM 2930 N N . PHE B 1 100 ? 10.047 -7.414 -14.133 1 98.81 100 PHE B N 1
ATOM 2931 C CA . PHE B 1 100 ? 9.25 -6.207 -13.953 1 98.81 100 PHE B CA 1
ATOM 2932 C C . PHE B 1 100 ? 10.109 -5.066 -13.422 1 98.81 100 PHE B C 1
ATOM 2934 O O . PHE B 1 100 ? 11.133 -5.305 -12.773 1 98.81 100 PHE B O 1
ATOM 2941 N N . LYS B 1 101 ? 9.648 -3.912 -13.719 1 98.56 101 LYS B N 1
ATOM 2942 C CA . LYS B 1 101 ? 10.328 -2.721 -13.211 1 98.56 101 LYS B CA 1
ATOM 2943 C C . LYS B 1 101 ? 10.336 -2.695 -11.688 1 98.56 101 LYS B C 1
ATOM 2945 O O . LYS B 1 101 ? 9.297 -2.914 -11.055 1 98.56 101 LYS B O 1
ATOM 2950 N N . PHE B 1 102 ? 11.492 -2.439 -11.094 1 97.81 102 PHE B N 1
ATOM 2951 C CA . PHE B 1 102 ? 11.672 -2.424 -9.648 1 97.81 102 PHE B CA 1
ATOM 2952 C C . PHE B 1 102 ? 12.867 -1.561 -9.258 1 97.81 102 PHE B C 1
ATOM 2954 O O . PHE B 1 102 ? 13.922 -1.646 -9.883 1 97.81 102 PHE B O 1
ATOM 2961 N N . SER B 1 103 ? 12.664 -0.745 -8.281 1 96.06 103 SER B N 1
ATOM 2962 C CA . SER B 1 103 ? 13.703 0.169 -7.828 1 96.06 103 SER B CA 1
ATOM 2963 C C . SER B 1 103 ? 14.023 -0.049 -6.352 1 96.06 103 SER B C 1
ATOM 2965 O O . SER B 1 103 ? 13.148 0.089 -5.496 1 96.06 103 SER B O 1
ATOM 2967 N N . LEU B 1 104 ? 15.289 -0.303 -6.082 1 94.06 104 LEU B N 1
ATOM 2968 C CA . LEU B 1 104 ? 15.703 -0.501 -4.699 1 94.06 104 LEU B CA 1
ATOM 2969 C C . LEU B 1 104 ? 15.656 0.811 -3.926 1 94.06 104 LEU B C 1
ATOM 2971 O O . LEU B 1 104 ? 15.648 0.808 -2.691 1 94.06 104 LEU B O 1
ATOM 2975 N N . SER B 1 105 ? 15.617 1.91 -4.621 1 90.19 105 SER B N 1
ATOM 2976 C CA . SER B 1 105 ? 15.602 3.209 -3.957 1 90.19 105 SER B CA 1
ATOM 2977 C C . SER B 1 105 ? 14.172 3.689 -3.721 1 90.19 105 SER B C 1
ATOM 2979 O O . SER B 1 105 ? 13.914 4.449 -2.785 1 90.19 105 SER B O 1
ATOM 2981 N N . GLU B 1 106 ? 13.227 3.178 -4.496 1 88.19 106 GLU B N 1
ATOM 2982 C CA . GLU B 1 106 ? 11.875 3.715 -4.445 1 88.19 106 GLU B CA 1
ATOM 2983 C C . GLU B 1 106 ? 10.898 2.695 -3.863 1 88.19 106 GLU B C 1
ATOM 2985 O O . GLU B 1 106 ? 9.992 3.059 -3.109 1 88.19 106 GLU B O 1
ATOM 2990 N N . ASP B 1 107 ? 11.172 1.476 -4.188 1 93.62 107 ASP B N 1
ATOM 2991 C CA . ASP B 1 107 ? 10.211 0.446 -3.818 1 93.62 107 ASP B CA 1
ATOM 2992 C C . ASP B 1 107 ? 10.539 -0.151 -2.451 1 93.62 107 ASP B C 1
ATOM 2994 O O . ASP B 1 107 ? 11.703 -0.158 -2.037 1 93.62 107 ASP B O 1
ATOM 2998 N N . MET B 1 108 ? 9.469 -0.541 -1.72 1 92 108 MET B N 1
ATOM 2999 C CA . MET B 1 108 ? 9.625 -1.212 -0.433 1 92 108 MET B CA 1
ATOM 3000 C C . MET B 1 108 ? 9.984 -2.682 -0.627 1 92 108 MET B C 1
ATOM 3002 O O . MET B 1 108 ? 9.484 -3.33 -1.546 1 92 108 MET B O 1
ATOM 3006 N N . TYR B 1 109 ? 10.852 -3.127 0.245 1 94.75 109 TYR B N 1
ATOM 3007 C CA . TYR B 1 109 ? 11.258 -4.523 0.178 1 94.75 109 TYR B CA 1
ATOM 3008 C C . TYR B 1 109 ? 11.836 -4.988 1.512 1 94.75 109 TYR B C 1
ATOM 3010 O O . TYR B 1 109 ? 12.234 -4.172 2.342 1 94.75 109 TYR B O 1
ATOM 3018 N N . ALA B 1 110 ? 11.805 -6.293 1.716 1 93.75 110 ALA B N 1
ATOM 3019 C CA . ALA B 1 110 ? 12.539 -6.918 2.809 1 93.75 110 ALA B CA 1
ATOM 3020 C C . ALA B 1 110 ? 13.992 -7.172 2.412 1 93.75 110 ALA B C 1
ATOM 3022 O O . ALA B 1 110 ? 14.266 -7.844 1.412 1 93.75 110 ALA B O 1
ATOM 3023 N N . GLN B 1 111 ? 14.883 -6.758 3.197 1 91.69 111 GLN B N 1
ATOM 3024 C CA . GLN B 1 111 ? 16.297 -6.805 2.875 1 91.69 111 GLN B CA 1
ATOM 3025 C C . GLN B 1 111 ? 16.766 -8.234 2.619 1 91.69 111 GLN B C 1
ATOM 3027 O O . GLN B 1 111 ? 17.484 -8.5 1.662 1 91.69 111 GLN B O 1
ATOM 3032 N N . ASP B 1 112 ? 16.359 -9.148 3.434 1 93.38 112 ASP B N 1
ATOM 3033 C CA . ASP B 1 112 ? 16.781 -10.547 3.305 1 93.38 112 ASP B CA 1
ATOM 3034 C C . ASP B 1 112 ? 16.328 -11.133 1.974 1 93.38 112 ASP B C 1
ATOM 3036 O O . ASP B 1 112 ? 17.062 -11.891 1.339 1 93.38 112 ASP B O 1
ATOM 3040 N N . SER B 1 113 ? 15.117 -10.812 1.614 1 94 113 SER B N 1
ATOM 3041 C CA . SER B 1 113 ? 14.586 -11.312 0.351 1 94 113 SER B CA 1
ATOM 3042 C C . SER B 1 113 ? 15.391 -10.789 -0.834 1 94 113 SER B C 1
ATOM 3044 O O . SER B 1 113 ? 15.688 -11.539 -1.766 1 94 113 SER B O 1
ATOM 3046 N N . ILE B 1 114 ? 15.773 -9.531 -0.836 1 95.62 114 ILE B N 1
ATOM 3047 C CA . ILE B 1 114 ? 16.516 -8.914 -1.931 1 95.62 114 ILE B CA 1
ATOM 3048 C C . ILE B 1 114 ? 17.906 -9.531 -2.021 1 95.62 114 ILE B C 1
ATOM 3050 O O . ILE B 1 114 ? 18.422 -9.766 -3.119 1 95.62 114 ILE B O 1
ATOM 3054 N N . GLU B 1 115 ? 18.469 -9.773 -0.881 1 96.06 115 GLU B N 1
ATOM 3055 C CA . GLU B 1 115 ? 19.797 -10.391 -0.881 1 96.06 115 GLU B CA 1
ATOM 3056 C C . GLU B 1 115 ? 19.766 -11.773 -1.521 1 96.06 115 GLU B C 1
ATOM 3058 O O . GLU B 1 115 ? 20.656 -12.133 -2.289 1 96.06 115 GLU B O 1
ATOM 3063 N N . ILE B 1 116 ? 18.781 -12.5 -1.226 1 95.88 116 ILE B N 1
ATOM 3064 C CA . ILE B 1 116 ? 18.594 -13.82 -1.812 1 95.88 116 ILE B CA 1
ATOM 3065 C C . ILE B 1 116 ? 18.453 -13.703 -3.328 1 95.88 116 ILE B C 1
ATOM 3067 O O . ILE B 1 116 ? 19.078 -14.469 -4.074 1 95.88 116 ILE B O 1
ATOM 3071 N N . LEU B 1 117 ? 17.672 -12.766 -3.764 1 96.81 117 LEU B N 1
ATOM 3072 C CA . LEU B 1 117 ? 17.438 -12.578 -5.188 1 96.81 117 LEU B CA 1
ATOM 3073 C C . LEU B 1 117 ? 18.688 -12.109 -5.902 1 96.81 117 LEU B C 1
ATOM 3075 O O . LEU B 1 117 ? 18.969 -12.523 -7.031 1 96.81 117 LEU B O 1
ATOM 3079 N N . LYS B 1 118 ? 19.453 -11.242 -5.25 1 96.31 118 LYS B N 1
ATOM 3080 C CA . LYS B 1 118 ? 20.734 -10.812 -5.812 1 96.31 118 LYS B CA 1
ATOM 3081 C C . LYS B 1 118 ? 21.672 -11.992 -5.992 1 96.31 118 LYS B C 1
ATOM 3083 O O . LYS B 1 118 ? 22.312 -12.133 -7.035 1 96.31 118 LYS B O 1
ATOM 3088 N N . GLN B 1 119 ? 21.703 -12.812 -5.031 1 96.19 119 GLN B N 1
ATOM 3089 C CA . GLN B 1 119 ? 22.562 -13.992 -5.086 1 96.19 119 GLN B CA 1
ATOM 3090 C C . GLN B 1 119 ? 22.109 -14.945 -6.188 1 96.19 119 GLN B C 1
ATOM 3092 O O . GLN B 1 119 ? 22.938 -15.641 -6.785 1 96.19 119 GLN B O 1
ATOM 3097 N N . ALA B 1 120 ? 20.844 -14.914 -6.445 1 94.94 120 ALA B N 1
ATOM 3098 C CA . ALA B 1 120 ? 20.281 -15.789 -7.477 1 94.94 120 ALA B CA 1
ATOM 3099 C C . ALA B 1 120 ? 20.5 -15.203 -8.867 1 94.94 120 ALA B C 1
ATOM 3101 O O . ALA B 1 120 ? 20.141 -15.812 -9.875 1 94.94 120 ALA B O 1
ATOM 3102 N N . GLY B 1 121 ? 21.062 -13.992 -8.898 1 95.06 121 GLY B N 1
ATOM 3103 C CA . GLY B 1 121 ? 21.453 -13.438 -10.18 1 95.06 121 GLY B CA 1
ATOM 3104 C C . GLY B 1 121 ? 20.484 -12.406 -10.711 1 95.06 121 GLY B C 1
ATOM 3105 O O . GLY B 1 121 ? 20.594 -11.977 -11.867 1 95.06 121 GLY B O 1
ATOM 3106 N N . ILE B 1 122 ? 19.547 -12 -9.922 1 96.31 122 ILE B N 1
ATOM 3107 C CA . ILE B 1 122 ? 18.625 -10.953 -10.352 1 96.31 122 ILE B CA 1
ATOM 3108 C C . ILE B 1 122 ? 19.375 -9.617 -10.414 1 96.31 122 ILE B C 1
ATOM 3110 O O . ILE B 1 122 ? 20.047 -9.227 -9.461 1 96.31 122 ILE B O 1
ATOM 3114 N N . ASP B 1 123 ? 19.266 -9 -11.539 1 97 123 ASP B N 1
ATOM 3115 C CA . ASP B 1 123 ? 19.922 -7.715 -11.789 1 97 123 ASP B CA 1
ATOM 3116 C C . ASP B 1 123 ? 18.938 -6.562 -11.562 1 97 123 ASP B C 1
ATOM 3118 O O . ASP B 1 123 ? 18.281 -6.113 -12.5 1 97 123 ASP B O 1
ATOM 3122 N N . PHE B 1 124 ? 19.047 -5.953 -10.422 1 97.69 124 PHE B N 1
ATOM 3123 C CA . PHE B 1 124 ? 18.062 -4.938 -10.062 1 97.69 124 PHE B CA 1
ATOM 3124 C C . PHE B 1 124 ? 18.312 -3.645 -10.828 1 97.69 124 PHE B C 1
ATOM 3126 O O . PHE B 1 124 ? 17.391 -2.873 -11.07 1 97.69 124 PHE B O 1
ATOM 3133 N N . ALA B 1 125 ? 19.516 -3.387 -11.156 1 97.94 125 ALA B N 1
ATOM 3134 C CA . ALA B 1 125 ? 19.781 -2.234 -12.016 1 97.94 125 ALA B CA 1
ATOM 3135 C C . ALA B 1 125 ? 19.062 -2.373 -13.359 1 97.94 125 ALA B C 1
ATOM 3137 O O . ALA B 1 125 ? 18.484 -1.411 -13.859 1 97.94 125 ALA B O 1
ATOM 3138 N N . LYS B 1 126 ? 19.188 -3.549 -13.938 1 98.31 126 LYS B N 1
ATOM 3139 C CA . LYS B 1 126 ? 18.516 -3.803 -15.211 1 98.31 126 LYS B CA 1
ATOM 3140 C C . LYS B 1 126 ? 16.984 -3.75 -15.047 1 98.31 126 LYS B C 1
ATOM 3142 O O . LYS B 1 126 ? 16.281 -3.256 -15.93 1 98.31 126 LYS B O 1
ATOM 3147 N N . HIS B 1 127 ? 16.453 -4.301 -13.938 1 98.5 127 HIS B N 1
ATOM 3148 C CA . HIS B 1 127 ? 15.031 -4.191 -13.648 1 98.5 127 HIS B CA 1
ATOM 3149 C C . HIS B 1 127 ? 14.578 -2.736 -13.633 1 98.5 127 HIS B C 1
ATOM 3151 O O . HIS B 1 127 ? 13.516 -2.406 -14.156 1 98.5 127 HIS B O 1
ATOM 3157 N N . GLU B 1 128 ? 15.336 -1.909 -13.031 1 97.75 128 GLU B N 1
ATOM 3158 C CA . GLU B 1 128 ? 14.977 -0.497 -12.922 1 97.75 128 GLU B CA 1
ATOM 3159 C C . GLU B 1 128 ? 15 0.183 -14.289 1 97.75 128 GLU B C 1
ATOM 3161 O O . GLU B 1 128 ? 14.141 1.013 -14.594 1 97.75 128 GLU B O 1
ATOM 3166 N N . GLU B 1 129 ? 15.836 -0.183 -15.148 1 98.12 129 GLU B N 1
ATOM 3167 C CA . GLU B 1 129 ? 16.062 0.501 -16.422 1 98.12 129 GLU B CA 1
ATOM 3168 C C . GLU B 1 129 ? 15.188 -0.094 -17.516 1 98.12 129 GLU B C 1
ATOM 3170 O O . GLU B 1 129 ? 14.648 0.636 -18.359 1 98.12 129 GLU B O 1
ATOM 3175 N N . GLN B 1 130 ? 15.055 -1.382 -17.5 1 98.62 130 GLN B N 1
ATOM 3176 C CA . GLN B 1 130 ? 14.461 -2.047 -18.656 1 98.62 130 GLN B CA 1
ATOM 3177 C C . GLN B 1 130 ? 13.266 -2.906 -18.25 1 98.62 130 GLN B C 1
ATOM 3179 O O . GLN B 1 130 ? 12.672 -3.592 -19.078 1 98.62 130 GLN B O 1
ATOM 3184 N N . GLY B 1 131 ? 12.938 -2.891 -17 1 98.75 131 GLY B N 1
ATOM 3185 C CA . GLY B 1 131 ? 11.859 -3.736 -16.5 1 98.75 131 GLY B CA 1
ATOM 3186 C C . GLY B 1 131 ? 10.516 -3.416 -17.141 1 98.75 131 GLY B C 1
ATOM 3187 O O . GLY B 1 131 ? 10.289 -2.293 -17.594 1 98.75 131 GLY B O 1
ATOM 3188 N N . ILE B 1 132 ? 9.672 -4.379 -17.156 1 98.81 132 ILE B N 1
ATOM 3189 C CA . ILE B 1 132 ? 8.312 -4.273 -17.672 1 98.81 132 ILE B CA 1
ATOM 3190 C C . ILE B 1 132 ? 7.449 -3.455 -16.719 1 98.81 132 ILE B C 1
ATOM 3192 O O . ILE B 1 132 ? 7.449 -3.703 -15.508 1 98.81 132 ILE B O 1
ATOM 3196 N N . GLU B 1 133 ? 6.734 -2.512 -17.234 1 97.88 133 GLU B N 1
ATOM 3197 C CA . GLU B 1 133 ? 5.695 -1.874 -16.438 1 97.88 133 GLU B CA 1
ATOM 3198 C C . GLU B 1 133 ? 4.559 -2.846 -16.125 1 97.88 133 GLU B C 1
ATOM 3200 O O . GLU B 1 133 ? 3.934 -3.385 -17.047 1 97.88 133 GLU B O 1
ATOM 3205 N N . VAL B 1 134 ? 4.281 -2.965 -14.883 1 96.81 134 VAL B N 1
ATOM 3206 C CA . VAL B 1 134 ? 3.307 -3.953 -14.438 1 96.81 134 VAL B CA 1
ATOM 3207 C C . VAL B 1 134 ? 1.953 -3.676 -15.086 1 96.81 134 VAL B C 1
ATOM 3209 O O . VAL B 1 134 ? 1.239 -4.605 -15.469 1 96.81 134 VAL B O 1
ATOM 3212 N N . ALA B 1 135 ? 1.574 -2.428 -15.188 1 95.25 135 ALA B N 1
ATOM 3213 C CA . ALA B 1 135 ? 0.305 -2.049 -15.805 1 95.25 135 ALA B CA 1
ATOM 3214 C C . ALA B 1 135 ? 0.241 -2.514 -17.266 1 95.25 135 ALA B C 1
ATOM 3216 O O . ALA B 1 135 ? -0.808 -2.961 -17.734 1 95.25 135 ALA B O 1
ATOM 3217 N N . ARG B 1 136 ? 1.283 -2.365 -17.953 1 97.31 136 ARG B N 1
ATOM 3218 C CA . ARG B 1 136 ? 1.334 -2.791 -19.344 1 97.31 136 ARG B CA 1
ATOM 3219 C C . ARG B 1 136 ? 1.173 -4.305 -19.469 1 97.31 136 ARG B C 1
ATOM 3221 O O . ARG B 1 136 ? 0.444 -4.789 -20.328 1 97.31 136 ARG B O 1
ATOM 3228 N N . PHE B 1 137 ? 1.882 -5.004 -18.656 1 98 137 PHE B N 1
ATOM 3229 C CA . PHE B 1 137 ? 1.723 -6.449 -18.609 1 98 137 PHE B CA 1
ATOM 3230 C C . PHE B 1 137 ? 0.271 -6.828 -18.328 1 98 137 PHE B C 1
ATOM 3232 O O . PHE B 1 137 ? -0.283 -7.703 -19 1 98 137 PHE B O 1
ATOM 3239 N N . GLY B 1 138 ? -0.311 -6.188 -17.359 1 97.06 138 GLY B N 1
ATOM 3240 C CA . GLY B 1 138 ? -1.704 -6.438 -17.016 1 97.06 138 GLY B CA 1
ATOM 3241 C C . GLY B 1 138 ? -2.645 -6.254 -18.188 1 97.06 138 GLY B C 1
ATOM 3242 O O . GLY B 1 138 ? -3.578 -7.035 -18.375 1 97.06 138 GLY B O 1
ATOM 3243 N N . GLU B 1 139 ? -2.393 -5.289 -18.953 1 96.75 139 GLU B N 1
ATOM 3244 C CA . GLU B 1 139 ? -3.211 -4.988 -20.125 1 96.75 139 GLU B CA 1
ATOM 3245 C C . GLU B 1 139 ? -3.162 -6.125 -21.141 1 96.75 139 GLU B C 1
ATOM 3247 O O . GLU B 1 139 ? -4.125 -6.344 -21.891 1 96.75 139 GLU B O 1
ATOM 3252 N N . LEU B 1 140 ? -2.135 -6.855 -21.141 1 97.38 140 LEU B N 1
ATOM 3253 C CA . LEU B 1 140 ? -1.913 -7.855 -22.172 1 97.38 140 LEU B CA 1
ATOM 3254 C C . LEU B 1 140 ? -2.332 -9.242 -21.703 1 97.38 140 LEU B C 1
ATOM 3256 O O . LEU B 1 140 ? -2.441 -10.172 -22.5 1 97.38 140 LEU B O 1
ATOM 3260 N N . LEU B 1 141 ? -2.641 -9.391 -20.406 1 95.94 141 LEU B N 1
ATOM 3261 C CA . LEU B 1 141 ? -2.936 -10.703 -19.859 1 95.94 141 LEU B CA 1
ATOM 3262 C C . LEU B 1 141 ? -4.25 -11.242 -20.406 1 95.94 141 LEU B C 1
ATOM 3264 O O . LEU B 1 141 ? -4.305 -12.383 -20.891 1 95.94 141 LEU B O 1
ATOM 3268 N N . VAL B 1 142 ? -5.262 -10.445 -20.438 1 94.31 142 VAL B N 1
ATOM 3269 C CA . VAL B 1 142 ? -6.57 -10.906 -20.891 1 94.31 142 VAL B CA 1
ATOM 3270 C C . VAL B 1 142 ? -6.523 -11.219 -22.375 1 94.31 142 VAL B C 1
ATOM 3272 O O . VAL B 1 142 ? -6.848 -12.328 -22.797 1 94.31 142 VAL B O 1
ATOM 3275 N N . PRO B 1 143 ? -6 -10.297 -23.188 1 95.06 143 PRO B N 1
ATOM 3276 C CA . PRO B 1 143 ? -5.945 -10.586 -24.609 1 95.06 143 PRO B CA 1
ATOM 3277 C C . PRO B 1 143 ? -5.012 -11.75 -24.953 1 95.06 143 PRO B C 1
ATOM 3279 O O . PRO B 1 143 ? -5.09 -12.32 -26.047 1 95.06 143 PRO B O 1
ATOM 3282 N N . SER B 1 144 ? -4.141 -12.086 -24.078 1 94.5 144 SER B N 1
ATOM 3283 C CA . SER B 1 144 ? -3.223 -13.188 -24.328 1 94.5 144 SER B CA 1
ATOM 3284 C C . SER B 1 144 ? -3.953 -14.531 -24.297 1 94.5 144 SER B C 1
ATOM 3286 O O . SER B 1 144 ? -3.43 -15.539 -24.781 1 94.5 144 SER B O 1
ATOM 3288 N N . GLY B 1 145 ? -5.117 -14.586 -23.578 1 94.56 145 GLY B N 1
ATOM 3289 C CA . GLY B 1 145 ? -5.855 -15.828 -23.438 1 94.56 145 GLY B CA 1
ATOM 3290 C C . GLY B 1 145 ? -5.41 -16.672 -22.266 1 94.56 145 GLY B C 1
ATOM 3291 O O . GLY B 1 145 ? -5.969 -17.734 -22 1 94.56 145 GLY B O 1
ATOM 3292 N N . LEU B 1 146 ? -4.477 -16.203 -21.484 1 95.88 146 LEU B N 1
ATOM 3293 C CA . LEU B 1 146 ? -3.924 -16.938 -20.359 1 95.88 146 LEU B CA 1
ATOM 3294 C C . LEU B 1 146 ? -4.93 -17.031 -19.219 1 95.88 146 LEU B C 1
ATOM 3296 O O . LEU B 1 146 ? -4.816 -17.891 -18.344 1 95.88 146 LEU B O 1
ATOM 3300 N N . VAL B 1 147 ? -5.879 -16.109 -19.234 1 96.69 147 VAL B N 1
ATOM 3301 C CA . VAL B 1 147 ? -6.793 -16.016 -18.094 1 96.69 147 VAL B CA 1
ATOM 3302 C C . VAL B 1 147 ? -8.234 -16.109 -18.594 1 96.69 147 VAL B C 1
ATOM 3304 O O . VAL B 1 147 ? -8.4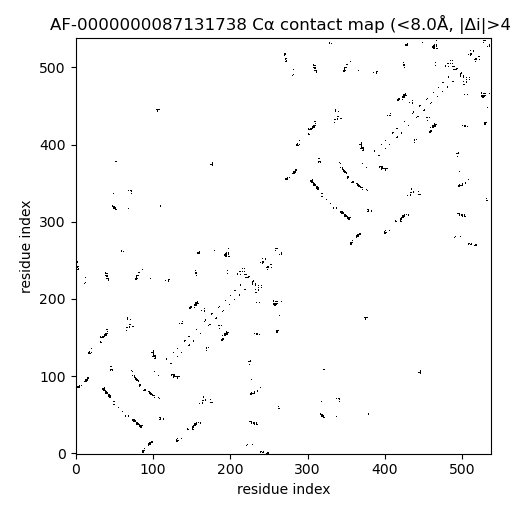92 -16.094 -19.797 1 96.69 147 VAL B O 1
ATOM 3307 N N . LEU B 1 148 ? -9.203 -16.359 -17.688 1 94.94 148 LEU B N 1
ATOM 3308 C CA . LEU B 1 148 ? -10.641 -16.328 -17.891 1 94.94 148 LEU B CA 1
ATOM 3309 C C . LEU B 1 148 ? -11.117 -17.594 -18.609 1 94.94 148 LEU B C 1
ATOM 3311 O O . LEU B 1 148 ? -12.312 -17.75 -18.875 1 94.94 148 LEU B O 1
ATOM 3315 N N . GLY B 1 149 ? -10.234 -18.516 -18.969 1 91.44 149 GLY B N 1
ATOM 3316 C CA . GLY B 1 149 ? -10.617 -19.75 -19.641 1 91.44 149 GLY B CA 1
ATOM 3317 C C . GLY B 1 149 ? -10.172 -21 -18.906 1 91.44 149 GLY B C 1
ATOM 3318 O O . GLY B 1 149 ? -9.109 -21.016 -18.281 1 91.44 149 GLY B O 1
ATOM 3319 N N . ASP B 1 150 ? -10.969 -22.031 -19.094 1 88.06 150 ASP B N 1
ATOM 3320 C CA . ASP B 1 150 ? -10.633 -23.266 -18.391 1 88.06 150 ASP B CA 1
ATOM 3321 C C . ASP B 1 150 ? -9.742 -24.156 -19.25 1 88.06 150 ASP B C 1
ATOM 3323 O O . ASP B 1 150 ? -9.344 -25.25 -18.828 1 88.06 150 ASP B O 1
ATOM 3327 N N . HIS B 1 151 ? -9.398 -23.656 -20.438 1 91.38 151 HIS B N 1
ATOM 3328 C CA . HIS B 1 151 ? -8.484 -24.422 -21.297 1 91.38 151 HIS B CA 1
ATOM 3329 C C . HIS B 1 151 ? -7.043 -24.281 -20.828 1 91.38 151 HIS B C 1
ATOM 3331 O O . HIS B 1 151 ? -6.168 -25.016 -21.266 1 91.38 151 HIS B O 1
ATOM 3337 N N . VAL B 1 152 ? -6.793 -23.328 -20.016 1 94.88 152 VAL B N 1
ATOM 3338 C CA . VAL B 1 152 ? -5.484 -23.141 -19.391 1 94.88 152 VAL B CA 1
ATOM 3339 C C . VAL B 1 152 ? -5.555 -23.547 -17.922 1 94.88 152 VAL B C 1
ATOM 3341 O O . VAL B 1 152 ? -6.379 -23.031 -17.156 1 94.88 152 VAL B O 1
ATOM 3344 N N . LYS B 1 153 ? -4.77 -24.5 -17.531 1 96.19 153 LYS B N 1
ATOM 3345 C CA . LYS B 1 153 ? -4.684 -24.953 -16.141 1 96.19 153 LYS B CA 1
ATOM 3346 C C . LYS B 1 153 ? -3.393 -24.469 -15.492 1 96.19 153 LYS B C 1
ATOM 3348 O O . LYS B 1 153 ? -2.297 -24.797 -15.953 1 96.19 153 LYS B O 1
ATOM 3353 N N . TRP B 1 154 ? -3.537 -23.766 -14.391 1 97.75 154 TRP B N 1
ATOM 3354 C CA . TRP B 1 154 ? -2.385 -23.141 -13.742 1 97.75 154 TRP B CA 1
ATOM 3355 C C . TRP B 1 154 ? -1.864 -24.031 -12.609 1 97.75 154 TRP B C 1
ATOM 3357 O O . TRP B 1 154 ? -2.648 -24.594 -11.844 1 97.75 154 TRP B O 1
ATOM 3367 N N . VAL B 1 155 ? -0.582 -24.172 -12.594 1 97.62 155 VAL B N 1
ATOM 3368 C CA . VAL B 1 155 ? 0.084 -24.953 -11.555 1 97.62 155 VAL B CA 1
ATOM 3369 C C . VAL B 1 155 ? 1.071 -24.078 -10.805 1 97.62 155 VAL B C 1
ATOM 3371 O O . VAL B 1 155 ? 1.834 -23.312 -11.414 1 97.62 155 VAL B O 1
ATOM 3374 N N . SER B 1 156 ? 1.021 -24.094 -9.492 1 97.94 156 SER B N 1
ATOM 3375 C CA . SER B 1 156 ? 1.918 -23.312 -8.648 1 97.94 156 SER B CA 1
ATOM 3376 C C . SER B 1 156 ? 2.357 -24.094 -7.422 1 97.94 156 SER B C 1
ATOM 3378 O O . SER B 1 156 ? 1.877 -25.203 -7.184 1 97.94 156 SER B O 1
ATOM 3380 N N . PHE B 1 157 ? 3.357 -23.656 -6.754 1 97.31 157 PHE B N 1
ATOM 3381 C CA . PHE B 1 157 ? 3.762 -24.141 -5.438 1 97.31 157 PHE B CA 1
ATOM 3382 C C . PHE B 1 157 ? 3.621 -23.047 -4.395 1 97.31 157 PHE B C 1
ATOM 3384 O O . PHE B 1 157 ? 4.336 -22.031 -4.445 1 97.31 157 PHE B O 1
ATOM 3391 N N . HIS B 1 158 ? 2.754 -23.281 -3.387 1 94.5 158 HIS B N 1
ATOM 3392 C CA . HIS B 1 158 ? 2.426 -22.219 -2.453 1 94.5 158 HIS B CA 1
ATOM 3393 C C . HIS B 1 158 ? 1.992 -20.953 -3.191 1 94.5 158 HIS B C 1
ATOM 3395 O O . HIS B 1 158 ? 2.57 -19.875 -2.992 1 94.5 158 HIS B O 1
ATOM 3401 N N . GLY B 1 159 ? 0.883 -21.078 -3.871 1 96.75 159 GLY B N 1
ATOM 3402 C CA . GLY B 1 159 ? 0.531 -20.156 -4.949 1 96.75 159 GLY B CA 1
ATOM 3403 C C . GLY B 1 159 ? -0.237 -18.938 -4.473 1 96.75 159 GLY B C 1
ATOM 3404 O O . GLY B 1 159 ? -0.573 -18.062 -5.266 1 96.75 159 GLY B O 1
ATOM 3405 N N . SER B 1 160 ? -0.479 -18.75 -3.201 1 96.69 160 SER B N 1
ATOM 3406 C CA . SER B 1 160 ? -1.275 -17.625 -2.707 1 96.69 160 SER B CA 1
ATOM 3407 C C . SER B 1 160 ? -0.658 -16.297 -3.107 1 96.69 160 SER B C 1
ATOM 3409 O O . SER B 1 160 ? -1.355 -15.406 -3.6 1 96.69 160 SER B O 1
ATOM 3411 N N . SER B 1 161 ? 0.622 -16.188 -2.949 1 96.81 161 SER B N 1
ATOM 3412 C CA . SER B 1 161 ? 1.298 -14.953 -3.307 1 96.81 161 SER B CA 1
ATOM 3413 C C . SER B 1 161 ? 1.338 -14.758 -4.816 1 96.81 161 SER B C 1
ATOM 3415 O O . SER B 1 161 ? 1.109 -13.656 -5.312 1 96.81 161 SER B O 1
ATOM 3417 N N . ASP B 1 162 ? 1.603 -15.828 -5.484 1 98 162 ASP B N 1
ATOM 3418 C CA . ASP B 1 162 ? 1.643 -15.742 -6.941 1 98 162 ASP B CA 1
ATOM 3419 C C . ASP B 1 162 ? 0.333 -15.188 -7.496 1 98 162 ASP B C 1
ATOM 3421 O O . ASP B 1 162 ? 0.336 -14.203 -8.234 1 98 162 ASP B O 1
ATOM 3425 N N . PHE B 1 163 ? -0.725 -15.805 -7.113 1 98.31 163 PHE B N 1
ATOM 3426 C CA . PHE B 1 163 ? -2.029 -15.406 -7.629 1 98.31 163 PHE B CA 1
ATOM 3427 C C . PHE B 1 163 ? -2.445 -14.055 -7.066 1 98.31 163 PHE B C 1
ATOM 3429 O O . PHE B 1 163 ? -3.125 -13.273 -7.738 1 98.31 163 PHE B O 1
ATOM 3436 N N . GLY B 1 164 ? -2.053 -13.789 -5.805 1 98.19 164 GLY B N 1
ATOM 3437 C CA . GLY B 1 164 ? -2.312 -12.461 -5.258 1 98.19 164 GLY B CA 1
ATOM 3438 C C . GLY B 1 164 ? -1.746 -11.344 -6.109 1 98.19 164 GLY B C 1
ATOM 3439 O O . GLY B 1 164 ? -2.463 -10.406 -6.469 1 98.19 164 GLY B O 1
ATOM 3440 N N . TYR B 1 165 ? -0.466 -11.422 -6.465 1 98.31 165 TYR B N 1
ATOM 3441 C CA . TYR B 1 165 ? 0.178 -10.406 -7.285 1 98.31 165 TYR B CA 1
ATOM 3442 C C . TYR B 1 165 ? -0.464 -10.328 -8.664 1 98.31 165 TYR B C 1
ATOM 3444 O O . TYR B 1 165 ? -0.671 -9.234 -9.203 1 98.31 165 TYR B O 1
ATOM 3452 N N . LEU B 1 166 ? -0.822 -11.484 -9.242 1 98.19 166 LEU B N 1
ATOM 3453 C CA . LEU B 1 166 ? -1.393 -11.484 -10.578 1 98.19 166 LEU B CA 1
ATOM 3454 C C . LEU B 1 166 ? -2.795 -10.883 -10.578 1 98.19 166 LEU B C 1
ATOM 3456 O O . LEU B 1 166 ? -3.182 -10.188 -11.516 1 98.19 166 LEU B O 1
ATOM 3460 N N . LEU B 1 167 ? -3.57 -11.203 -9.547 1 98.12 167 LEU B N 1
ATOM 3461 C CA . LEU B 1 167 ? -4.91 -10.633 -9.453 1 98.12 167 LEU B CA 1
ATOM 3462 C C . LEU B 1 167 ? -4.844 -9.117 -9.297 1 98.12 167 LEU B C 1
ATOM 3464 O O . LEU B 1 167 ? -5.648 -8.391 -9.883 1 98.12 167 LEU B O 1
ATOM 3468 N N . LYS B 1 168 ? -3.912 -8.68 -8.453 1 97.19 168 LYS B N 1
ATOM 3469 C CA . LYS B 1 168 ? -3.703 -7.238 -8.328 1 97.19 168 LYS B CA 1
ATOM 3470 C C . LYS B 1 168 ? -3.406 -6.605 -9.68 1 97.19 168 LYS B C 1
ATOM 3472 O O . LYS B 1 168 ? -3.967 -5.559 -10.023 1 97.19 168 LYS B O 1
ATOM 3477 N N . VAL B 1 169 ? -2.586 -7.266 -10.453 1 96.81 169 VAL B N 1
ATOM 3478 C CA . VAL B 1 169 ? -2.189 -6.766 -11.766 1 96.81 169 VAL B CA 1
ATOM 3479 C C . VAL B 1 169 ? -3.391 -6.785 -12.711 1 96.81 169 VAL B C 1
ATOM 3481 O O . VAL B 1 169 ? -3.625 -5.82 -13.445 1 96.81 169 VAL B O 1
ATOM 3484 N N . LEU B 1 170 ? -4.145 -7.848 -12.68 1 96.44 170 LEU B N 1
ATOM 3485 C CA . LEU B 1 170 ? -5.266 -8.062 -13.586 1 96.44 170 LEU B CA 1
ATOM 3486 C C . LEU B 1 170 ? -6.395 -7.082 -13.297 1 96.44 170 LEU B C 1
ATOM 3488 O O . LEU B 1 170 ? -7.043 -6.582 -14.227 1 96.44 170 LEU B O 1
ATOM 3492 N N . THR B 1 171 ? -6.598 -6.797 -12.07 1 94.94 171 THR B N 1
ATOM 3493 C CA . THR B 1 171 ? -7.754 -5.992 -11.695 1 94.94 171 THR B CA 1
ATOM 3494 C C . THR B 1 171 ? -7.367 -4.523 -11.555 1 94.94 171 THR B C 1
ATOM 3496 O O . THR B 1 171 ? -8.234 -3.65 -11.477 1 94.94 171 THR B O 1
ATOM 3499 N N . CYS B 1 172 ? -6.027 -4.23 -11.508 1 92.19 172 CYS B N 1
ATOM 3500 C CA . CYS B 1 172 ? -5.531 -2.879 -11.273 1 92.19 172 CYS B CA 1
ATOM 3501 C C . CYS B 1 172 ? -6.148 -2.273 -10.023 1 92.19 172 CYS B C 1
ATOM 3503 O O . CYS B 1 172 ? -6.57 -1.115 -10.031 1 92.19 172 CYS B O 1
ATOM 3505 N N . ALA B 1 173 ? -6.301 -3.09 -9.039 1 91.56 173 ALA B N 1
ATOM 3506 C CA . ALA B 1 173 ? -6.91 -2.707 -7.766 1 91.56 173 ALA B CA 1
ATOM 3507 C C . ALA B 1 173 ? -6.301 -3.492 -6.605 1 91.56 173 ALA B C 1
ATOM 3509 O O . ALA B 1 173 ? -5.699 -4.547 -6.812 1 91.56 173 ALA B O 1
ATOM 3510 N N . PRO B 1 174 ? -6.391 -2.922 -5.379 1 93 174 PRO B N 1
ATOM 3511 C CA . PRO B 1 174 ? -5.988 -3.721 -4.223 1 93 174 PRO B CA 1
ATOM 3512 C C . PRO B 1 174 ? -6.762 -5.031 -4.109 1 93 174 PRO B C 1
ATOM 3514 O O . PRO B 1 174 ? -7.863 -5.152 -4.652 1 93 174 PRO B O 1
ATOM 3517 N N . LEU B 1 175 ? -6.156 -5.996 -3.473 1 97 175 LEU B N 1
ATOM 3518 C CA . LEU B 1 175 ? -6.852 -7.254 -3.215 1 97 175 LEU B CA 1
ATOM 3519 C C . LEU B 1 175 ? -8.094 -7.02 -2.361 1 97 175 LEU B C 1
ATOM 3521 O O . LEU B 1 175 ? -8.133 -6.086 -1.559 1 97 175 LEU B O 1
ATOM 3525 N N . PRO B 1 176 ? -9.086 -7.902 -2.521 1 95.69 176 PRO B N 1
ATOM 3526 C CA . PRO B 1 176 ? -10.328 -7.746 -1.762 1 95.69 176 PRO B CA 1
ATOM 3527 C C . PRO B 1 176 ? -10.117 -7.875 -0.254 1 95.69 176 PRO B C 1
ATOM 3529 O O . PRO B 1 176 ? -9.219 -8.594 0.188 1 95.69 176 PRO B O 1
ATOM 3532 N N . ALA B 1 177 ? -10.992 -7.242 0.489 1 92.12 177 ALA B N 1
ATOM 3533 C CA . ALA B 1 177 ? -10.938 -7.293 1.947 1 92.12 177 ALA B CA 1
ATOM 3534 C C . ALA B 1 177 ? -11.273 -8.688 2.463 1 92.12 177 ALA B C 1
ATOM 3536 O O . ALA B 1 177 ? -10.68 -9.156 3.439 1 92.12 177 ALA B O 1
ATOM 3537 N N . GLU B 1 178 ? -12.172 -9.297 1.745 1 92.69 178 GLU B N 1
ATOM 3538 C CA . GLU B 1 178 ? -12.633 -10.609 2.186 1 92.69 178 GLU B CA 1
ATOM 3539 C C . GLU B 1 178 ? -11.984 -11.719 1.373 1 92.69 178 GLU B C 1
ATOM 3541 O O . GLU B 1 178 ? -11.953 -11.664 0.142 1 92.69 178 GLU B O 1
ATOM 3546 N N . GLU B 1 179 ? -11.586 -12.719 2.055 1 94.75 179 GLU B N 1
ATOM 3547 C CA . GLU B 1 179 ? -10.945 -13.867 1.421 1 94.75 179 GLU B CA 1
ATOM 3548 C C . GLU B 1 179 ? -11.875 -14.516 0.399 1 94.75 179 GLU B C 1
ATOM 3550 O O . GLU B 1 179 ? -11.43 -14.953 -0.665 1 94.75 179 GLU B O 1
ATOM 3555 N N . ASP B 1 180 ? -13.172 -14.578 0.688 1 95 180 ASP B N 1
ATOM 3556 C CA . ASP B 1 180 ? -14.133 -15.203 -0.225 1 95 180 ASP B CA 1
ATOM 3557 C C . ASP B 1 180 ? -14.164 -14.469 -1.564 1 95 180 ASP B C 1
ATOM 3559 O O . ASP B 1 180 ? -14.25 -15.102 -2.621 1 95 180 ASP B O 1
ATOM 3563 N N . THR B 1 181 ? -14.125 -13.172 -1.486 1 95.94 181 THR B N 1
ATOM 3564 C CA . THR B 1 181 ? -14.133 -12.383 -2.713 1 95.94 181 THR B CA 1
ATOM 3565 C C . THR B 1 181 ? -12.844 -12.602 -3.506 1 95.94 181 THR B C 1
ATOM 3567 O O . THR B 1 181 ? -12.859 -12.602 -4.738 1 95.94 181 THR B O 1
ATOM 3570 N N . PHE B 1 182 ? -11.781 -12.781 -2.729 1 97.25 182 PHE B N 1
ATOM 3571 C CA . PHE B 1 182 ? -10.516 -13.133 -3.365 1 97.25 182 PHE B CA 1
ATOM 3572 C C . PHE B 1 182 ? -10.656 -14.422 -4.164 1 97.25 182 PHE B C 1
ATOM 3574 O O . PHE B 1 182 ? -10.242 -14.492 -5.32 1 97.25 182 PHE B O 1
ATOM 3581 N N . PHE B 1 183 ? -11.25 -15.422 -3.639 1 97.12 183 PHE B N 1
ATOM 3582 C CA . PHE B 1 183 ? -11.398 -16.703 -4.305 1 97.12 183 PHE B CA 1
ATOM 3583 C C . PHE B 1 183 ? -12.367 -16.594 -5.477 1 97.12 183 PHE B C 1
ATOM 3585 O O . PHE B 1 183 ? -12.203 -17.281 -6.492 1 97.12 183 PHE B O 1
ATOM 3592 N N . ASP B 1 184 ? -13.359 -15.75 -5.324 1 97.19 184 ASP B N 1
ATOM 3593 C CA . ASP B 1 184 ? -14.242 -15.508 -6.465 1 97.19 184 ASP B CA 1
ATOM 3594 C C . ASP B 1 184 ? -13.461 -14.977 -7.664 1 97.19 184 ASP B C 1
ATOM 3596 O O . ASP B 1 184 ? -13.656 -15.438 -8.789 1 97.19 184 ASP B O 1
ATOM 3600 N N . LEU B 1 185 ? -12.594 -14.039 -7.355 1 97.44 185 LEU B N 1
ATOM 3601 C CA . LEU B 1 185 ? -11.758 -13.492 -8.414 1 97.44 185 LEU B CA 1
ATOM 3602 C C . LEU B 1 185 ? -10.82 -14.555 -8.977 1 97.44 185 LEU B C 1
ATOM 3604 O O . LEU B 1 185 ? -10.641 -14.664 -10.188 1 97.44 185 LEU B O 1
ATOM 3608 N N . LEU B 1 186 ? -10.234 -15.289 -8.047 1 97.5 186 LEU B N 1
ATOM 3609 C CA . LEU B 1 186 ? -9.336 -16.359 -8.461 1 97.5 186 LEU B CA 1
ATOM 3610 C C . LEU B 1 186 ? -10.039 -17.312 -9.422 1 97.5 186 LEU B C 1
ATOM 3612 O O . LEU B 1 186 ? -9.516 -17.625 -10.492 1 97.5 186 LEU B O 1
ATOM 3616 N N . HIS B 1 187 ? -11.219 -17.719 -9.109 1 97.06 187 HIS B N 1
ATOM 3617 C CA . HIS B 1 187 ? -11.961 -18.688 -9.906 1 97.06 187 HIS B CA 1
ATOM 3618 C C . HIS B 1 187 ? -12.43 -18.078 -11.219 1 97.06 187 HIS B C 1
ATOM 3620 O O . HIS B 1 187 ? -12.555 -18.797 -12.227 1 97.06 187 HIS B O 1
ATOM 3626 N N . THR B 1 188 ? -12.625 -16.828 -11.156 1 97.44 188 THR B N 1
ATOM 3627 C CA . THR B 1 188 ? -13.047 -16.125 -12.375 1 97.44 188 THR B CA 1
ATOM 3628 C C . THR B 1 188 ? -11.891 -16 -13.359 1 97.44 188 THR B C 1
ATOM 3630 O O . THR B 1 188 ? -12.008 -16.391 -14.523 1 97.44 188 THR B O 1
ATOM 3633 N N . TYR B 1 189 ? -10.758 -15.547 -12.93 1 97.75 189 TYR B N 1
ATOM 3634 C CA . TYR B 1 189 ? -9.633 -15.25 -13.812 1 97.75 189 TYR B CA 1
ATOM 3635 C C . TYR B 1 189 ? -8.797 -16.5 -14.07 1 97.75 189 TYR B C 1
ATOM 3637 O O . TYR B 1 189 ? -8.164 -16.625 -15.117 1 97.75 189 TYR B O 1
ATOM 3645 N N . PHE B 1 190 ? -8.781 -17.344 -13.086 1 97.81 190 PHE B N 1
ATOM 3646 C CA . PHE B 1 190 ? -8.055 -18.594 -13.164 1 97.81 190 PHE B CA 1
ATOM 3647 C C . PHE B 1 190 ? -8.945 -19.766 -12.781 1 97.81 190 PHE B C 1
ATOM 3649 O O . PHE B 1 190 ? -8.781 -20.375 -11.719 1 97.81 190 PHE B O 1
ATOM 3656 N N . PRO B 1 191 ? -9.742 -20.234 -13.656 1 96.12 191 PRO B N 1
ATOM 3657 C CA . PRO B 1 191 ? -10.781 -21.203 -13.312 1 96.12 191 PRO B CA 1
ATOM 3658 C C . PRO B 1 191 ? -10.211 -22.562 -12.922 1 96.12 191 PRO B C 1
ATOM 3660 O O . PRO B 1 191 ? -10.867 -23.344 -12.219 1 96.12 191 PRO B O 1
ATOM 3663 N N . ALA B 1 192 ? -9.039 -22.906 -13.398 1 95.31 192 ALA B N 1
ATOM 3664 C CA . ALA B 1 192 ? -8.398 -24.172 -13.047 1 95.31 192 ALA B CA 1
ATOM 3665 C C . ALA B 1 192 ? -6.992 -23.938 -12.508 1 95.31 192 ALA B C 1
ATOM 3667 O O . ALA B 1 192 ? -6.082 -23.578 -13.25 1 95.31 192 ALA B O 1
ATOM 3668 N N . THR B 1 193 ? -6.852 -24.141 -11.195 1 97 193 THR B N 1
ATOM 3669 C CA . THR B 1 193 ? -5.562 -23.906 -10.547 1 97 193 THR B CA 1
ATOM 3670 C C . THR B 1 193 ? -5.211 -25.078 -9.625 1 97 193 THR B C 1
ATOM 3672 O O . THR B 1 193 ? -6.086 -25.641 -8.969 1 97 193 THR B O 1
ATOM 3675 N N . TYR B 1 194 ? -3.963 -25.469 -9.602 1 96.62 194 TYR B N 1
ATOM 3676 C CA . TYR B 1 194 ? -3.463 -26.531 -8.734 1 96.62 194 TYR B CA 1
ATOM 3677 C C . TYR B 1 194 ? -2.238 -26.062 -7.957 1 96.62 194 TYR B C 1
ATOM 3679 O O . TYR B 1 194 ? -1.254 -25.625 -8.547 1 96.62 194 TYR B O 1
ATOM 3687 N N . ASP B 1 195 ? -2.322 -26.141 -6.676 1 97.19 195 ASP B N 1
ATOM 3688 C CA . ASP B 1 195 ? -1.225 -25.797 -5.777 1 97.19 195 ASP B CA 1
ATOM 3689 C C . ASP B 1 195 ? -0.559 -27.062 -5.223 1 97.19 195 ASP B C 1
ATOM 3691 O O . ASP B 1 195 ? -1.145 -27.766 -4.398 1 97.19 195 ASP B O 1
ATOM 3695 N N . LEU B 1 196 ? 0.695 -27.219 -5.562 1 96.44 196 LEU B N 1
ATOM 3696 C CA . LEU B 1 196 ? 1.414 -28.438 -5.203 1 96.44 196 LEU B CA 1
ATOM 3697 C C . LEU B 1 196 ? 1.505 -28.578 -3.689 1 96.44 196 LEU B C 1
ATOM 3699 O O . LEU B 1 196 ? 1.476 -29.703 -3.17 1 96.44 196 LEU B O 1
ATOM 3703 N N . LYS B 1 197 ? 1.706 -27.453 -3.064 1 95.62 197 LYS B N 1
ATOM 3704 C CA . LYS B 1 197 ? 1.831 -27.516 -1.612 1 95.62 197 LYS B CA 1
ATOM 3705 C C . LYS B 1 197 ? 0.532 -28 -0.971 1 95.62 197 LYS B C 1
ATOM 3707 O O . LYS B 1 197 ? 0.556 -28.781 -0.019 1 95.62 197 LYS B O 1
ATOM 3712 N N . HIS B 1 198 ? -0.564 -27.578 -1.45 1 94.31 198 HIS B N 1
ATOM 3713 C CA . HIS B 1 198 ? -1.859 -28.047 -0.981 1 94.31 198 HIS B CA 1
ATOM 3714 C C . HIS B 1 198 ? -2.053 -29.531 -1.305 1 94.31 198 HIS B C 1
ATOM 3716 O O . HIS B 1 198 ? -2.486 -30.297 -0.449 1 94.31 198 HIS B O 1
ATOM 3722 N N . MET B 1 199 ? -1.754 -29.953 -2.514 1 94 199 MET B N 1
ATOM 3723 C CA . MET B 1 199 ? -1.866 -31.344 -2.939 1 94 199 MET B CA 1
ATOM 3724 C C . MET B 1 199 ? -0.986 -32.25 -2.084 1 94 199 MET B C 1
ATOM 3726 O O . MET B 1 199 ? -1.403 -33.344 -1.695 1 94 199 MET B O 1
ATOM 3730 N N . GLY B 1 200 ? 0.197 -31.75 -1.801 1 92.69 200 GLY B N 1
ATOM 3731 C CA . GLY B 1 200 ? 1.176 -32.531 -1.063 1 92.69 200 GLY B CA 1
ATOM 3732 C C . GLY B 1 200 ? 0.74 -32.844 0.355 1 92.69 200 GLY B C 1
ATOM 3733 O O . GLY B 1 200 ? 1.216 -33.812 0.954 1 92.69 200 GLY B O 1
ATOM 3734 N N . MET B 1 201 ? -0.113 -32.031 0.902 1 90.38 201 MET B N 1
ATOM 3735 C CA . MET B 1 201 ? -0.587 -32.219 2.268 1 90.38 201 MET B CA 1
ATOM 3736 C C . MET B 1 201 ? -1.256 -33.594 2.414 1 90.38 201 MET B C 1
ATOM 3738 O O . MET B 1 201 ? -1.124 -34.25 3.449 1 90.38 201 MET B O 1
ATOM 3742 N N . ASP B 1 202 ? -1.919 -34.062 1.428 1 91.56 202 ASP B N 1
ATOM 3743 C CA . ASP B 1 202 ? -2.631 -35.312 1.454 1 91.56 202 ASP B CA 1
ATOM 3744 C C . ASP B 1 202 ? -1.656 -36.5 1.44 1 91.56 202 ASP B C 1
ATOM 3746 O O . ASP B 1 202 ? -2.041 -37.625 1.731 1 91.56 202 ASP B O 1
ATOM 3750 N N . PHE B 1 203 ? -0.45 -36.25 1.167 1 92 203 PHE B N 1
ATOM 3751 C CA . PHE B 1 203 ? 0.52 -37.344 1.033 1 92 203 PHE B CA 1
ATOM 3752 C C . PHE B 1 203 ? 1.69 -37.156 1.989 1 92 203 PHE B C 1
ATOM 3754 O O . PHE B 1 203 ? 2.773 -37.688 1.776 1 92 203 PHE B O 1
ATOM 3761 N N . ASP B 1 204 ? 1.538 -36.219 2.93 1 88.81 204 ASP B N 1
ATOM 3762 C CA . ASP B 1 204 ? 2.486 -35.938 4.008 1 88.81 204 ASP B CA 1
ATOM 3763 C C . ASP B 1 204 ? 3.809 -35.406 3.455 1 88.81 204 ASP B C 1
ATOM 3765 O O . ASP B 1 204 ? 4.883 -35.812 3.928 1 88.81 204 ASP B O 1
ATOM 3769 N N . LYS B 1 205 ? 3.738 -34.812 2.385 1 84.62 205 LYS B N 1
ATOM 3770 C CA . LYS B 1 205 ? 4.91 -34.125 1.851 1 84.62 205 LYS B CA 1
ATOM 3771 C C . LYS B 1 205 ? 5.027 -32.719 2.418 1 84.62 20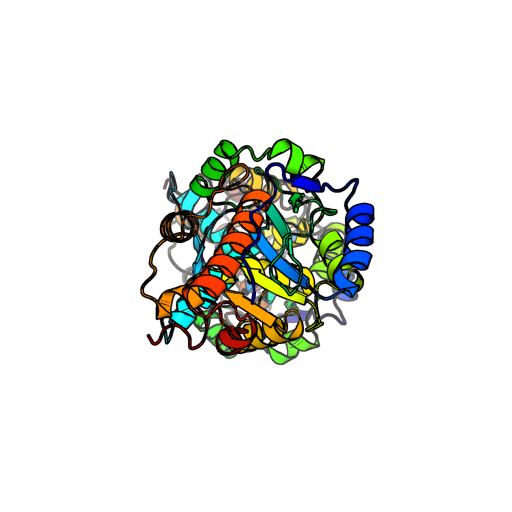5 LYS B C 1
ATOM 3773 O O . LYS B 1 205 ? 4.105 -31.922 2.289 1 84.62 205 LYS B O 1
ATOM 3778 N N . VAL B 1 206 ? 6.137 -32.594 3.195 1 79.94 206 VAL B N 1
ATOM 3779 C CA . VAL B 1 206 ? 6.34 -31.312 3.869 1 79.94 206 VAL B CA 1
ATOM 3780 C C . VAL B 1 206 ? 7.594 -30.641 3.322 1 79.94 206 VAL B C 1
ATOM 3782 O O . VAL B 1 206 ? 8.438 -31.281 2.701 1 79.94 206 VAL B O 1
ATOM 3785 N N . GLY B 1 207 ? 7.559 -29.328 3.354 1 83.5 207 GLY B N 1
ATOM 3786 C CA . GLY B 1 207 ? 8.766 -28.609 2.982 1 83.5 207 GLY B CA 1
ATOM 3787 C C . GLY B 1 207 ? 8.57 -27.719 1.77 1 83.5 207 GLY B C 1
ATOM 3788 O O . GLY B 1 207 ? 7.441 -27.391 1.398 1 83.5 207 GLY B O 1
ATOM 3789 N N . GLY B 1 208 ? 9.711 -27.25 1.243 1 91.62 208 GLY B N 1
ATOM 3790 C CA . GLY B 1 208 ? 9.719 -26.359 0.101 1 91.62 208 GLY B CA 1
ATOM 3791 C C . GLY B 1 208 ? 9.68 -27.078 -1.231 1 91.62 208 GLY B C 1
ATOM 3792 O O . GLY B 1 208 ? 9.656 -28.312 -1.272 1 91.62 208 GLY B O 1
ATOM 3793 N N . LEU B 1 209 ? 9.586 -26.328 -2.264 1 93.06 209 LEU B N 1
ATOM 3794 C CA . LEU B 1 209 ? 9.508 -26.844 -3.621 1 93.06 209 LEU B CA 1
ATOM 3795 C C . LEU B 1 209 ? 10.695 -27.75 -3.924 1 93.06 209 LEU B C 1
ATOM 3797 O O . LEU B 1 209 ? 10.523 -28.844 -4.473 1 93.06 209 LEU B O 1
ATOM 3801 N N . SER B 1 210 ? 11.898 -27.312 -3.547 1 92.12 210 SER B N 1
ATOM 3802 C CA . SER B 1 210 ? 13.109 -28.078 -3.826 1 92.12 210 SER B CA 1
ATOM 3803 C C . SER B 1 210 ? 13.078 -29.422 -3.127 1 92.12 210 SER B C 1
ATOM 3805 O O . SER B 1 210 ? 13.461 -30.438 -3.713 1 92.12 210 SER B O 1
ATOM 3807 N N . ARG B 1 211 ? 12.625 -29.453 -1.956 1 92 211 ARG B N 1
ATOM 3808 C CA . ARG B 1 211 ? 12.547 -30.703 -1.198 1 92 211 ARG B CA 1
ATOM 3809 C C . ARG B 1 211 ? 11.539 -31.656 -1.82 1 92 211 ARG B C 1
ATOM 3811 O O . ARG B 1 211 ? 11.812 -32.844 -1.95 1 92 211 ARG B O 1
ATOM 3818 N N . LEU B 1 212 ? 10.391 -31.172 -2.123 1 93.25 212 LEU B N 1
ATOM 3819 C CA . LEU B 1 212 ? 9.367 -31.984 -2.77 1 93.25 212 LEU B CA 1
ATOM 3820 C C . LEU B 1 212 ? 9.891 -32.562 -4.074 1 93.25 212 LEU B C 1
ATOM 3822 O O . LEU B 1 212 ? 9.672 -33.75 -4.363 1 93.25 212 LEU B O 1
ATOM 3826 N N . ALA B 1 213 ? 10.562 -31.734 -4.883 1 93.81 213 ALA B N 1
ATOM 3827 C CA . ALA B 1 213 ? 11.148 -32.188 -6.145 1 93.81 213 ALA B CA 1
ATOM 3828 C C . ALA B 1 213 ? 12.188 -33.281 -5.906 1 93.81 213 ALA B C 1
ATOM 3830 O O . ALA B 1 213 ? 12.211 -34.281 -6.621 1 93.81 213 ALA B O 1
ATOM 3831 N N . GLU B 1 214 ? 12.992 -33.094 -4.906 1 92.62 214 GLU B N 1
ATOM 3832 C CA . GLU B 1 214 ? 14.016 -34.094 -4.566 1 92.62 214 GLU B CA 1
ATOM 3833 C C . GLU B 1 214 ? 13.383 -35.406 -4.152 1 92.62 214 GLU B C 1
ATOM 3835 O O . GLU B 1 214 ? 13.852 -36.469 -4.559 1 92.62 214 GLU B O 1
ATOM 3840 N N . ASP B 1 215 ? 12.43 -35.344 -3.363 1 92.06 215 ASP B N 1
ATOM 3841 C CA . ASP B 1 215 ? 11.719 -36.531 -2.904 1 92.06 215 ASP B CA 1
ATOM 3842 C C . ASP B 1 215 ? 11.164 -37.344 -4.082 1 92.06 215 ASP B C 1
ATOM 3844 O O . ASP B 1 215 ? 11.078 -38.562 -4.023 1 92.06 215 ASP B O 1
ATOM 3848 N N . LEU B 1 216 ? 10.781 -36.688 -5.098 1 91.81 216 LEU B N 1
ATOM 3849 C CA . LEU B 1 216 ? 10.164 -37.344 -6.254 1 91.81 216 LEU B CA 1
ATOM 3850 C C . LEU B 1 216 ? 11.18 -37.531 -7.371 1 91.81 216 LEU B C 1
ATOM 3852 O O . LEU B 1 216 ? 10.812 -37.906 -8.484 1 91.81 216 LEU B O 1
ATOM 3856 N N . LYS B 1 217 ? 12.422 -37.156 -7.141 1 91.19 217 LYS B N 1
ATOM 3857 C CA . LYS B 1 217 ? 13.555 -37.375 -8.039 1 91.19 217 LYS B CA 1
ATOM 3858 C C . LYS B 1 217 ? 13.398 -36.531 -9.312 1 91.19 217 LYS B C 1
ATOM 3860 O O . LYS B 1 217 ? 13.578 -37.062 -10.422 1 91.19 217 LYS B O 1
ATOM 3865 N N . VAL B 1 218 ? 12.938 -35.375 -9.086 1 90.44 218 VAL B N 1
ATOM 3866 C CA . VAL B 1 218 ? 12.859 -34.406 -10.18 1 90.44 218 VAL B CA 1
ATOM 3867 C C . VAL B 1 218 ? 14.078 -33.469 -10.141 1 90.44 218 VAL B C 1
ATOM 3869 O O . VAL B 1 218 ? 14.383 -32.875 -9.102 1 90.44 218 VAL B O 1
ATOM 3872 N N . GLU B 1 219 ? 14.719 -33.344 -11.273 1 88.81 219 GLU B N 1
ATOM 3873 C CA . GLU B 1 219 ? 15.922 -32.531 -11.336 1 88.81 219 GLU B CA 1
ATOM 3874 C C . GLU B 1 219 ? 15.586 -31.094 -11.742 1 88.81 219 GLU B C 1
ATOM 3876 O O . GLU B 1 219 ? 14.75 -30.859 -12.625 1 88.81 219 GLU B O 1
ATOM 3881 N N . ARG B 1 220 ? 16.234 -30.156 -11.094 1 89.31 220 ARG B N 1
ATOM 3882 C CA . ARG B 1 220 ? 16.047 -28.75 -11.406 1 89.31 220 ARG B CA 1
ATOM 3883 C C . ARG B 1 220 ? 16.859 -28.344 -12.625 1 89.31 220 ARG B C 1
ATOM 3885 O O . ARG B 1 220 ? 18 -28.781 -12.789 1 89.31 220 ARG B O 1
ATOM 3892 N N . ILE B 1 221 ? 16.266 -27.625 -13.453 1 85.88 221 ILE B N 1
ATOM 3893 C CA . ILE B 1 221 ? 16.953 -26.953 -14.555 1 85.88 221 ILE B CA 1
ATOM 3894 C C . ILE B 1 221 ? 16.969 -25.453 -14.305 1 85.88 221 ILE B C 1
ATOM 3896 O O . ILE B 1 221 ? 15.93 -24.844 -14.047 1 85.88 221 ILE B O 1
ATOM 3900 N N . GLY B 1 222 ? 18.234 -24.859 -14.352 1 86.06 222 GLY B N 1
ATOM 3901 C CA . GLY B 1 222 ? 18.359 -23.422 -14.102 1 86.06 222 GLY B CA 1
ATOM 3902 C C . GLY B 1 222 ? 18.672 -23.094 -12.656 1 86.06 222 GLY B C 1
ATOM 3903 O O . GLY B 1 222 ? 18.969 -23.984 -11.859 1 86.06 222 GLY B O 1
ATOM 3904 N N . THR B 1 223 ? 18.594 -21.766 -12.367 1 85.62 223 THR B N 1
ATOM 3905 C CA . THR B 1 223 ? 19.031 -21.281 -11.062 1 85.62 223 THR B CA 1
ATOM 3906 C C . THR B 1 223 ? 17.828 -21.109 -10.125 1 85.62 223 THR B C 1
ATOM 3908 O O . THR B 1 223 ? 16.797 -20.547 -10.523 1 85.62 223 THR B O 1
ATOM 3911 N N . MET B 1 224 ? 18.078 -21.562 -8.867 1 85.5 224 MET B N 1
ATOM 3912 C CA . MET B 1 224 ? 17.062 -21.391 -7.82 1 85.5 224 MET B CA 1
ATOM 3913 C C . MET B 1 224 ? 16.797 -19.906 -7.57 1 85.5 224 MET B C 1
ATOM 3915 O O . MET B 1 224 ? 17.734 -19.094 -7.551 1 85.5 224 MET B O 1
ATOM 3919 N N . HIS B 1 225 ? 15.508 -19.578 -7.387 1 86.56 225 HIS B N 1
ATOM 3920 C CA . HIS B 1 225 ? 15.039 -18.219 -7.098 1 86.56 225 HIS B CA 1
ATOM 3921 C C . HIS B 1 225 ? 15.039 -17.359 -8.359 1 86.56 225 HIS B C 1
ATOM 3923 O O . HIS B 1 225 ? 14.953 -16.125 -8.273 1 86.56 225 HIS B O 1
ATOM 3929 N N . GLN B 1 226 ? 15.195 -17.922 -9.414 1 89.25 226 GLN B N 1
ATOM 3930 C CA . GLN B 1 226 ? 14.742 -17.344 -10.672 1 89.25 226 GLN B CA 1
ATOM 3931 C C . GLN B 1 226 ? 13.398 -17.922 -11.094 1 89.25 226 GLN B C 1
ATOM 3933 O O . GLN B 1 226 ? 13.211 -19.141 -11.094 1 89.25 226 GLN B O 1
ATOM 3938 N N . ALA B 1 227 ? 12.523 -17.094 -11.43 1 95.31 227 ALA B N 1
ATOM 3939 C CA . ALA B 1 227 ? 11.117 -17.484 -11.562 1 95.31 227 ALA B CA 1
ATOM 3940 C C . ALA B 1 227 ? 10.938 -18.531 -12.664 1 95.31 227 ALA B C 1
ATOM 3942 O O . ALA B 1 227 ? 10.125 -19.453 -12.523 1 95.31 227 ALA B O 1
ATOM 3943 N N . GLY B 1 228 ? 11.703 -18.391 -13.742 1 94.25 228 GLY B N 1
ATOM 3944 C CA . GLY B 1 228 ? 11.586 -19.375 -14.82 1 94.25 228 GLY B CA 1
ATOM 3945 C C . GLY B 1 228 ? 11.992 -20.766 -14.398 1 94.25 228 GLY B C 1
ATOM 3946 O O . GLY B 1 228 ? 11.289 -21.734 -14.688 1 94.25 228 GLY B O 1
ATOM 3947 N N . SER B 1 229 ? 13.117 -20.844 -13.797 1 93.25 229 SER B N 1
ATOM 3948 C CA . SER B 1 229 ? 13.602 -22.125 -13.297 1 93.25 229 SER B CA 1
ATOM 3949 C C . SER B 1 229 ? 12.625 -22.734 -12.297 1 93.25 229 SER B C 1
ATOM 3951 O O . SER B 1 229 ? 12.305 -23.922 -12.375 1 93.25 229 SER B O 1
ATOM 3953 N N . ASP B 1 230 ? 12.18 -21.906 -11.375 1 95.19 230 ASP B N 1
ATOM 3954 C CA . ASP B 1 230 ? 11.25 -22.375 -10.352 1 95.19 230 ASP B CA 1
ATOM 3955 C C . ASP B 1 230 ? 9.93 -22.828 -10.977 1 95.19 230 ASP B C 1
ATOM 3957 O O . ASP B 1 230 ? 9.32 -23.797 -10.516 1 95.19 230 ASP B O 1
ATOM 3961 N N . ALA B 1 231 ? 9.477 -22.141 -12 1 96.44 231 ALA B N 1
ATOM 3962 C CA . ALA B 1 231 ? 8.258 -22.531 -12.703 1 96.44 231 ALA B CA 1
ATOM 3963 C C . ALA B 1 231 ? 8.422 -23.891 -13.367 1 96.44 231 ALA B C 1
ATOM 3965 O O . ALA B 1 231 ? 7.523 -24.734 -13.289 1 96.44 231 ALA B O 1
ATOM 3966 N N . LEU B 1 232 ? 9.523 -24.078 -13.992 1 93.38 232 LEU B N 1
ATOM 3967 C CA . LEU B 1 232 ? 9.82 -25.344 -14.656 1 93.38 232 LEU B CA 1
ATOM 3968 C C . LEU B 1 232 ? 9.844 -26.484 -13.641 1 93.38 232 LEU B C 1
ATOM 3970 O O . LEU B 1 232 ? 9.266 -27.547 -13.891 1 93.38 232 LEU B O 1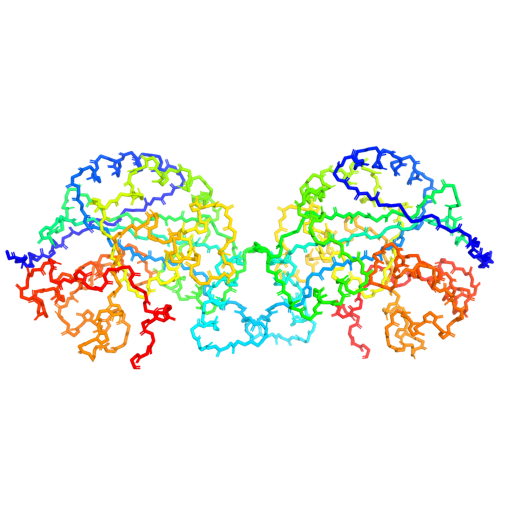
ATOM 3974 N N . LEU B 1 233 ? 10.484 -26.25 -12.578 1 93.56 233 LEU B N 1
ATOM 3975 C CA . LEU B 1 233 ? 10.539 -27.25 -11.523 1 93.56 233 LEU B CA 1
ATOM 3976 C C . LEU B 1 233 ? 9.148 -27.562 -10.992 1 93.56 233 LEU B C 1
ATOM 3978 O O . LEU B 1 233 ? 8.828 -28.719 -10.703 1 93.56 233 LEU B O 1
ATOM 3982 N N . THR B 1 234 ? 8.367 -26.531 -10.805 1 95.94 234 THR B N 1
ATOM 3983 C CA . THR B 1 234 ? 7 -26.672 -10.336 1 95.94 234 THR B CA 1
ATOM 3984 C C . THR B 1 234 ? 6.203 -27.594 -11.258 1 95.94 234 THR B C 1
ATOM 3986 O O . THR B 1 234 ? 5.539 -28.531 -10.797 1 95.94 234 THR B O 1
ATOM 3989 N N . ALA B 1 235 ? 6.289 -27.406 -12.547 1 93.88 235 ALA B N 1
ATOM 3990 C CA . ALA B 1 235 ? 5.547 -28.203 -13.508 1 93.88 235 ALA B CA 1
ATOM 3991 C C . ALA B 1 235 ? 6.035 -29.656 -13.5 1 93.88 235 ALA B C 1
ATOM 3993 O O . ALA B 1 235 ? 5.23 -30.594 -13.461 1 93.88 235 ALA B O 1
ATOM 3994 N N . ALA B 1 236 ? 7.309 -29.797 -13.555 1 91.56 236 ALA B N 1
ATOM 3995 C CA . ALA B 1 236 ? 7.871 -31.141 -13.562 1 91.56 236 ALA B CA 1
ATOM 3996 C C . ALA B 1 236 ? 7.465 -31.922 -12.312 1 91.56 236 ALA B C 1
ATOM 3998 O O . ALA B 1 236 ? 7.117 -33.094 -12.398 1 91.56 236 ALA B O 1
ATOM 3999 N N . THR B 1 237 ? 7.516 -31.234 -11.227 1 93.75 237 THR B N 1
ATOM 4000 C CA . THR B 1 237 ? 7.148 -31.859 -9.969 1 93.75 237 THR B CA 1
ATOM 4001 C C . THR B 1 237 ? 5.656 -32.188 -9.945 1 93.75 237 THR B C 1
ATOM 4003 O O . THR B 1 237 ? 5.258 -33.25 -9.445 1 93.75 237 THR B O 1
ATOM 4006 N N . PHE B 1 238 ? 4.84 -31.375 -10.453 1 95.56 238 PHE B N 1
ATOM 4007 C CA . PHE B 1 238 ? 3.402 -31.609 -10.539 1 95.56 238 PHE B CA 1
ATOM 4008 C C . PHE B 1 238 ? 3.105 -32.906 -11.305 1 95.56 238 PHE B C 1
ATOM 4010 O O . PHE B 1 238 ? 2.369 -33.75 -10.828 1 95.56 238 PHE B O 1
ATOM 4017 N N . PHE B 1 239 ? 3.65 -33.031 -12.43 1 93.25 239 PHE B N 1
ATOM 4018 C CA . PHE B 1 239 ? 3.35 -34.188 -13.273 1 93.25 239 PHE B CA 1
ATOM 4019 C C . PHE B 1 239 ? 3.936 -35.469 -12.68 1 93.25 239 PHE B C 1
ATOM 4021 O O . PHE B 1 239 ? 3.359 -36.531 -12.82 1 93.25 239 PHE B O 1
ATOM 4028 N N . LYS B 1 240 ? 5.07 -35.281 -11.977 1 92.19 240 LYS B N 1
ATOM 4029 C CA . LYS B 1 240 ? 5.602 -36.438 -11.258 1 92.19 240 LYS B CA 1
ATOM 4030 C C . LYS B 1 240 ? 4.664 -36.875 -10.125 1 92.19 240 LYS B C 1
ATOM 4032 O O . LYS B 1 240 ? 4.508 -38.062 -9.859 1 92.19 240 LYS B O 1
ATOM 4037 N N . MET B 1 241 ? 4.117 -35.906 -9.438 1 93.62 241 MET B N 1
ATOM 4038 C CA . MET B 1 241 ? 3.127 -36.188 -8.414 1 93.62 241 MET B CA 1
ATOM 4039 C C . MET B 1 241 ? 1.927 -36.938 -9.008 1 93.62 241 MET B C 1
ATOM 4041 O O . MET B 1 241 ? 1.425 -37.906 -8.422 1 93.62 241 MET B O 1
ATOM 4045 N N . VAL B 1 242 ? 1.461 -36.469 -10.148 1 93.25 242 VAL B N 1
ATOM 4046 C CA . VAL B 1 242 ? 0.334 -37.094 -10.828 1 93.25 242 VAL B CA 1
ATOM 4047 C C . VAL B 1 242 ? 0.674 -38.562 -11.156 1 93.25 242 VAL B C 1
ATOM 4049 O O . VAL B 1 242 ? -0.142 -39.438 -10.938 1 93.25 242 VAL B O 1
ATOM 4052 N N . GLU B 1 243 ? 1.867 -38.781 -11.625 1 91 243 GLU B N 1
ATOM 4053 C CA . GLU B 1 243 ? 2.326 -40.125 -11.969 1 91 243 GLU B CA 1
ATOM 4054 C C . GLU B 1 243 ? 2.365 -41.031 -10.742 1 91 243 GLU B C 1
ATOM 4056 O O . GLU B 1 243 ? 1.898 -42.156 -10.789 1 91 243 GLU B O 1
ATOM 4061 N N . PHE B 1 244 ? 2.836 -40.5 -9.688 1 91.12 244 PHE B N 1
ATOM 4062 C CA . PHE B 1 244 ? 3.133 -41.312 -8.516 1 91.12 244 PHE B CA 1
ATOM 4063 C C . PHE B 1 244 ? 1.892 -41.469 -7.645 1 91.12 244 PHE B C 1
ATOM 4065 O O . PHE B 1 244 ? 1.646 -42.562 -7.109 1 91.12 244 PHE B O 1
ATOM 4072 N N . PHE B 1 245 ? 1.132 -40.438 -7.512 1 92.88 245 PHE B N 1
ATOM 4073 C CA . PHE B 1 245 ? 0.08 -40.469 -6.5 1 92.88 245 PHE B CA 1
ATOM 4074 C C . PHE B 1 245 ? -1.293 -40.562 -7.152 1 92.88 245 PHE B C 1
ATOM 4076 O O . PHE B 1 245 ? -2.273 -40.906 -6.484 1 92.88 245 PHE B O 1
ATOM 4083 N N . PHE B 1 246 ? -1.39 -40.375 -8.422 1 92.94 246 PHE B N 1
ATOM 4084 C CA . PHE B 1 246 ? -2.709 -40.281 -9.039 1 92.94 246 PHE B CA 1
ATOM 4085 C C . PHE B 1 246 ? -2.773 -41.188 -10.273 1 92.94 246 PHE B C 1
ATOM 4087 O O . PHE B 1 246 ? -3.453 -40.844 -11.25 1 92.94 246 PHE B O 1
ATOM 4094 N N . GLU B 1 247 ? -2.002 -42.188 -10.344 1 90.25 247 GLU B N 1
ATOM 4095 C CA . GLU B 1 247 ? -2.018 -43.219 -11.367 1 90.25 247 GLU B CA 1
ATOM 4096 C C . GLU B 1 247 ? -1.721 -42.656 -12.75 1 90.25 247 GLU B C 1
ATOM 4098 O O . GLU B 1 247 ? -2.217 -43.156 -13.758 1 90.25 247 GLU B O 1
ATOM 4103 N N . GLY B 1 248 ? -1.168 -41.5 -12.719 1 88.69 248 GLY B N 1
ATOM 4104 C CA . GLY B 1 248 ? -0.763 -40.906 -13.992 1 88.69 248 GLY B CA 1
ATOM 4105 C C . GLY B 1 248 ? -1.904 -40.25 -14.727 1 88.69 248 GLY B C 1
ATOM 4106 O O . GLY B 1 248 ? -1.809 -39.969 -15.93 1 88.69 248 GLY B O 1
ATOM 4107 N N . LYS B 1 249 ? -2.984 -40.031 -14.047 1 90.25 249 LYS B N 1
ATOM 4108 C CA . LYS B 1 249 ? -4.156 -39.406 -14.656 1 90.25 249 LYS B CA 1
ATOM 4109 C C . LYS B 1 249 ? -4.43 -38.031 -14.055 1 90.25 249 LYS B C 1
ATOM 4111 O O . LYS B 1 249 ? -4.82 -37.938 -12.883 1 90.25 249 LYS B O 1
ATOM 4116 N N . VAL B 1 250 ? -4.309 -37 -14.875 1 88.62 250 VAL B N 1
ATOM 4117 C CA . VAL B 1 250 ? -4.488 -35.625 -14.406 1 88.62 250 VAL B CA 1
ATOM 4118 C C . VAL B 1 250 ? -5.941 -35.406 -13.984 1 88.62 250 VAL B C 1
ATOM 4120 O O . VAL B 1 250 ? -6.234 -34.531 -13.172 1 88.62 250 VAL B O 1
ATOM 4123 N N . GLU B 1 251 ? -6.902 -36.156 -14.531 1 87.44 251 GLU B N 1
ATOM 4124 C CA . GLU B 1 251 ? -8.312 -36.062 -14.18 1 87.44 251 GLU B CA 1
ATOM 4125 C C . GLU B 1 251 ? -8.539 -36.375 -12.703 1 87.44 251 GLU B C 1
ATOM 4127 O O . GLU B 1 251 ? -9.523 -35.938 -12.109 1 87.44 251 GLU B O 1
ATOM 4132 N N . ASN B 1 252 ? -7.594 -37.062 -12.117 1 91 252 ASN B N 1
ATOM 4133 C CA . ASN B 1 252 ? -7.734 -37.5 -10.734 1 91 252 ASN B CA 1
ATOM 4134 C C . ASN B 1 252 ? -7.367 -36.375 -9.75 1 91 252 ASN B C 1
ATOM 4136 O O . ASN B 1 252 ? -7.59 -36.531 -8.547 1 91 252 ASN B O 1
ATOM 4140 N N . VAL B 1 253 ? -6.852 -35.312 -10.25 1 92.19 253 VAL B N 1
ATOM 4141 C CA . VAL B 1 253 ? -6.426 -34.25 -9.336 1 92.19 253 VAL B CA 1
ATOM 4142 C C . VAL B 1 253 ? -7.492 -33.156 -9.258 1 92.19 253 VAL B C 1
ATOM 4144 O O . VAL B 1 253 ? -7.301 -32.156 -8.609 1 92.19 253 VAL B O 1
ATOM 4147 N N . GLY B 1 254 ? -8.656 -33.344 -9.828 1 92.06 254 GLY B N 1
ATOM 4148 C CA . GLY B 1 254 ? -9.719 -32.375 -9.938 1 92.06 254 GLY B CA 1
ATOM 4149 C C . GLY B 1 254 ? -10.18 -31.828 -8.594 1 92.06 254 GLY B C 1
ATOM 4150 O O . GLY B 1 254 ? -10.578 -30.656 -8.484 1 92.06 254 GLY B O 1
ATOM 4151 N N . LYS B 1 255 ? -10.109 -32.625 -7.594 1 92.44 255 LYS B N 1
ATOM 4152 C CA . LYS B 1 255 ? -10.609 -32.219 -6.273 1 92.44 255 LYS B CA 1
ATOM 4153 C C . LYS B 1 255 ? -9.773 -31.094 -5.688 1 92.44 255 LYS B C 1
ATOM 4155 O O . LYS B 1 255 ? -10.219 -30.391 -4.77 1 92.44 255 LYS B O 1
ATOM 4160 N N . TYR B 1 256 ? -8.578 -30.984 -6.176 1 94.5 256 TYR B N 1
ATOM 4161 C CA . TYR B 1 256 ? -7.668 -30 -5.617 1 94.5 256 TYR B CA 1
ATOM 4162 C C . TYR B 1 256 ? -7.801 -28.656 -6.348 1 94.5 256 TYR B C 1
ATOM 4164 O O . TYR B 1 256 ? -7.238 -27.656 -5.914 1 94.5 256 TYR B O 1
ATOM 4172 N N . SER B 1 257 ? -8.547 -28.609 -7.414 1 94.88 257 SER B N 1
ATOM 4173 C CA . SER B 1 257 ? -8.641 -27.422 -8.25 1 94.88 257 SER B CA 1
ATOM 4174 C C . SER B 1 257 ? -9.234 -26.25 -7.473 1 94.88 257 SER B C 1
ATOM 4176 O O . SER B 1 257 ? -10.242 -26.406 -6.781 1 94.88 257 SER B O 1
ATOM 4178 N N . GLY B 1 258 ? -8.539 -25.141 -7.562 1 94.38 258 GLY B N 1
ATOM 4179 C CA . GLY B 1 258 ? -9.062 -23.906 -7 1 94.38 258 GLY B CA 1
ATOM 4180 C C . GLY B 1 258 ? -8.695 -23.719 -5.539 1 94.38 258 GLY B C 1
ATOM 4181 O O . GLY B 1 258 ? -9.133 -22.75 -4.906 1 94.38 258 GLY B O 1
ATOM 4182 N N . GLN B 1 259 ? -7.848 -24.609 -5.07 1 94.25 259 GLN B N 1
ATOM 4183 C CA . GLN B 1 259 ? -7.441 -24.516 -3.672 1 94.25 259 GLN B CA 1
ATOM 4184 C C . GLN B 1 259 ? -6.008 -24.016 -3.545 1 94.25 259 GLN B C 1
ATOM 4186 O O . GLN B 1 259 ? -5.148 -24.359 -4.363 1 94.25 259 GLN B O 1
ATOM 4191 N N . LEU B 1 260 ? -5.805 -23.203 -2.561 1 95.19 260 LEU B N 1
ATOM 4192 C CA . LEU B 1 260 ? -4.473 -22.688 -2.283 1 95.19 260 LEU B CA 1
ATOM 4193 C C . LEU B 1 260 ? -4.043 -23.016 -0.859 1 95.19 260 LEU B C 1
ATOM 4195 O O . LEU B 1 260 ? -4.828 -22.875 0.081 1 95.19 260 LEU B O 1
ATOM 4199 N N . TYR B 1 261 ? -2.852 -23.422 -0.775 1 93.38 261 TYR B N 1
ATOM 4200 C CA . TYR B 1 261 ? -2.301 -23.734 0.538 1 93.38 261 TYR B CA 1
ATOM 4201 C C . TYR B 1 261 ? -2.34 -22.516 1.456 1 93.38 261 TYR B C 1
ATOM 4203 O O . TYR B 1 261 ? -1.937 -21.422 1.062 1 93.38 261 TYR B O 1
ATOM 4211 N N . GLY B 1 262 ? -2.846 -22.641 2.67 1 88.56 262 GLY B N 1
ATOM 4212 C CA . GLY B 1 262 ? -2.818 -21.609 3.693 1 88.56 262 GLY B CA 1
ATOM 4213 C C . GLY B 1 262 ? -4.027 -20.703 3.648 1 88.56 262 GLY B C 1
ATOM 4214 O O . GLY B 1 262 ? -4.207 -19.859 4.531 1 88.56 262 GLY B O 1
ATOM 4215 N N . LEU B 1 263 ? -4.734 -20.75 2.609 1 92.5 263 LEU B N 1
ATOM 4216 C CA . LEU B 1 263 ? -5.941 -19.938 2.498 1 92.5 263 LEU B CA 1
ATOM 4217 C C . LEU B 1 263 ? -7.176 -20.812 2.318 1 92.5 263 LEU B C 1
ATOM 4219 O O . LEU B 1 263 ? -7.059 -21.984 1.968 1 92.5 263 LEU B O 1
ATOM 4223 N N . GLY B 1 264 ? -8.305 -20.203 2.531 1 79 264 GLY B N 1
ATOM 4224 C CA . GLY B 1 264 ? -9.555 -20.922 2.344 1 79 264 GLY B CA 1
ATOM 4225 C C . GLY B 1 264 ? -9.773 -22.016 3.359 1 79 264 GLY B C 1
ATOM 4226 O O . GLY B 1 264 ? -9.328 -21.922 4.504 1 79 264 GLY B O 1
ATOM 4227 N N . ASN B 1 265 ? -10.688 -22.953 2.977 1 65.44 265 ASN B N 1
ATOM 4228 C CA . ASN B 1 265 ? -11.047 -24.078 3.836 1 65.44 265 ASN B CA 1
ATOM 4229 C C . ASN B 1 265 ? -9.93 -25.109 3.885 1 65.44 265 ASN B C 1
ATOM 4231 O O . ASN B 1 265 ? -10.094 -26.188 4.477 1 65.44 265 ASN B O 1
ATOM 4235 N N . SER B 1 266 ? -8.797 -24.906 3.271 1 53.91 266 SER B N 1
ATOM 4236 C CA . SER B 1 266 ? -7.738 -25.906 3.184 1 53.91 266 SER B CA 1
ATOM 4237 C C . SER B 1 266 ? -6.992 -26.031 4.508 1 53.91 266 SER B C 1
ATOM 4239 O O . SER B 1 266 ? -6.074 -26.844 4.633 1 53.91 266 SER B O 1
ATOM 4241 N N . ILE B 1 267 ? -7.016 -25.141 5.523 1 48.31 267 ILE B N 1
ATOM 4242 C CA . ILE B 1 267 ? -6.258 -25.328 6.758 1 48.31 267 ILE B CA 1
ATOM 4243 C C . ILE B 1 267 ? -6.875 -26.469 7.574 1 48.31 267 ILE B C 1
ATOM 4245 O O . ILE B 1 267 ? -6.371 -26.812 8.648 1 48.31 267 ILE B O 1
ATOM 4249 N N . ALA B 1 268 ? -8.094 -26.844 7.523 1 36.78 268 ALA B N 1
ATOM 4250 C CA . ALA B 1 268 ? -8.555 -27.719 8.602 1 36.78 268 ALA B CA 1
ATOM 4251 C C . ALA B 1 268 ? -7.875 -29.078 8.547 1 36.78 268 ALA B C 1
ATOM 4253 O O . ALA B 1 268 ? -8.289 -30.016 9.234 1 36.78 268 ALA B O 1
ATOM 4254 N N . ALA B 1 269 ? -6.836 -29.125 7.793 1 30.83 269 ALA B N 1
ATOM 4255 C CA . ALA B 1 269 ? -6.402 -30.484 8.148 1 30.83 269 ALA B CA 1
ATOM 4256 C C . ALA B 1 269 ? -5.641 -30.484 9.469 1 30.83 269 ALA B C 1
ATOM 4258 O O . ALA B 1 269 ? -4.844 -29.578 9.734 1 30.83 269 ALA B O 1
#

pLDDT: mean 91.88, std 9.92, range [30.8, 98.81]

InterPro domains:
  IPR006941 Ribonuclease CAF1 [PF04857] (16-133)
  IPR012337 Ribonuclease H-like superfamily [SSF53098] (13-262)
  IPR036397 Ribonuclease H superfamily [G3DSA:3.30.420.10] (3-267)
  IPR039637 CCR4-NOT transcription complex subunit 7/8/Pop2 [PTHR10797] (11-264)

Secondary structure (DSSP, 8-state):
----PPPPS---EEEE-GGGHHHHHHHHHHHHTT-EEEEEEEE-----EEE-S--SSHHHHHHHHHHHHHHHS---EEEEEEE-TTS-B-TTSPEEEEEB---TTTS---HHHHHHHHHTT--HHHHHHHPBPHHHHHHHHHHHTSSS-TTEEEEESSTHHHHHHHHHHHHTSPPPSSHHHHHHHHHHH-SSEEEHHHHHHTTT--S-HHHHHHHTTPPP-S-TT-HHHHHHHHHHHHHHHHHHHSTT-GGGGGGGTT--TTSGGGGG-/----PPPPS---EEEE-GGGHHHHHHHHHHHHTT-EEEEEEEE-----EEE-S--SSHHHHHHHHHHHHHHHS---EEEEEEE-TTS-B-TTSPEEEEEB---TTTS---HHHHHHHHHTT--HHHHHHHPBPHHHHHHHHHHHTSSS-TTEEEEESSTHHHHHHHHHHHHTSPPPSSHHHHHHHHHHH-SSEEEHHHHHHTTT--S-HHHHHHHTTPPP-S-TT-HHHHHHHHHHHHHHHHHHHSTT-GGGGGGGTT--TTSGGGGG-